Protein AF-0000000084941426 (afdb_homodimer)

Solvent-accessible surface area (backbone atoms only — not comparable to full-atom values): 33172 Å² total; per-residue (Å²): 130,66,46,28,29,29,32,37,22,61,48,71,60,27,42,44,30,47,63,60,33,71,81,36,87,57,41,41,64,52,32,36,28,37,85,69,52,62,66,54,53,44,51,53,57,38,51,35,97,84,78,42,64,80,57,92,41,66,45,76,56,98,56,19,33,31,48,72,82,46,63,28,38,54,40,68,67,93,50,53,60,74,63,42,31,39,86,71,58,23,38,36,31,38,41,38,64,78,76,54,39,36,33,79,57,40,44,34,41,42,74,14,38,20,67,31,36,40,28,69,32,67,56,41,85,41,69,43,55,36,39,78,70,66,34,51,81,72,68,44,67,90,76,50,40,39,32,13,51,33,36,45,63,27,45,26,48,42,56,56,49,47,52,44,37,75,76,48,31,67,60,34,36,42,36,40,28,48,29,34,47,57,88,84,44,22,79,50,71,45,91,50,95,50,64,34,47,12,35,29,35,66,63,24,46,28,62,41,86,46,64,38,45,55,50,37,19,72,53,38,61,90,42,61,87,25,37,38,51,36,27,32,29,30,36,31,85,56,21,28,34,42,40,36,39,36,32,36,69,47,68,40,35,50,66,56,56,45,49,52,48,43,50,35,21,73,47,82,21,49,76,30,33,38,67,37,85,67,74,68,41,30,60,73,32,54,79,35,54,29,27,13,39,33,37,54,81,57,48,42,37,55,86,59,57,27,30,52,34,33,42,37,30,33,23,11,58,50,49,5,37,19,41,50,53,47,58,53,56,64,65,62,106,130,66,45,28,29,29,32,37,22,60,47,70,58,28,43,43,30,46,64,58,33,69,81,35,85,58,39,41,65,51,34,37,27,36,84,69,52,62,64,55,52,42,50,53,55,39,50,35,98,85,79,42,64,81,55,92,41,66,46,76,55,99,55,17,34,32,48,70,82,48,65,29,38,54,41,68,68,91,50,52,61,75,63,41,32,39,85,70,57,23,39,35,31,38,40,38,65,78,74,56,38,34,34,78,57,39,44,35,40,41,74,14,39,20,66,30,35,41,26,69,31,66,53,42,84,40,70,42,55,35,40,78,70,66,36,51,80,72,67,43,67,90,76,50,42,38,35,14,51,33,36,45,63,28,44,25,49,42,56,56,48,48,51,44,36,75,74,48,31,68,61,36,36,42,35,40,28,48,28,33,47,58,88,84,42,23,80,51,71,45,92,50,95,50,66,34,47,12,35,31,36,66,64,23,46,29,62,43,87,44,63,38,45,54,50,36,19,71,53,38,61,89,42,60,86,26,37,37,50,38,28,33,29,31,37,31,84,57,20,27,34,42,40,37,39,36,32,35,68,47,68,40,35,50,66,55,55,45,48,51,48,42,50,36,20,73,47,81,21,50,77,31,33,38,67,36,86,68,72,66,40,30,61,72,33,54,80,34,55,29,27,12,38,33,36,55,81,57,50,41,36,56,85,59,56,27,30,53,36,33,44,36,30,32,22,11,57,49,49,5,38,18,41,49,52,49,56,52,54,64,65,58,106

Secondary structure (DSSP, 8-state):
-PEEEEEE--SHHHHHHHHHHTT-TTEEEEEEE-SS-HHHHHHHHH--TTT----S-EEEETTEEEETTEEEEEE--SSGGGS-TTTTT-SEEEE-SSS--BHHHHHHHHHTT-SEEEESS--BS-SEE--TTTTGGG--TTT--EEE---HHHHHHHHHHHHHHHHH-EEEEEEEEEEE--TTSBSSS---SSTTTTSBTTT--EEEE-SHHHHHHHH-GGGTTTEEEEEEEES-SS-EEEEEEEEEEEEE-HHHHHHHHHHHHHTTTTTTEEEE-S---GGGGTT---SEEEEGGG-EETTSSEEEEEEEEEE-TTHHHHHHHHHHHHHH-/-PEEEEEE--SHHHHHHHHHHTT-TTEEEEEEE-SS-HHHHHHHHH--TTT----S-EEEETTEEEETTEEEEEE--SSGGGS-TTTTT-SEEEE-SSS--BHHHHHHHHHTT-SEEEESS--BS-SEE--TTTTGGG--TTT--EEE---HHHHHHHHHHHHHHHHH-EEEEEEEEEEE--TTSBSSS---SSTTTTSBTTT--EEEE-SHHHHGGGT-GGGTTTEEEEEEEES-SS-EEEEEEEEEEEEEEHHHHHHHHHHHHHTTTTTTEEEE-S---GGGGTT---SEEEEGGG-EETTSEEEEEEEEEEE-TTHHHHHHHHHHHHHH-

pLDDT: mean 97.16, std 2.4, range [75.0, 98.94]

Radius of gyration: 27.88 Å; Cα contacts (8 Å, |Δi|>4): 1665; chains: 2; bounding box: 56×90×52 Å

Sequence (666 aa):
MTTRVGINGFGRIGRLTYRAMANDPDIEVVAVNDTGSIEAAAYLLKYDSVHGQAFETVETYDEGFVADGRKVKVLSDRNPLNLNWGDLGVDVVIESTGAFRKAEDARMHIEAGAKKVLITAPGKNEDATIVMGVNDEVYDKSIHCIVSNASCTTNCLAPMAKVLLDSFGIERGYMNTIHSYTNDQRILDGSHKDLRRARAAALSMIPTTTGAAKAVSLVLPALAGKLDGFATRVPTPDASMVDLTVQLSRPVTKEEVNAAMKAAAAGAMKGYLQYCDEPIVSTDVIGNSSSCVFDSMLTMVLGGTNDLVKVVGWYDNEWGYSNRVKDLTKILMMTTRVGINGFGRIGRLTYRAMANDPDIEVVAVNDTGSIEAAAYLLKYDSVHGQAFETVETYDEGFVADGRKVKVLSDRNPLNLNWGDLGVDVVIESTGAFRKAEDARMHIEAGAKKVLITAPGKNEDATIVMGVNDEVYDKSIHCIVSNASCTTNCLAPMAKVLLDSFGIERGYMNTIHSYTNDQRILDGSHKDLRRARAAALSMIPTTTGAAKAVSLVLPALAGKLDGFATRVPTPDASMVDLTVQLSRPVTKEEVNAAMKAAAAGAMKGYLQYCDEPIVSTDVIGNSSSCVFDSMLTMVLGGTNDLVKVVGWYDNEWGYSNRVKDLTKILM

Organism: Slackia exigua (strain ATCC 700122 / DSM 15923 / CIP 105133 / JCM 11022 / KCTC 5966 / S-7) (NCBI:txid649764)

Nearest PDB structures (foldseek):
  3dbv-assembly1_O  TM=9.916E-01  e=7.142E-54  Geobacillus stearothermophilus
  2dbv-assembly1_R  TM=9.923E-01  e=5.911E-53  Geobacillus stearothermophilus
  1nq5-assembly2_C  TM=9.888E-01  e=1.512E-52  Geobacillus stearothermophilus
  1npt-assembly1_Q  TM=9.906E-01  e=4.350E-52  Geobacillus stearothermophilus
  3cmc-assembly1_O  TM=9.881E-01  e=2.150E-52  unclassified

InterPro domains:
  IPR006424 Glyceraldehyde-3-phosphate dehydrogenase, type I [TIGR01534] (4-325)
  IPR020828 Glyceraldehyde 3-phosphate dehydrogenase, NAD(P) binding domain [PF00044] (4-102)
  IPR020828 Glyceraldehyde 3-phosphate dehydrogenase, NAD(P) binding domain [SM00846] (3-152)
  IPR020829 Glyceraldehyde 3-phosphate dehydrogenase, catalytic domain [PF02800] (157-315)
  IPR020830 Glyceraldehyde 3-phosphate dehydrogenase, active site [PS00071] (150-157)
  IPR020831 Glyceraldehyde/Erythrose phosphate dehydrogenase family [PIRSF000149] (1-330)
  IPR020831 Glyceraldehyde/Erythrose phosphate dehydrogenase family [PR00078] (109-122)
  IPR020831 Glyceraldehyde/Erythrose phosphate dehydrogenase family [PR00078] (146-164)
  IPR020831 Glyceraldehyde/Erythrose phosphate dehydrogenase family [PR00078] (173-189)
  IPR020831 Glyceraldehyde/Erythrose phosphate dehydrogenase family [PR00078] (229-246)
  IPR020831 Glyceraldehyde/Erythrose phosphate dehydrogenase family [PR00078] (269-284)
  IPR020831 Glyceraldehyde/Erythrose phosphate dehydrogenase family [PTHR43148] (3-332)
  IPR036291 NAD(P)-binding domain superfamily [SSF51735] (1-176)

Foldseek 3Di:
DAAEEEEEDLPQLNLLLCLLCVPPPNYADAEYEDQDDLVVSQVCSQQDPQQGGRAPDWAADDQHIAGNRRDYGYHYDPQLLPPLCQVRVHAEYEYENVPQQEPVRQCSNVNSHYQAYEYLEHHHPAPAADAPLQALVVDDLVPHGYYYPYALVLNAVLLLVRLLCVQFRFAAKEKEKAFEDDPQADCDQADDPDNQSSHRLQVDWGKDADCNQQCNCRRVVSCHPGYGYTYIYHNDHWKMKMKMKTFTPFKDFLVSSLVSLCVSCVPSCPPAEAEDADPDDRSVQRLPQHSWHWHSVPWDDPPRIHRIIITMTMHGSRNNSSNSVVVSSSVND/DAAEEEEEDLPQLNLLLCLLCVPPPNYADAEYEDQDDLVVSQVCSQQDPQQGGRAPDWAADDAHIATNRRDYGYHYDPQLLPPLCQVRVHAEYEYENVPQQEPVRQCSNVNSPYQAYEYLEHHHPAPAADAPLQALVVDDLVPHGYYYPYALVLNAVLLLVRLLCVQFRFQAKEKEKAFEDDPQADCDQADDPDNQSSHRLQVDWGKDADCNQQCSCRRVVSCHPRYYYTYIYHNDHWKMKMKMKTFTPFKDFLVSSLVSLCVSCVPSCPPAEAEDADPDDRSVQRLPQHSWHWHSVPWDDPPRIHRIIITMTMHGSRNNSSNSVVVSSSVND

Structure (mmCIF, N/CA/C/O backbone):
data_AF-0000000084941426-model_v1
#
loop_
_entity.id
_entity.type
_entity.pdbx_description
1 polymer 'Glyceraldehyde-3-phosphate dehydrogenase'
#
loop_
_atom_site.group_PDB
_atom_site.id
_atom_site.type_symbol
_atom_site.label_atom_id
_atom_site.label_alt_id
_atom_site.label_comp_id
_atom_site.label_asym_id
_atom_site.label_entity_id
_atom_site.label_seq_id
_atom_site.pdbx_PDB_ins_code
_atom_site.Cartn_x
_atom_site.Cartn_y
_atom_site.Cartn_z
_atom_site.occupancy
_atom_site.B_iso_or_equiv
_atom_site.auth_seq_id
_atom_site.auth_comp_id
_atom_site.auth_asym_id
_atom_site.auth_atom_id
_atom_site.pdbx_PDB_model_num
ATOM 1 N N . MET A 1 1 ? -4.801 37.656 23.078 1 75.31 1 MET A N 1
ATOM 2 C CA . MET A 1 1 ? -5.703 38.156 22.047 1 75.31 1 MET A CA 1
ATOM 3 C C . MET A 1 1 ? -6.109 37.062 21.078 1 75.31 1 MET A C 1
ATOM 5 O O . MET A 1 1 ? -5.34 36.156 20.812 1 75.31 1 MET A O 1
ATOM 9 N N . THR A 1 2 ? -7.41 37 20.672 1 93.5 2 THR A N 1
ATOM 10 C CA . THR A 1 2 ? -7.969 36 19.766 1 93.5 2 THR A CA 1
ATOM 11 C C . THR A 1 2 ? -7.441 36.219 18.344 1 93.5 2 THR A C 1
ATOM 13 O O . THR A 1 2 ? -7.402 37.344 17.844 1 93.5 2 THR A O 1
ATOM 16 N N . THR A 1 3 ? -6.777 35.219 17.75 1 97.94 3 THR A N 1
ATOM 17 C CA . THR A 1 3 ? -6.293 35.312 16.375 1 97.94 3 THR A CA 1
ATOM 18 C C . THR A 1 3 ? -7.453 35.219 15.391 1 97.94 3 THR A C 1
ATOM 20 O O . THR A 1 3 ? -8.234 34.281 15.414 1 97.94 3 THR A O 1
ATOM 23 N N . ARG A 1 4 ? -7.602 36.219 14.562 1 98.69 4 ARG A N 1
ATOM 24 C CA . ARG A 1 4 ? -8.648 36.281 13.547 1 98.69 4 ARG A CA 1
ATOM 25 C C . ARG A 1 4 ? -8.156 35.656 12.242 1 98.69 4 ARG A C 1
ATOM 27 O O . ARG A 1 4 ? -7.152 36.094 11.68 1 98.69 4 ARG A O 1
ATOM 34 N N . VAL A 1 5 ? -8.914 34.688 11.734 1 98.88 5 VAL A N 1
ATOM 35 C CA . VAL A 1 5 ? -8.422 33.844 10.656 1 98.88 5 VAL A CA 1
ATOM 36 C C . VAL A 1 5 ? -9.336 33.938 9.438 1 98.88 5 VAL A C 1
ATOM 38 O O . VAL A 1 5 ? -10.562 34 9.586 1 98.88 5 VAL A O 1
ATOM 41 N N . GLY A 1 6 ? -8.75 34.094 8.258 1 98.88 6 GLY A N 1
ATOM 42 C CA . GLY A 1 6 ? -9.406 33.875 6.984 1 98.88 6 GLY A CA 1
ATOM 43 C C . GLY A 1 6 ? -8.93 32.594 6.305 1 98.88 6 GLY A C 1
ATOM 44 O O . GLY A 1 6 ? -7.742 32.281 6.332 1 98.88 6 GLY A O 1
ATOM 45 N N . ILE A 1 7 ? -9.867 31.859 5.695 1 98.88 7 ILE A N 1
ATOM 46 C CA . ILE A 1 7 ? -9.492 30.641 4.984 1 98.88 7 ILE A CA 1
ATOM 47 C C . ILE A 1 7 ? -9.719 30.828 3.486 1 98.88 7 ILE A C 1
ATOM 49 O O . ILE A 1 7 ? -10.852 31.047 3.043 1 98.88 7 ILE A O 1
ATOM 53 N N . ASN A 1 8 ? -8.641 30.781 2.717 1 98.81 8 ASN A N 1
ATOM 54 C CA . ASN A 1 8 ? -8.734 30.797 1.262 1 98.81 8 ASN A CA 1
ATOM 55 C C . ASN A 1 8 ? -8.727 29.375 0.695 1 98.81 8 ASN A C 1
ATOM 57 O O . ASN A 1 8 ? -7.711 28.688 0.75 1 98.81 8 ASN A O 1
ATOM 61 N N . GLY A 1 9 ? -9.812 29 0.078 1 98.19 9 GLY A N 1
ATOM 62 C CA . GLY A 1 9 ? -10.047 27.625 -0.315 1 98.19 9 GLY A CA 1
ATOM 63 C C . GLY A 1 9 ? -10.836 26.828 0.712 1 98.19 9 GLY A C 1
ATOM 64 O O . GLY A 1 9 ? -10.289 26.438 1.746 1 98.19 9 GLY A O 1
ATOM 65 N N . PHE A 1 10 ? -12.055 26.547 0.382 1 98.06 10 PHE A N 1
ATOM 66 C CA . PHE A 1 10 ? -12.93 25.859 1.319 1 98.06 10 PHE A CA 1
ATOM 67 C C . PHE A 1 10 ? -13.281 24.469 0.807 1 98.06 10 PHE A C 1
ATOM 69 O O . PHE A 1 10 ? -14.445 24.062 0.845 1 98.06 10 PHE A O 1
ATOM 76 N N . GLY A 1 11 ? -12.18 23.891 0.227 1 95.44 11 GLY A N 1
ATOM 77 C CA . GLY A 1 11 ? -12.234 22.469 -0.066 1 95.44 11 GLY A CA 1
ATOM 78 C C . GLY A 1 11 ? -12.133 21.609 1.172 1 95.44 11 GLY A C 1
ATOM 79 O O . GLY A 1 11 ? -12.531 22.016 2.262 1 95.44 11 GLY A O 1
ATOM 80 N N . ARG A 1 12 ? -11.625 20.438 1.026 1 94.94 12 ARG A N 1
ATOM 81 C CA . ARG A 1 12 ? -11.625 19.453 2.111 1 94.94 12 ARG A CA 1
ATOM 82 C C . ARG A 1 12 ? -10.75 19.922 3.268 1 94.94 12 ARG A C 1
ATOM 84 O O . ARG A 1 12 ? -11.188 19.938 4.418 1 94.94 12 ARG A O 1
ATOM 91 N N . ILE A 1 13 ? -9.523 20.328 2.973 1 97.56 13 ILE A N 1
ATOM 92 C CA . ILE A 1 13 ? -8.617 20.781 4.027 1 97.56 13 ILE A CA 1
ATOM 93 C C . ILE A 1 13 ? -9.148 22.062 4.664 1 97.56 13 ILE A C 1
ATOM 95 O O . ILE A 1 13 ? -9.102 22.219 5.887 1 97.56 13 ILE A O 1
ATOM 99 N N . GLY A 1 14 ? -9.656 23 3.832 1 98.44 14 GLY A N 1
ATOM 100 C CA . GLY A 1 14 ? -10.242 24.219 4.371 1 98.44 14 GLY A CA 1
ATOM 101 C C . GLY A 1 14 ? -11.383 23.953 5.34 1 98.44 14 GLY A C 1
ATOM 102 O O . GLY A 1 14 ? -11.422 24.531 6.43 1 98.44 14 GLY A O 1
ATOM 103 N N . ARG A 1 15 ? -12.289 23.078 4.98 1 98.31 15 ARG A N 1
ATOM 104 C CA . ARG A 1 15 ? -13.445 22.781 5.812 1 98.31 15 ARG A CA 1
ATOM 105 C C . ARG A 1 15 ? -13.031 22.047 7.086 1 98.31 15 ARG A C 1
ATOM 107 O O . ARG A 1 15 ? -13.555 22.328 8.164 1 98.31 15 ARG A O 1
ATOM 114 N N . LEU A 1 16 ? -12.062 21.172 6.977 1 98.5 16 LEU A N 1
ATOM 115 C CA . LEU A 1 16 ? -11.609 20.453 8.156 1 98.5 16 LEU A CA 1
ATOM 116 C C . LEU A 1 16 ? -10.812 21.359 9.086 1 98.5 16 LEU A C 1
ATOM 118 O O . LEU A 1 16 ? -10.867 21.203 10.312 1 98.5 16 LEU A O 1
ATOM 122 N N . THR A 1 17 ? -10.055 22.266 8.492 1 98.75 17 THR A N 1
ATOM 123 C CA . THR A 1 17 ? -9.367 23.25 9.305 1 98.75 17 THR A CA 1
ATOM 124 C C . THR A 1 17 ? -10.367 24.125 10.062 1 98.75 17 THR A C 1
ATOM 126 O O . THR A 1 17 ? -10.188 24.406 11.242 1 98.75 17 THR A O 1
ATOM 129 N N . TYR A 1 18 ? -11.461 24.547 9.367 1 98.75 18 TYR A N 1
ATOM 130 C CA . TYR A 1 18 ? -12.523 25.266 10.055 1 98.75 18 TYR A CA 1
ATOM 131 C C . TYR A 1 18 ? -13.094 24.453 11.211 1 98.75 18 TYR A C 1
ATOM 133 O O . TYR A 1 18 ? -13.258 24.969 12.32 1 98.75 18 TYR A O 1
ATOM 141 N N . ARG A 1 19 ? -13.352 23.188 10.938 1 98.44 19 ARG A N 1
ATOM 142 C CA . ARG A 1 19 ? -13.875 22.297 11.969 1 98.44 19 ARG A CA 1
ATOM 143 C C . ARG A 1 19 ? -12.945 22.25 13.18 1 98.44 19 ARG A C 1
ATOM 145 O O . ARG A 1 19 ? -13.398 22.266 14.32 1 98.44 19 ARG A O 1
ATOM 152 N N . ALA A 1 20 ? -11.648 22.172 12.945 1 98.19 20 ALA A N 1
ATOM 153 C CA . ALA A 1 20 ? -10.648 22.062 14 1 98.19 20 ALA A CA 1
ATOM 154 C C . ALA A 1 20 ? -10.57 23.344 14.82 1 98.19 20 ALA A C 1
ATOM 156 O O . ALA A 1 20 ? -10.289 23.312 16.016 1 98.19 20 ALA A O 1
ATOM 157 N N . MET A 1 21 ? -10.898 24.484 14.188 1 98.38 21 MET A N 1
ATOM 158 C CA . MET A 1 21 ? -10.68 25.781 14.797 1 98.38 21 MET A CA 1
ATOM 159 C C . MET A 1 21 ? -11.953 26.297 15.469 1 98.38 21 MET A C 1
ATOM 161 O O . MET A 1 21 ? -11.891 27.141 16.359 1 98.38 21 MET A O 1
ATOM 165 N N . ALA A 1 22 ? -13.086 25.844 15.047 1 97.12 22 ALA A N 1
ATOM 166 C CA . ALA A 1 22 ? -14.383 26.469 15.328 1 97.12 22 ALA A CA 1
ATOM 167 C C . ALA A 1 22 ? -14.594 26.625 16.828 1 97.12 22 ALA A C 1
ATOM 169 O O . ALA A 1 22 ? -15.141 27.641 17.281 1 97.12 22 ALA A O 1
ATOM 170 N N . ASN A 1 23 ? -14.086 25.656 17.594 1 94.56 23 ASN A N 1
ATOM 171 C CA . ASN A 1 23 ? -14.367 25.688 19.031 1 94.56 23 ASN A CA 1
ATOM 172 C C . ASN A 1 23 ? -13.141 26.109 19.828 1 94.56 23 ASN A C 1
ATOM 174 O O . ASN A 1 23 ? -13.133 26.016 21.062 1 94.56 23 ASN A O 1
ATOM 178 N N . ASP A 1 24 ? -12.109 26.516 19.203 1 96.38 24 ASP A N 1
ATOM 179 C CA . ASP A 1 24 ? -10.914 26.969 19.891 1 96.38 24 ASP A CA 1
ATOM 180 C C . ASP A 1 24 ? -11.07 28.422 20.359 1 96.38 24 ASP A C 1
ATOM 182 O O . ASP A 1 24 ? -11.258 29.312 19.531 1 96.38 24 ASP A O 1
ATOM 186 N N . PRO A 1 25 ? -10.992 28.688 21.609 1 96 25 PRO A N 1
ATOM 187 C CA . PRO A 1 25 ? -11.234 30.047 22.109 1 96 25 PRO A CA 1
ATOM 188 C C . PRO A 1 25 ? -10.156 31.031 21.672 1 96 25 PRO A C 1
ATOM 190 O O . PRO A 1 25 ? -10.367 32.25 21.734 1 96 25 PRO A O 1
ATOM 193 N N . ASP A 1 26 ? -9.078 30.547 21.172 1 97.38 26 ASP A N 1
ATOM 194 C CA . ASP A 1 26 ? -7.969 31.406 20.812 1 97.38 26 ASP A CA 1
ATOM 195 C C . ASP A 1 26 ? -8.031 31.797 19.328 1 97.38 26 ASP A C 1
ATOM 197 O O . ASP A 1 26 ? -7.219 32.594 18.844 1 97.38 26 ASP A O 1
ATOM 201 N N . ILE A 1 27 ? -9.016 31.234 18.594 1 98.38 27 ILE A N 1
ATOM 202 C CA . ILE A 1 27 ? -9.102 31.453 17.156 1 98.38 27 ILE A CA 1
ATOM 203 C C . ILE A 1 27 ? -10.523 31.844 16.781 1 98.38 27 ILE A C 1
ATOM 205 O O . ILE A 1 27 ? -11.492 31.266 17.297 1 98.38 27 ILE A O 1
ATOM 209 N N . GLU A 1 28 ? -10.656 32.781 15.977 1 98.38 28 GLU A N 1
ATOM 210 C CA . GLU A 1 28 ? -11.93 33.156 15.367 1 98.38 28 GLU A CA 1
ATOM 211 C C . GLU A 1 28 ? -11.828 33.156 13.844 1 98.38 28 GLU A C 1
ATOM 213 O O . GLU A 1 28 ? -11.133 34 13.273 1 98.38 28 GLU A O 1
ATOM 218 N N . VAL A 1 29 ? -12.516 32.25 13.195 1 98.69 29 VAL A N 1
ATOM 219 C CA . VAL A 1 29 ? -12.586 32.281 11.734 1 98.69 29 VAL A CA 1
ATOM 220 C C . VAL A 1 29 ? -13.641 33.312 11.297 1 98.69 29 VAL A C 1
ATOM 222 O O . VAL A 1 29 ? -14.836 33.094 11.539 1 98.69 29 VAL A O 1
ATOM 225 N N . VAL A 1 30 ? -13.242 34.281 10.586 1 98.06 30 VAL A N 1
ATOM 226 C CA . VAL A 1 30 ? -14.156 35.406 10.328 1 98.06 30 VAL A CA 1
ATOM 227 C C . VAL A 1 30 ? -14.672 35.344 8.898 1 98.06 30 VAL A C 1
ATOM 229 O O . VAL A 1 30 ? -15.75 35.844 8.594 1 98.06 30 VAL A O 1
ATOM 232 N N . ALA A 1 31 ? -13.875 34.688 8.016 1 98.69 31 ALA A N 1
ATOM 233 C CA . ALA A 1 31 ? -14.281 34.594 6.613 1 98.69 31 ALA A CA 1
ATOM 234 C C . ALA A 1 31 ? -13.625 33.406 5.93 1 98.69 31 ALA A C 1
ATOM 236 O O . ALA A 1 31 ? -12.539 32.969 6.316 1 98.69 31 ALA A O 1
ATOM 237 N N . VAL A 1 32 ? -14.312 32.875 4.934 1 98.75 32 VAL A N 1
ATOM 238 C CA . VAL A 1 32 ? -13.766 31.859 4.031 1 98.75 32 VAL A CA 1
ATOM 239 C C . VAL A 1 32 ? -13.992 32.281 2.582 1 98.75 32 VAL A C 1
ATOM 241 O O . VAL A 1 32 ? -14.938 33.031 2.289 1 98.75 32 VAL A O 1
ATOM 244 N N . ASN A 1 33 ? -13.078 31.922 1.715 1 98.62 33 ASN A N 1
ATOM 245 C CA . ASN A 1 33 ? -13.227 32.188 0.287 1 98.62 33 ASN A CA 1
ATOM 246 C C . ASN A 1 33 ? -13.422 30.891 -0.5 1 98.62 33 ASN A C 1
ATOM 248 O O . ASN A 1 33 ? -12.625 29.953 -0.381 1 98.62 33 ASN A O 1
ATOM 252 N N . ASP A 1 34 ? -14.445 30.828 -1.222 1 94.81 34 ASP A N 1
ATOM 253 C CA . ASP A 1 34 ? -14.789 29.672 -2.061 1 94.81 34 ASP A CA 1
ATOM 254 C C . ASP A 1 34 ? -15.5 30.125 -3.332 1 94.81 34 ASP A C 1
ATOM 256 O O . ASP A 1 34 ? -16.375 31 -3.287 1 94.81 34 ASP A O 1
ATOM 260 N N . THR A 1 35 ? -15.148 29.547 -4.418 1 91.06 35 THR A N 1
ATOM 261 C CA . THR A 1 35 ? -15.727 29.984 -5.68 1 91.06 35 THR A CA 1
ATOM 262 C C . THR A 1 35 ? -17.078 29.328 -5.926 1 91.06 35 THR A C 1
ATOM 264 O O . THR A 1 35 ? -17.75 29.609 -6.922 1 91.06 35 THR A O 1
ATOM 267 N N . GLY A 1 36 ? -17.469 28.422 -5.141 1 90.81 36 GLY A N 1
ATOM 268 C CA . GLY A 1 36 ? -18.812 27.859 -5.207 1 90.81 36 GLY A CA 1
ATOM 269 C C . GLY A 1 36 ? -19.859 28.719 -4.516 1 90.81 36 GLY A C 1
ATOM 270 O O . GLY A 1 36 ? -19.625 29.906 -4.281 1 90.81 36 GLY A O 1
ATOM 271 N N . SER A 1 37 ? -21.062 28.188 -4.215 1 94.81 37 SER A N 1
ATOM 272 C CA . SER A 1 37 ? -22.156 28.922 -3.568 1 94.81 37 SER A CA 1
ATOM 273 C C . SER A 1 37 ? -22.062 28.812 -2.051 1 94.81 37 SER A C 1
ATOM 275 O O . SER A 1 37 ? -21.453 27.891 -1.522 1 94.81 37 SER A O 1
ATOM 277 N N . ILE A 1 38 ? -22.625 29.812 -1.383 1 97.12 38 ILE A N 1
ATOM 278 C CA . ILE A 1 38 ? -22.719 29.797 0.073 1 97.12 38 ILE A CA 1
ATOM 279 C C . ILE A 1 38 ? -23.453 28.531 0.523 1 97.12 38 ILE A C 1
ATOM 281 O O . ILE A 1 38 ? -23.047 27.891 1.499 1 97.12 38 ILE A O 1
ATOM 285 N N . GLU A 1 39 ? -24.469 28.141 -0.261 1 95.44 39 GLU A N 1
ATOM 286 C CA . GLU A 1 39 ? -25.25 26.953 0.05 1 95.44 39 GLU A CA 1
ATOM 287 C C . GLU A 1 39 ? -24.406 25.688 0.005 1 95.44 39 GLU A C 1
ATOM 289 O O . GLU A 1 39 ? -24.484 24.844 0.897 1 95.44 39 GLU A O 1
ATOM 294 N N . ALA A 1 40 ? -23.625 25.562 -1.004 1 95.75 40 ALA A N 1
ATOM 295 C CA . ALA A 1 40 ? -22.766 24.391 -1.15 1 95.75 40 ALA A CA 1
ATOM 296 C C . ALA A 1 40 ? -21.719 24.344 -0.039 1 95.75 40 ALA A C 1
ATOM 298 O O . ALA A 1 40 ? -21.453 23.266 0.509 1 95.75 40 ALA A O 1
ATOM 299 N N . ALA A 1 41 ? -21.141 25.5 0.249 1 96.69 41 ALA A N 1
ATOM 300 C CA . ALA A 1 41 ? -20.141 25.578 1.312 1 96.69 41 ALA A CA 1
ATOM 301 C C . ALA A 1 41 ? -20.734 25.125 2.646 1 96.69 41 ALA A C 1
ATOM 303 O O . ALA A 1 41 ? -20.125 24.328 3.363 1 96.69 41 ALA A O 1
ATOM 304 N N . ALA A 1 42 ? -21.891 25.594 2.926 1 96.56 42 ALA A N 1
ATOM 305 C CA . ALA A 1 42 ? -22.562 25.266 4.176 1 96.56 42 ALA A CA 1
ATOM 306 C C . ALA A 1 42 ? -22.953 23.781 4.207 1 96.56 42 ALA A C 1
ATOM 308 O O . ALA A 1 42 ? -22.797 23.109 5.23 1 96.56 42 ALA A O 1
ATOM 309 N N . TYR A 1 43 ? -23.5 23.281 3.129 1 95.62 43 TYR A N 1
ATOM 310 C CA . TYR A 1 43 ? -23.922 21.891 3.023 1 95.62 43 TYR A CA 1
ATOM 311 C C . TYR A 1 43 ? -22.75 20.953 3.246 1 95.62 43 TYR A C 1
ATOM 313 O O . TYR A 1 43 ? -22.859 19.984 4.012 1 95.62 43 TYR A O 1
ATOM 321 N N . LEU A 1 44 ? -21.641 21.234 2.646 1 96.81 44 LEU A N 1
ATOM 322 C CA . LEU A 1 44 ? -20.469 20.359 2.713 1 96.81 44 LEU A CA 1
ATOM 323 C C . LEU A 1 44 ? -19.75 20.516 4.047 1 96.81 44 LEU A C 1
ATOM 325 O O . LEU A 1 44 ? -18.969 19.641 4.445 1 96.81 44 LEU A O 1
ATOM 329 N N . LEU A 1 45 ? -19.938 21.656 4.66 1 97.06 45 LEU A N 1
ATOM 330 C CA . LEU A 1 45 ? -19.469 21.797 6.031 1 97.06 45 LEU A CA 1
ATOM 331 C C . LEU A 1 45 ? -20.266 20.906 6.977 1 97.06 45 LEU A C 1
ATOM 333 O O . LEU A 1 45 ? -19.703 20.312 7.898 1 97.06 45 LEU A O 1
ATOM 337 N N . LYS A 1 46 ? -21.531 20.828 6.758 1 94.19 46 LYS A N 1
ATOM 338 C CA . LYS A 1 46 ? -22.453 20.062 7.605 1 94.19 46 LYS A CA 1
ATOM 339 C C . LYS A 1 46 ? -22.266 18.562 7.414 1 94.19 46 LYS A C 1
ATOM 341 O O . LYS A 1 46 ? -22.188 17.812 8.391 1 94.19 46 LYS A O 1
ATOM 346 N N . TYR A 1 47 ? -22.234 18.172 6.141 1 93.94 47 TYR A N 1
ATOM 347 C CA . TYR A 1 47 ? -22.156 16.75 5.812 1 93.94 47 TYR A CA 1
ATOM 348 C C . TYR A 1 47 ? -20.781 16.406 5.223 1 93.94 47 TYR A C 1
ATOM 350 O O . TYR A 1 47 ? -20.359 17.016 4.234 1 93.94 47 TYR A O 1
ATOM 358 N N . ASP A 1 48 ? -20.141 15.5 5.75 1 95.44 48 ASP A N 1
ATOM 359 C CA . ASP A 1 48 ? -18.875 14.969 5.254 1 95.44 48 ASP A CA 1
ATOM 360 C C . ASP A 1 48 ? -18.891 13.438 5.223 1 95.44 48 ASP A C 1
ATOM 362 O O . ASP A 1 48 ? -19.125 12.797 6.25 1 95.44 48 ASP A O 1
ATOM 366 N N . SER A 1 49 ? -18.625 12.82 4.109 1 93.94 49 SER A N 1
ATOM 367 C CA . SER A 1 49 ? -18.734 11.375 3.947 1 93.94 49 SER A CA 1
ATOM 368 C C . SER A 1 49 ? -17.703 10.641 4.809 1 93.94 49 SER A C 1
ATOM 370 O O . SER A 1 49 ? -17.922 9.5 5.207 1 93.94 49 SER A O 1
ATOM 372 N N . VAL A 1 50 ? -16.609 11.242 5.172 1 95.81 50 VAL A N 1
ATOM 373 C CA . VAL A 1 50 ? -15.508 10.578 5.875 1 95.81 50 VAL A CA 1
ATOM 374 C C . VAL A 1 50 ? -15.57 10.922 7.363 1 95.81 50 VAL A C 1
ATOM 376 O O . VAL A 1 50 ? -15.594 10.031 8.211 1 95.81 50 VAL A O 1
ATOM 379 N N . HIS A 1 51 ? -15.758 12.227 7.695 1 96.75 51 HIS A N 1
ATOM 380 C CA . HIS A 1 51 ? -15.617 12.68 9.078 1 96.75 51 HIS A CA 1
ATOM 381 C C . HIS A 1 51 ? -16.969 12.977 9.703 1 96.75 51 HIS A C 1
ATOM 383 O O . HIS A 1 51 ? -17.047 13.461 10.836 1 96.75 51 HIS A O 1
ATOM 389 N N . GLY A 1 52 ? -18.094 12.758 8.984 1 94.62 52 GLY A N 1
ATOM 390 C CA . GLY A 1 52 ? -19.422 12.883 9.547 1 94.62 52 GLY A CA 1
ATOM 391 C C . GLY A 1 52 ? -19.844 14.32 9.773 1 94.62 52 GLY A C 1
ATOM 392 O O . GLY A 1 52 ? -19.328 15.234 9.133 1 94.62 52 GLY A O 1
ATOM 393 N N . GLN A 1 53 ? -20.844 14.5 10.578 1 94.19 53 GLN A N 1
ATOM 394 C CA . GLN A 1 53 ? -21.359 15.82 10.922 1 94.19 53 GLN A CA 1
ATOM 395 C C . GLN A 1 53 ? -20.641 16.406 12.133 1 94.19 53 GLN A C 1
ATOM 397 O O . GLN A 1 53 ? -20.344 15.688 13.094 1 94.19 53 GLN A O 1
ATOM 402 N N . ALA A 1 54 ? -20.234 17.641 12.055 1 92.88 54 ALA A N 1
ATOM 403 C CA . ALA A 1 54 ? -19.422 18.203 13.125 1 92.88 54 ALA A CA 1
ATOM 404 C C . ALA A 1 54 ? -20.203 19.266 13.906 1 92.88 54 ALA A C 1
ATOM 406 O O . ALA A 1 54 ? -19.812 19.625 15.016 1 92.88 54 ALA A O 1
ATOM 407 N N . PHE A 1 55 ? -21.328 19.75 13.328 1 96.5 55 PHE A N 1
ATOM 408 C CA . PHE A 1 55 ? -22.062 20.844 13.945 1 96.5 55 PHE A CA 1
ATOM 409 C C . PHE A 1 55 ? -23.531 20.484 14.133 1 96.5 55 PHE A C 1
ATOM 411 O O . PHE A 1 55 ? -24.109 19.734 13.328 1 96.5 55 PHE A O 1
ATOM 418 N N . GLU A 1 56 ? -24.109 20.969 15.18 1 94.75 56 GLU A N 1
ATOM 419 C CA . GLU A 1 56 ? -25.531 20.766 15.422 1 94.75 56 GLU A CA 1
ATOM 420 C C . GLU A 1 56 ? -26.391 21.516 14.398 1 94.75 56 GLU A C 1
ATOM 422 O O . GLU A 1 56 ? -27.375 20.984 13.891 1 94.75 56 GLU A O 1
ATOM 427 N N . THR A 1 57 ? -25.984 22.766 14.164 1 96.5 57 THR A N 1
ATOM 428 C CA . THR A 1 57 ? -26.703 23.578 13.188 1 96.5 57 THR A CA 1
ATOM 429 C C . THR A 1 57 ? -25.719 24.281 12.242 1 96.5 57 THR A C 1
ATOM 431 O O . THR A 1 57 ? -24.672 24.75 12.68 1 96.5 57 THR A O 1
ATOM 434 N N . VAL A 1 58 ? -26 24.203 11.031 1 97.75 58 VAL A N 1
ATOM 435 C CA . VAL A 1 58 ? -25.328 24.984 9.992 1 97.75 58 VAL A CA 1
ATOM 436 C C . VAL A 1 58 ? -26.375 25.641 9.102 1 97.75 58 VAL A C 1
ATOM 438 O O . VAL A 1 58 ? -27.125 24.969 8.398 1 97.75 58 VAL A O 1
ATOM 441 N N . GLU A 1 59 ? -26.438 26.938 9.141 1 97.38 59 GLU A N 1
ATOM 442 C CA . GLU A 1 59 ? -27.422 27.703 8.398 1 97.38 59 GLU A CA 1
ATOM 443 C C . GLU A 1 59 ? -26.766 28.766 7.523 1 97.38 59 GLU A C 1
ATOM 445 O O . GLU A 1 59 ? -25.641 29.188 7.805 1 97.38 59 GLU A O 1
ATOM 450 N N . THR A 1 60 ? -27.453 29.125 6.465 1 97.81 60 THR A N 1
ATOM 451 C CA . THR A 1 60 ? -26.922 30.188 5.602 1 97.81 60 THR A CA 1
ATOM 452 C C . THR A 1 60 ? -27.594 31.516 5.902 1 97.81 60 THR A C 1
ATOM 454 O O . THR A 1 60 ? -28.688 31.562 6.453 1 97.81 60 THR A O 1
ATOM 457 N N . TYR A 1 61 ? -26.922 32.531 5.652 1 97.19 61 TYR A N 1
ATOM 458 C CA . TYR A 1 61 ? -27.453 33.906 5.566 1 97.19 61 TYR A CA 1
ATOM 459 C C . TYR A 1 61 ? -26.906 34.625 4.336 1 97.19 61 TYR A C 1
ATOM 461 O O . TYR A 1 61 ? -26.219 34.031 3.512 1 97.19 61 TYR A O 1
ATOM 469 N N . ASP A 1 62 ? -27.219 35.844 4.105 1 96.56 62 ASP A N 1
ATOM 470 C CA . ASP A 1 62 ? -27 36.562 2.848 1 96.56 62 ASP A CA 1
ATOM 471 C C . ASP A 1 62 ? -25.516 36.594 2.486 1 96.56 62 ASP A C 1
ATOM 473 O O . ASP A 1 62 ? -25.156 36.531 1.308 1 96.56 62 ASP A O 1
ATOM 477 N N . GLU A 1 63 ? -24.656 36.594 3.473 1 97.75 63 GLU A N 1
ATOM 478 C CA . GLU A 1 63 ? -23.234 36.844 3.178 1 97.75 63 GLU A CA 1
ATOM 479 C C . GLU A 1 63 ? -22.375 35.656 3.605 1 97.75 63 GLU A C 1
ATOM 481 O O . GLU A 1 63 ? -21.141 35.75 3.553 1 97.75 63 GLU A O 1
ATOM 486 N N . GLY A 1 64 ? -23.031 34.625 4.129 1 98.38 64 GLY A N 1
ATOM 487 C CA . GLY A 1 64 ? -22.219 33.5 4.598 1 98.38 64 GLY A CA 1
ATOM 488 C C . GLY A 1 64 ? -23.016 32.438 5.332 1 98.38 64 GLY A C 1
ATOM 489 O O . GLY A 1 64 ? -24.141 32.125 4.934 1 98.38 64 GLY A O 1
ATOM 490 N N . PHE A 1 65 ? -22.391 31.781 6.246 1 98.44 65 PHE A N 1
ATOM 491 C CA . PHE A 1 65 ? -23.078 30.75 7 1 98.44 65 PHE A CA 1
ATOM 492 C C . PHE A 1 65 ? -22.859 30.922 8.5 1 98.44 65 PHE A C 1
ATOM 494 O O . PHE A 1 65 ? -22 31.719 8.914 1 98.44 65 PHE A O 1
ATOM 501 N N . VAL A 1 66 ? -23.703 30.375 9.32 1 98.25 66 VAL A N 1
ATOM 502 C CA . VAL A 1 66 ? -23.594 30.312 10.773 1 98.25 66 VAL A CA 1
ATOM 503 C C . VAL A 1 66 ? -23.547 28.844 11.219 1 98.25 66 VAL A C 1
ATOM 505 O O . VAL A 1 66 ? -24.438 28.062 10.891 1 98.25 66 VAL A O 1
ATOM 508 N N . ALA A 1 67 ? -22.469 28.438 11.836 1 98 67 ALA A N 1
ATOM 509 C CA . ALA A 1 67 ? -22.312 27.094 12.383 1 98 67 ALA A CA 1
ATOM 510 C C . ALA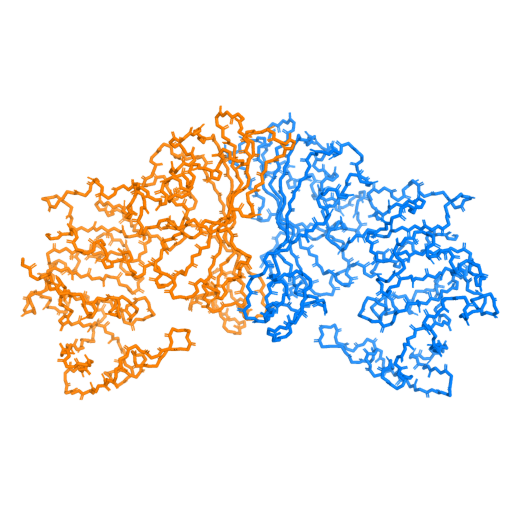 A 1 67 ? -22.297 27.125 13.914 1 98 67 ALA A C 1
ATOM 512 O O . ALA A 1 67 ? -21.359 27.656 14.516 1 98 67 ALA A O 1
ATOM 513 N N . ASP A 1 68 ? -23.297 26.547 14.547 1 97.31 68 ASP A N 1
ATOM 514 C CA . ASP A 1 68 ? -23.438 26.531 16 1 97.31 68 ASP A CA 1
ATOM 515 C C . ASP A 1 68 ? -23.266 27.938 16.578 1 97.31 68 ASP A C 1
ATOM 517 O O . ASP A 1 68 ? -22.516 28.125 17.531 1 97.31 68 ASP A O 1
ATOM 521 N N . GLY A 1 69 ? -23.781 28.922 15.906 1 96.69 69 GLY A N 1
ATOM 522 C CA . GLY A 1 69 ? -23.828 30.281 16.375 1 96.69 69 GLY A CA 1
ATOM 523 C C . GLY A 1 69 ? -22.641 31.109 15.93 1 96.69 69 GLY A C 1
ATOM 524 O O . GLY A 1 69 ? -22.609 32.344 16.141 1 96.69 69 GLY A O 1
ATOM 525 N N . ARG A 1 70 ? -21.688 30.5 15.258 1 96.75 70 ARG A N 1
ATOM 526 C CA . ARG A 1 70 ? -20.516 31.219 14.766 1 96.75 70 ARG A CA 1
ATOM 527 C C . ARG A 1 70 ? -20.719 31.703 13.336 1 96.75 70 ARG A C 1
ATOM 529 O O . ARG A 1 70 ? -20.812 30.875 12.414 1 96.75 70 ARG A O 1
ATOM 536 N N . LYS A 1 71 ? -20.766 33 13.227 1 97.25 71 LYS A N 1
ATOM 537 C CA . LYS A 1 71 ? -21.047 33.625 11.938 1 97.25 71 LYS A CA 1
ATOM 538 C C . LYS A 1 71 ? -19.766 33.781 11.125 1 97.25 71 LYS A C 1
ATOM 540 O O . LYS A 1 71 ? -18.766 34.312 11.617 1 97.25 71 LYS A O 1
ATOM 545 N N . VAL A 1 72 ? -19.75 33.281 9.883 1 98.31 72 VAL A N 1
ATOM 546 C CA . VAL A 1 72 ? -18.594 33.344 8.992 1 98.31 72 VAL A CA 1
ATOM 547 C C . VAL A 1 72 ? -19.016 33.938 7.641 1 98.31 72 VAL A C 1
ATOM 549 O O . VAL A 1 72 ? -20 33.469 7.043 1 98.31 72 VAL A O 1
ATOM 552 N N . LYS A 1 73 ? -18.312 34.938 7.188 1 98.44 73 LYS A N 1
ATOM 553 C CA . LYS A 1 73 ? -18.547 35.531 5.867 1 98.44 73 LYS A CA 1
ATOM 554 C C . LYS A 1 73 ? -17.938 34.656 4.77 1 98.44 73 LYS A C 1
ATOM 556 O O . LYS A 1 73 ? -16.844 34.125 4.938 1 98.44 73 LYS A O 1
ATOM 561 N N . VAL A 1 74 ? -18.672 34.469 3.633 1 98.44 74 VAL A N 1
ATOM 562 C CA . VAL A 1 74 ? -18.156 33.75 2.488 1 98.44 74 VAL A CA 1
ATOM 563 C C . VAL A 1 74 ? -17.844 34.688 1.349 1 98.44 74 VAL A C 1
ATOM 565 O O . VAL A 1 74 ? -18.703 35.438 0.9 1 98.44 74 VAL A O 1
ATOM 568 N N . LEU A 1 75 ? -16.625 34.688 1.009 1 98 75 LEU A N 1
ATOM 569 C CA . LEU A 1 75 ? -16.141 35.438 -0.144 1 98 75 LEU A CA 1
ATOM 570 C C . LEU A 1 75 ? -16.016 34.562 -1.37 1 98 75 LEU A C 1
ATOM 572 O O . LEU A 1 75 ? -15.992 33.312 -1.248 1 98 75 LEU A O 1
ATOM 576 N N . SER A 1 76 ? -16.047 35.188 -2.578 1 97.12 76 SER A N 1
ATOM 577 C CA . SER A 1 76 ? -15.898 34.406 -3.812 1 97.12 76 SER A CA 1
ATOM 578 C C . SER A 1 76 ? -15.125 35.219 -4.859 1 97.12 76 SER A C 1
ATOM 580 O O . SER A 1 76 ? -15.711 35.969 -5.645 1 97.12 76 SER A O 1
ATOM 582 N N . ASP A 1 77 ? -13.898 35.094 -4.812 1 97.19 77 ASP A N 1
ATOM 583 C CA . ASP A 1 77 ? -13.016 35.719 -5.789 1 97.19 77 ASP A CA 1
ATOM 584 C C . ASP A 1 77 ? -11.742 34.906 -5.992 1 97.19 77 ASP A C 1
ATOM 586 O O . ASP A 1 77 ? -11.18 34.375 -5.031 1 97.19 77 ASP A O 1
ATOM 590 N N . ARG A 1 78 ? -11.273 34.781 -7.215 1 94.75 78 ARG A N 1
ATOM 591 C CA . ARG A 1 78 ? -10.109 33.938 -7.52 1 94.75 78 ARG A CA 1
ATOM 592 C C . ARG A 1 78 ? -8.812 34.719 -7.293 1 94.75 78 ARG A C 1
ATOM 594 O O . ARG A 1 78 ? -7.738 34.125 -7.203 1 94.75 78 ARG A O 1
ATOM 601 N N . ASN A 1 79 ? -8.984 36.031 -7.254 1 97.12 79 ASN A N 1
ATOM 602 C CA . ASN A 1 79 ? -7.824 36.875 -7.023 1 97.12 79 ASN A CA 1
ATOM 603 C C . ASN A 1 79 ? -7.691 37.281 -5.555 1 97.12 79 ASN A C 1
ATOM 605 O O . ASN A 1 79 ? -8.5 38.031 -5.031 1 97.12 79 ASN A O 1
ATOM 609 N N . PRO A 1 80 ? -6.625 36.844 -4.879 1 97.88 80 PRO A N 1
ATOM 610 C CA . PRO A 1 80 ? -6.469 37.125 -3.453 1 97.88 80 PRO A CA 1
ATOM 611 C C . PRO A 1 80 ? -6.477 38.625 -3.152 1 97.88 80 PRO A C 1
ATOM 613 O O . PRO A 1 80 ? -6.914 39.031 -2.076 1 97.88 80 PRO A O 1
ATOM 616 N N . LEU A 1 81 ? -6.105 39.438 -4.062 1 97.81 81 LEU A N 1
ATOM 617 C CA . LEU A 1 81 ? -6.023 40.875 -3.855 1 97.81 81 LEU A CA 1
ATOM 618 C C . LEU A 1 81 ? -7.406 41.469 -3.635 1 97.81 81 LEU A C 1
ATOM 620 O O . LEU A 1 81 ? -7.539 42.562 -3.043 1 97.81 81 LEU A O 1
ATOM 624 N N . ASN A 1 82 ? -8.352 40.781 -4.098 1 98 82 ASN A N 1
ATOM 625 C CA . ASN A 1 82 ? -9.719 41.281 -4.035 1 98 82 ASN A CA 1
ATOM 626 C C . ASN A 1 82 ? -10.43 40.812 -2.76 1 98 82 ASN A C 1
ATOM 628 O O . ASN A 1 82 ? -11.57 41.219 -2.506 1 98 82 ASN A O 1
ATOM 632 N N . LEU A 1 83 ? -9.773 40.094 -1.916 1 98 83 LEU A N 1
ATOM 633 C CA . LEU A 1 83 ? -10.453 39.469 -0.789 1 98 83 LEU A CA 1
ATOM 634 C C . LEU A 1 83 ? -10.523 40.438 0.4 1 98 83 LEU A C 1
ATOM 636 O O . LEU A 1 83 ? -11.312 40.219 1.324 1 98 83 LEU A O 1
ATOM 640 N N . ASN A 1 84 ? -9.758 41.531 0.383 1 97.12 84 ASN A N 1
ATOM 641 C CA . ASN A 1 84 ? -9.789 42.625 1.348 1 97.12 84 ASN A CA 1
ATOM 642 C C . ASN A 1 84 ? -9.727 42.094 2.783 1 97.12 84 ASN A C 1
ATOM 644 O O . ASN A 1 84 ? -10.578 42.438 3.605 1 97.12 84 ASN A O 1
ATOM 648 N N . TRP A 1 85 ? -8.773 41.281 3.092 1 98.69 85 TRP A N 1
ATOM 649 C CA . TRP A 1 85 ? -8.578 40.688 4.41 1 98.69 85 TRP A CA 1
ATOM 650 C C . TRP A 1 85 ? -8.453 41.75 5.48 1 98.69 85 TRP A C 1
ATOM 652 O O . TRP A 1 85 ? -8.906 41.594 6.613 1 98.69 85 TRP A O 1
ATOM 662 N N . GLY A 1 86 ? -7.848 42.906 5.129 1 98.19 86 GLY A N 1
ATOM 663 C CA . GLY A 1 86 ? -7.668 44 6.066 1 98.19 86 GLY A CA 1
ATOM 664 C C . GLY A 1 86 ? -8.977 44.531 6.605 1 98.19 86 GLY A C 1
ATOM 665 O O . GLY A 1 86 ? -9.109 44.781 7.805 1 98.19 86 GLY A O 1
ATOM 666 N N . ASP A 1 87 ? -9.898 44.75 5.738 1 98.06 87 ASP A N 1
ATOM 667 C CA . ASP A 1 87 ? -11.211 45.281 6.125 1 98.06 87 ASP A CA 1
ATOM 668 C C . ASP A 1 87 ? -11.914 44.312 7.09 1 98.06 87 ASP A C 1
ATOM 670 O O . ASP A 1 87 ? -12.719 44.75 7.918 1 98.06 87 ASP A O 1
ATOM 674 N N . LEU A 1 88 ? -11.523 43.062 6.984 1 97.88 88 LEU A N 1
ATOM 675 C CA . LEU A 1 88 ? -12.172 42.062 7.801 1 97.88 88 LEU A CA 1
ATOM 676 C C . LEU A 1 88 ? -11.391 41.812 9.086 1 97.88 88 LEU A C 1
ATOM 678 O O . LEU A 1 88 ? -11.82 41.031 9.938 1 97.88 88 LEU A O 1
ATOM 682 N N . GLY A 1 89 ? -10.203 42.438 9.227 1 98.06 89 GLY A N 1
ATOM 683 C CA . GLY A 1 89 ? -9.383 42.312 10.414 1 98.06 89 GLY A CA 1
ATOM 684 C C . GLY A 1 89 ? -8.688 40.969 10.5 1 98.06 89 GLY A C 1
ATOM 685 O O . GLY A 1 89 ? -8.414 40.469 11.594 1 98.06 89 GLY A O 1
ATOM 686 N N . VAL A 1 90 ? -8.438 40.344 9.391 1 98.5 90 VAL A N 1
ATOM 687 C CA . VAL A 1 90 ? -7.812 39.031 9.359 1 98.5 90 VAL A CA 1
ATOM 688 C C . VAL A 1 90 ? -6.332 39.156 9.727 1 98.5 90 VAL A C 1
ATOM 690 O O . VAL A 1 90 ? -5.598 39.938 9.117 1 98.5 90 VAL A O 1
ATOM 693 N N . ASP A 1 91 ? -5.934 38.375 10.734 1 98.5 91 ASP A N 1
ATOM 694 C CA . ASP A 1 91 ? -4.531 38.281 11.125 1 98.5 91 ASP A CA 1
ATOM 695 C C . ASP A 1 91 ? -3.789 37.25 10.281 1 98.5 91 ASP A C 1
ATOM 697 O O . ASP A 1 91 ? -2.711 37.531 9.758 1 98.5 91 ASP A O 1
ATOM 701 N N . VAL A 1 92 ? -4.336 36.062 10.141 1 98.81 92 VAL A N 1
ATOM 702 C CA . VAL A 1 92 ? -3.693 34.938 9.461 1 98.81 92 VAL A CA 1
ATOM 703 C C . VAL A 1 92 ? -4.609 34.406 8.367 1 98.81 92 VAL A C 1
ATOM 705 O O . VAL A 1 92 ? -5.801 34.188 8.594 1 98.81 92 VAL A O 1
ATOM 708 N N . VAL A 1 93 ? -4.09 34.25 7.195 1 98.88 93 VAL A N 1
ATOM 709 C CA . VAL A 1 93 ? -4.809 33.562 6.129 1 98.88 93 VAL A CA 1
ATOM 710 C C . VAL A 1 93 ? -4.305 32.125 6.008 1 98.88 93 VAL A C 1
ATOM 712 O O . VAL A 1 93 ? -3.098 31.891 5.918 1 98.88 93 VAL A O 1
ATOM 715 N N . ILE A 1 94 ? -5.234 31.188 6.09 1 98.88 94 ILE A N 1
ATOM 716 C CA . ILE A 1 94 ? -4.941 29.812 5.723 1 98.88 94 ILE A CA 1
ATOM 717 C C . ILE A 1 94 ? -5.094 29.641 4.215 1 98.88 94 ILE A C 1
ATOM 719 O O . ILE A 1 94 ? -6.203 29.703 3.682 1 98.88 94 ILE A O 1
ATOM 723 N N . GLU A 1 95 ? -4.02 29.469 3.561 1 98.81 95 GLU A N 1
ATOM 724 C CA . GLU A 1 95 ? -4.043 29.219 2.121 1 98.81 95 GLU A CA 1
ATOM 725 C C . GLU A 1 95 ? -4.203 27.734 1.817 1 98.81 95 GLU A C 1
ATOM 727 O O . GLU A 1 95 ? -3.23 26.969 1.854 1 98.81 95 GLU A O 1
ATOM 732 N N . SER A 1 96 ? -5.469 27.328 1.484 1 98.12 96 SER A N 1
ATOM 733 C CA . SER A 1 96 ? -5.766 25.906 1.342 1 98.12 96 SER A CA 1
ATOM 734 C C . SER A 1 96 ? -6.324 25.594 -0.041 1 98.12 96 SER A C 1
ATOM 736 O O . SER A 1 96 ? -7.066 24.625 -0.213 1 98.12 96 SER A O 1
ATOM 738 N N . THR A 1 97 ? -6.027 26.406 -1.026 1 95.94 97 THR A N 1
ATOM 739 C CA . THR A 1 97 ? -6.488 26.141 -2.387 1 95.94 97 THR A CA 1
ATOM 740 C C . THR A 1 97 ? -5.539 25.188 -3.104 1 95.94 97 THR A C 1
ATOM 742 O O . THR A 1 97 ? -5.934 24.516 -4.062 1 95.94 97 THR A O 1
ATOM 745 N N . GLY A 1 98 ? -4.312 25.25 -2.691 1 92.88 98 GLY A N 1
ATOM 746 C CA . GLY A 1 98 ? -3.273 24.547 -3.43 1 92.88 98 GLY A CA 1
ATOM 747 C C . GLY A 1 98 ? -2.734 25.344 -4.602 1 92.88 98 GLY A C 1
ATOM 748 O O . GLY A 1 98 ? -1.75 24.938 -5.23 1 92.88 98 GLY A O 1
ATOM 749 N N . ALA A 1 99 ? -3.186 26.484 -4.82 1 94.38 99 ALA A N 1
ATOM 750 C CA . ALA A 1 99 ? -2.822 27.266 -6 1 94.38 99 ALA A CA 1
ATOM 751 C C . ALA A 1 99 ? -1.677 28.219 -5.688 1 94.38 99 ALA A C 1
ATOM 753 O O . ALA A 1 99 ? -0.8 28.438 -6.527 1 94.38 99 ALA A O 1
ATOM 754 N N . PHE A 1 100 ? -1.71 28.828 -4.512 1 96.44 100 PHE A N 1
ATOM 755 C CA . PHE A 1 100 ? -0.752 29.875 -4.16 1 96.44 100 PHE A CA 1
ATOM 756 C C . PHE A 1 100 ? 0.302 29.344 -3.197 1 96.44 100 PHE A C 1
ATOM 758 O O . PHE A 1 100 ? 0.467 29.859 -2.094 1 96.44 100 PHE A O 1
ATOM 765 N N . ARG A 1 101 ? 1.095 28.453 -3.672 1 94.5 101 ARG A N 1
ATOM 766 C CA . ARG A 1 101 ? 2.061 27.75 -2.832 1 94.5 101 ARG A CA 1
ATOM 767 C C . ARG A 1 101 ? 3.42 28.438 -2.869 1 94.5 101 ARG A C 1
ATOM 769 O O . ARG A 1 101 ? 4.305 28.125 -2.07 1 94.5 101 ARG A O 1
ATOM 776 N N . LYS A 1 102 ? 3.576 29.344 -3.754 1 96.88 102 LYS A N 1
ATOM 777 C CA . LYS A 1 102 ? 4.777 30.172 -3.797 1 96.88 102 LYS A CA 1
ATOM 778 C C . LYS A 1 102 ? 4.613 31.406 -2.922 1 96.88 102 LYS A C 1
ATOM 780 O O . LYS A 1 102 ? 3.57 32.062 -2.951 1 96.88 102 LYS A O 1
ATOM 785 N N . ALA A 1 103 ? 5.609 31.594 -2.25 1 97.62 103 ALA A N 1
ATOM 786 C CA . ALA A 1 103 ? 5.551 32.75 -1.349 1 97.62 103 ALA A CA 1
ATOM 787 C C . ALA A 1 103 ? 5.141 34 -2.098 1 97.62 103 ALA A C 1
ATOM 789 O O . ALA A 1 103 ? 4.391 34.844 -1.572 1 97.62 103 ALA A O 1
ATOM 790 N N . GLU A 1 104 ? 5.715 34.156 -3.291 1 97.44 104 GLU A N 1
ATOM 791 C CA . GLU A 1 104 ? 5.41 35.344 -4.086 1 97.44 104 GLU A CA 1
ATOM 792 C C . GLU A 1 104 ? 3.91 35.438 -4.359 1 97.44 104 GLU A C 1
ATOM 794 O O . GLU A 1 104 ? 3.348 36.531 -4.324 1 97.44 104 GLU A O 1
ATOM 799 N N . ASP A 1 105 ? 3.277 34.344 -4.66 1 97.94 105 ASP A N 1
ATOM 800 C CA . ASP A 1 105 ? 1.839 34.344 -4.906 1 97.94 105 ASP A CA 1
ATOM 801 C C . ASP A 1 105 ? 1.058 34.5 -3.602 1 97.94 105 ASP A C 1
ATOM 803 O O . ASP A 1 105 ? 0.07 35.219 -3.547 1 97.94 105 ASP A O 1
ATOM 807 N N . ALA A 1 106 ? 1.521 33.875 -2.572 1 98.38 106 ALA A N 1
ATOM 808 C CA . ALA A 1 106 ? 0.841 33.906 -1.281 1 98.38 106 ALA A CA 1
ATOM 809 C C . ALA A 1 106 ? 0.899 35.312 -0.673 1 98.38 106 ALA A C 1
ATOM 811 O O . ALA A 1 106 ? 0.042 35.688 0.134 1 98.38 106 ALA A O 1
ATOM 812 N N . ARG A 1 107 ? 1.877 36.094 -1.059 1 98.31 107 ARG A N 1
ATOM 813 C CA . ARG A 1 107 ? 2.064 37.438 -0.535 1 98.31 107 ARG A CA 1
ATOM 814 C C . ARG A 1 107 ? 0.882 38.312 -0.892 1 98.31 107 ARG A C 1
ATOM 816 O O . ARG A 1 107 ? 0.635 39.344 -0.224 1 98.31 107 ARG A O 1
ATOM 823 N N . MET A 1 108 ? 0.165 37.969 -1.961 1 98.62 108 MET A N 1
ATOM 824 C CA . MET A 1 108 ? -1.022 38.719 -2.352 1 98.62 108 MET A CA 1
ATOM 825 C C . MET A 1 108 ? -2.016 38.812 -1.196 1 98.62 108 MET A C 1
ATOM 827 O O . MET A 1 108 ? -2.748 39.781 -1.073 1 98.62 108 MET A O 1
ATOM 831 N N . HIS A 1 109 ? -2.035 37.812 -0.318 1 98.75 109 HIS A N 1
ATOM 832 C CA . HIS A 1 109 ? -2.908 37.844 0.85 1 98.75 109 HIS A CA 1
ATOM 833 C C . HIS A 1 109 ? -2.469 38.938 1.829 1 98.75 109 HIS A C 1
ATOM 835 O O . HIS A 1 109 ? -3.307 39.562 2.469 1 98.75 109 HIS A O 1
ATOM 841 N N . ILE A 1 110 ? -1.198 39.125 1.983 1 98.38 110 ILE A N 1
ATOM 842 C CA . ILE A 1 110 ? -0.651 40.188 2.838 1 98.38 110 ILE A CA 1
ATOM 843 C C . ILE A 1 110 ? -0.984 41.531 2.25 1 98.38 110 ILE A C 1
ATOM 845 O O . ILE A 1 110 ? -1.38 42.469 2.979 1 98.38 110 ILE A O 1
ATOM 849 N N . GLU A 1 111 ? -0.797 41.594 0.971 1 98.25 111 GLU A N 1
ATOM 850 C CA . GLU A 1 111 ? -1.144 42.844 0.289 1 98.25 111 GLU A CA 1
ATOM 851 C C . GLU A 1 111 ? -2.625 43.156 0.453 1 98.25 111 GLU A C 1
ATOM 853 O O . GLU A 1 111 ? -3.006 44.344 0.514 1 98.25 111 GLU A O 1
ATOM 858 N N . ALA A 1 112 ? -3.387 42.125 0.533 1 98.44 112 ALA A N 1
ATOM 859 C CA . ALA A 1 112 ? -4.824 42.312 0.713 1 98.44 112 ALA A CA 1
ATOM 860 C C . ALA A 1 112 ? -5.156 42.656 2.162 1 98.44 112 ALA A C 1
ATOM 862 O O . ALA A 1 112 ? -6.32 42.875 2.5 1 98.44 112 ALA A O 1
ATOM 863 N N . GLY A 1 113 ? -4.109 42.656 3.045 1 98.56 113 GLY A N 1
ATOM 864 C CA . GLY A 1 113 ? -4.32 43.219 4.367 1 98.56 113 GLY A CA 1
ATOM 865 C C . GLY A 1 113 ? -4.051 42.219 5.488 1 98.56 113 GLY A C 1
ATOM 866 O O . GLY A 1 113 ? -4.047 42.594 6.664 1 98.56 113 GLY A O 1
ATOM 867 N N . ALA A 1 114 ? -3.836 40.969 5.25 1 98.44 114 ALA A N 1
ATOM 868 C CA . ALA A 1 114 ? -3.529 40 6.297 1 98.44 114 ALA A CA 1
ATOM 869 C C . ALA A 1 114 ? -2.117 40.188 6.84 1 98.44 114 ALA A C 1
ATOM 871 O O . ALA A 1 114 ? -1.259 40.781 6.156 1 98.44 114 ALA A O 1
ATOM 872 N N . LYS A 1 115 ? -1.869 39.75 8.047 1 97.94 115 LYS A N 1
ATOM 873 C CA . LYS A 1 115 ? -0.548 39.906 8.648 1 97.94 115 LYS A CA 1
ATOM 874 C C . LYS A 1 115 ? 0.342 38.719 8.312 1 97.94 115 LYS A C 1
ATOM 876 O O . LYS A 1 115 ? 1.545 38.875 8.094 1 97.94 115 LYS A O 1
ATOM 881 N N . LYS A 1 116 ? -0.187 37.5 8.359 1 98.62 116 LYS A N 1
ATOM 882 C CA . LYS A 1 116 ? 0.536 36.25 8.125 1 98.62 116 LYS A CA 1
ATOM 883 C C . LYS A 1 116 ? -0.217 35.344 7.148 1 98.62 116 LYS A C 1
ATOM 885 O O . LYS A 1 116 ? -1.432 35.5 6.984 1 98.62 116 LYS A O 1
ATOM 890 N N . VAL A 1 117 ? 0.5 34.469 6.449 1 98.81 117 VAL A N 1
ATOM 891 C CA . VAL A 1 117 ? -0.08 33.438 5.586 1 98.81 117 VAL A CA 1
ATOM 892 C C . VAL A 1 117 ? 0.476 32.062 5.957 1 98.81 117 VAL A C 1
ATOM 894 O O . VAL A 1 117 ? 1.688 31.906 6.129 1 98.81 117 VAL A O 1
ATOM 897 N N . LEU A 1 118 ? -0.398 31.141 6.145 1 98.88 118 LEU A N 1
ATOM 898 C CA . LEU A 1 118 ? -0.039 29.734 6.348 1 98.88 118 LEU A CA 1
ATOM 899 C C . LEU A 1 118 ? -0.447 28.891 5.145 1 98.88 118 LEU A C 1
ATOM 901 O O . LEU A 1 118 ? -1.638 28.688 4.895 1 98.88 118 LEU A O 1
ATOM 905 N N . ILE A 1 119 ? 0.521 28.375 4.441 1 98.75 119 ILE A N 1
ATOM 906 C CA . ILE A 1 119 ? 0.291 27.547 3.27 1 98.75 119 ILE A CA 1
ATOM 907 C C . ILE A 1 119 ? 0.07 26.094 3.703 1 98.75 119 ILE A C 1
ATOM 909 O O . ILE A 1 119 ? 0.893 25.516 4.422 1 98.75 119 ILE A O 1
ATOM 913 N N . THR A 1 120 ? -1.038 25.469 3.268 1 98.31 120 THR A N 1
ATOM 914 C CA . THR A 1 120 ? -1.372 24.109 3.684 1 98.31 120 THR A CA 1
ATOM 915 C C . THR A 1 120 ? -0.862 23.094 2.668 1 98.31 120 THR A C 1
ATOM 917 O O . THR A 1 120 ? -1.601 22.203 2.256 1 98.31 120 THR A O 1
ATOM 920 N N . ALA A 1 121 ? 0.338 23.156 2.211 1 96.31 121 ALA A N 1
ATOM 921 C CA . ALA A 1 121 ? 1.091 22.312 1.294 1 96.31 121 ALA A CA 1
ATOM 922 C C . ALA A 1 121 ? 2.58 22.641 1.337 1 96.31 121 ALA A C 1
ATOM 924 O O . ALA A 1 121 ? 2.986 23.625 1.963 1 96.31 121 ALA A O 1
ATOM 925 N N . PRO A 1 122 ? 3.375 21.781 0.755 1 95 122 PRO A N 1
ATOM 926 C CA . PRO A 1 122 ? 4.758 22.234 0.577 1 95 122 PRO A CA 1
ATOM 927 C C . PRO A 1 122 ? 4.859 23.547 -0.188 1 95 122 PRO A C 1
ATOM 929 O O . PRO A 1 122 ? 4.25 23.688 -1.25 1 95 122 PRO A O 1
ATOM 932 N N . GLY A 1 123 ? 5.566 24.5 0.421 1 95.81 123 GLY A N 1
ATOM 933 C CA . GLY A 1 123 ? 5.723 25.812 -0.192 1 95.81 123 GLY A CA 1
ATOM 934 C C . GLY A 1 123 ? 6.996 25.938 -1.008 1 95.81 123 GLY A C 1
ATOM 935 O O . GLY A 1 123 ? 7.805 25.016 -1.059 1 95.81 123 GLY A O 1
ATOM 936 N N . LYS A 1 124 ? 7.066 27.031 -1.782 1 95.38 124 LYS A N 1
ATOM 937 C CA . LYS A 1 124 ? 8.281 27.438 -2.484 1 95.38 124 LYS A CA 1
ATOM 938 C C . LYS A 1 124 ? 8.719 28.844 -2.062 1 95.38 124 LYS A C 1
ATOM 940 O O . LYS A 1 124 ? 7.926 29.781 -2.096 1 95.38 124 LYS A O 1
ATOM 945 N N . ASN A 1 125 ? 9.883 28.922 -1.597 1 96.56 125 ASN A N 1
ATOM 946 C CA . ASN A 1 125 ? 10.492 30.188 -1.189 1 96.56 125 ASN A CA 1
ATOM 947 C C . ASN A 1 125 ? 9.758 30.812 -0.013 1 96.56 125 ASN A C 1
ATOM 949 O O . ASN A 1 125 ? 9.672 32.031 0.088 1 96.56 125 ASN A O 1
ATOM 953 N N . GLU A 1 126 ? 9.078 30.047 0.755 1 97.19 126 GLU A N 1
ATOM 954 C CA . GLU A 1 126 ? 8.438 30.547 1.969 1 97.19 126 GLU A CA 1
ATOM 955 C C . GLU A 1 126 ? 9.461 30.844 3.055 1 97.19 126 GLU A C 1
ATOM 957 O O . GLU A 1 126 ? 10.641 30.484 2.918 1 97.19 126 GLU A O 1
ATOM 962 N N . ASP A 1 127 ? 9.078 31.562 4.055 1 98.06 127 ASP A N 1
ATOM 963 C CA . ASP A 1 127 ? 9.992 31.969 5.117 1 98.06 127 ASP A CA 1
ATOM 964 C C . ASP A 1 127 ? 10.469 30.75 5.918 1 98.06 127 ASP A C 1
ATOM 966 O O . ASP A 1 127 ? 11.617 30.719 6.367 1 98.06 127 ASP A O 1
ATOM 970 N N . ALA A 1 128 ? 9.516 29.812 6.145 1 97.75 128 ALA A N 1
ATOM 971 C CA . ALA A 1 128 ? 9.844 28.609 6.895 1 97.75 128 ALA A CA 1
ATOM 972 C C . ALA A 1 128 ? 8.82 27.5 6.641 1 97.75 128 ALA A C 1
ATOM 974 O O . ALA A 1 128 ? 7.641 27.781 6.418 1 97.75 128 ALA A O 1
ATOM 975 N N . THR A 1 129 ? 9.258 26.328 6.574 1 98.38 129 THR A N 1
ATOM 976 C CA . THR A 1 129 ? 8.422 25.141 6.684 1 98.38 129 THR A CA 1
ATOM 977 C C . THR A 1 129 ? 8.477 24.562 8.102 1 98.38 129 THR A C 1
ATOM 979 O O . THR A 1 129 ? 9.555 24.344 8.648 1 98.38 129 THR A O 1
ATOM 982 N N . ILE A 1 130 ? 7.27 24.375 8.625 1 98.5 130 ILE A N 1
ATOM 983 C CA . ILE A 1 130 ? 7.23 24.031 10.047 1 98.5 130 ILE A CA 1
ATOM 984 C C . ILE A 1 130 ? 6.371 22.781 10.25 1 98.5 130 ILE A C 1
ATOM 986 O O . ILE A 1 130 ? 5.266 22.688 9.703 1 98.5 130 ILE A O 1
ATOM 990 N N . VAL A 1 131 ? 6.875 21.812 10.914 1 98.69 131 VAL A N 1
ATOM 991 C CA . VAL A 1 131 ? 6.129 20.688 11.461 1 98.69 131 VAL A CA 1
ATOM 992 C C . VAL A 1 131 ? 6.098 20.766 12.984 1 98.69 131 VAL A C 1
ATOM 994 O O . VAL A 1 131 ? 7.141 20.734 13.641 1 98.69 131 VAL A O 1
ATOM 997 N N . MET A 1 132 ? 4.891 20.891 13.531 1 98.44 132 MET A N 1
ATOM 998 C CA . MET A 1 132 ? 4.715 21.047 14.977 1 98.44 132 MET A CA 1
ATOM 999 C C . MET A 1 132 ? 5.297 19.844 15.719 1 98.44 132 MET A C 1
ATOM 1001 O O . MET A 1 132 ? 5.055 18.703 15.344 1 98.44 132 MET A O 1
ATOM 1005 N N . GLY A 1 133 ? 6.047 20.078 16.766 1 97.62 133 GLY A N 1
ATOM 1006 C CA . GLY A 1 133 ? 6.672 19.016 17.531 1 97.62 133 GLY A CA 1
ATOM 1007 C C . GLY A 1 133 ? 8.039 18.625 17 1 97.62 133 GLY A C 1
ATOM 1008 O O . GLY A 1 133 ? 8.789 17.906 17.688 1 97.62 133 GLY A O 1
ATOM 1009 N N . VAL A 1 134 ? 8.406 19.172 15.867 1 98.44 134 VAL A N 1
ATOM 1010 C CA . VAL A 1 134 ? 9.656 18.766 15.227 1 98.44 134 VAL A CA 1
ATOM 1011 C C . VAL A 1 134 ? 10.609 19.953 15.156 1 98.44 134 VAL A C 1
ATOM 1013 O O . VAL A 1 134 ? 11.734 19.891 15.664 1 98.44 134 VAL A O 1
ATOM 1016 N N . ASN A 1 135 ? 10.086 21.062 14.586 1 98.19 135 ASN A N 1
ATOM 1017 C CA . ASN A 1 135 ? 10.969 22.219 14.43 1 98.19 135 ASN A CA 1
ATOM 1018 C C . ASN A 1 135 ? 10.219 23.531 14.672 1 98.19 135 ASN A C 1
ATOM 1020 O O . ASN A 1 135 ? 10.602 24.578 14.141 1 98.19 135 ASN A O 1
ATOM 1024 N N . ASP A 1 136 ? 9.148 23.484 15.367 1 97 136 ASP A N 1
ATOM 1025 C CA . ASP A 1 136 ? 8.312 24.672 15.531 1 97 136 ASP A CA 1
ATOM 1026 C C . ASP A 1 136 ? 9.055 25.75 16.297 1 97 136 ASP A C 1
ATOM 1028 O O . ASP A 1 136 ? 8.672 26.922 16.25 1 97 136 ASP A O 1
ATOM 1032 N N . GLU A 1 137 ? 10.164 25.422 16.922 1 96 137 GLU A N 1
ATOM 1033 C CA . GLU A 1 137 ? 10.961 26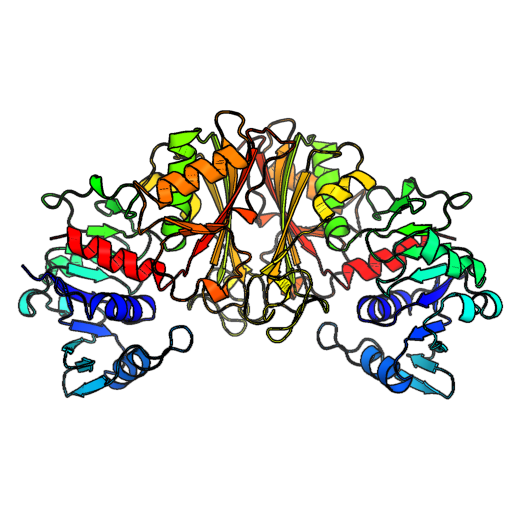.406 17.641 1 96 137 GLU A CA 1
ATOM 1034 C C . GLU A 1 137 ? 11.664 27.359 16.688 1 96 137 GLU A C 1
ATOM 1036 O O . GLU A 1 137 ? 12.125 28.438 17.094 1 96 137 GLU A O 1
ATOM 1041 N N . VAL A 1 138 ? 11.711 27.047 15.445 1 97 138 VAL A N 1
ATOM 1042 C CA . VAL A 1 138 ? 12.422 27.875 14.484 1 97 138 VAL A CA 1
ATOM 1043 C C . VAL A 1 138 ? 11.578 29.094 14.133 1 97 138 VAL A C 1
ATOM 1045 O O . VAL A 1 138 ? 12.094 30.078 13.578 1 97 138 VAL A O 1
ATOM 1048 N N . TYR A 1 139 ? 10.289 29.062 14.414 1 97.94 139 TYR A N 1
ATOM 1049 C CA . TYR A 1 139 ? 9.414 30.172 14.047 1 97.94 139 TYR A CA 1
ATOM 1050 C C . TYR A 1 139 ? 9.781 31.438 14.805 1 97.94 139 TYR A C 1
ATOM 1052 O O . TYR A 1 139 ? 9.969 31.406 16.031 1 97.94 139 TYR A O 1
ATOM 1060 N N . ASP A 1 140 ? 9.922 32.438 14.055 1 97.62 140 ASP A N 1
ATOM 1061 C CA . ASP A 1 140 ? 10.172 33.781 14.594 1 97.62 140 ASP A CA 1
ATOM 1062 C C . ASP A 1 140 ? 9.102 34.75 14.117 1 97.62 140 ASP A C 1
ATOM 1064 O O . ASP A 1 140 ? 9.133 35.219 12.969 1 97.62 140 ASP A O 1
ATOM 1068 N N . LYS A 1 141 ? 8.273 35.188 14.984 1 95.38 141 LYS A N 1
ATOM 1069 C CA . LYS A 1 141 ? 7.117 36.031 14.703 1 95.38 141 LYS A CA 1
ATOM 1070 C C . LYS A 1 141 ? 7.543 37.375 14.086 1 95.38 141 LYS A C 1
ATOM 1072 O O . LYS A 1 141 ? 6.797 37.969 13.312 1 95.38 141 LYS A O 1
ATOM 1077 N N . SER A 1 142 ? 8.648 37.844 14.398 1 96.25 142 SER A N 1
ATOM 1078 C CA . SER A 1 142 ? 9.102 39.156 13.984 1 96.25 142 SER A CA 1
ATOM 1079 C C . SER A 1 142 ? 9.594 39.156 12.539 1 96.25 142 SER A C 1
ATOM 1081 O O . SER A 1 142 ? 9.617 40.188 11.883 1 96.25 142 SER A O 1
ATOM 1083 N N . ILE A 1 143 ? 9.906 37.906 11.977 1 96.38 143 ILE A N 1
ATOM 1084 C CA . ILE A 1 143 ? 10.516 37.938 10.656 1 96.38 143 ILE A CA 1
ATOM 1085 C C . ILE A 1 143 ? 9.734 37.031 9.711 1 96.38 143 ILE A C 1
ATOM 1087 O O . ILE A 1 143 ? 9.789 37.219 8.484 1 96.38 143 ILE A O 1
ATOM 1091 N N . HIS A 1 144 ? 9.102 36 10.266 1 97.75 144 HIS A N 1
ATOM 1092 C CA . HIS A 1 144 ? 8.391 35.094 9.398 1 97.75 144 HIS A CA 1
ATOM 1093 C C . HIS A 1 144 ? 6.961 35.531 9.141 1 97.75 144 HIS A C 1
ATOM 1095 O O . HIS A 1 144 ? 6.199 35.781 10.078 1 97.75 144 HIS A O 1
ATOM 1101 N N . CYS A 1 145 ? 6.59 35.625 7.863 1 97.94 145 CYS A N 1
ATOM 1102 C CA . CYS A 1 145 ? 5.262 36.094 7.488 1 97.94 145 CYS A CA 1
ATOM 1103 C C . CYS A 1 145 ? 4.512 35.031 6.695 1 97.94 145 CYS A C 1
ATOM 1105 O O . CYS A 1 145 ? 3.287 34.906 6.793 1 97.94 145 CYS A O 1
ATOM 1107 N N . ILE A 1 146 ? 5.199 34.375 5.848 1 98.62 146 ILE A N 1
ATOM 1108 C CA . ILE A 1 146 ? 4.633 33.312 5.012 1 98.62 146 ILE A CA 1
ATOM 1109 C C . ILE A 1 146 ? 5.297 31.969 5.348 1 98.62 146 ILE A C 1
ATOM 1111 O O . ILE A 1 146 ? 6.48 31.766 5.059 1 98.62 146 ILE A O 1
ATOM 1115 N N . VAL A 1 147 ? 4.512 31.078 5.965 1 98.56 147 VAL A N 1
ATOM 1116 C CA . VAL A 1 147 ? 5.074 29.812 6.402 1 98.56 147 VAL A CA 1
ATOM 1117 C C . VAL A 1 147 ? 4.277 28.656 5.797 1 98.56 147 VAL A C 1
ATOM 1119 O O . VAL A 1 147 ? 3.139 28.844 5.359 1 98.56 147 VAL A O 1
ATOM 1122 N N . SER A 1 148 ? 4.91 27.5 5.676 1 98.56 148 SER A N 1
ATOM 1123 C CA . SER A 1 148 ? 4.285 26.281 5.172 1 98.56 148 SER A CA 1
ATOM 1124 C C . SER A 1 148 ? 4.125 25.234 6.273 1 98.56 148 SER A C 1
ATOM 1126 O O . SER A 1 148 ? 5.012 25.078 7.117 1 98.56 148 SER A O 1
ATOM 1128 N N . ASN A 1 149 ? 2.996 24.641 6.27 1 98.38 149 ASN A N 1
ATOM 1129 C CA . ASN A 1 149 ? 2.729 23.531 7.172 1 98.38 149 ASN A CA 1
ATOM 1130 C C . ASN A 1 149 ? 3.164 22.188 6.562 1 98.38 149 ASN A C 1
ATOM 1132 O O . ASN A 1 149 ? 2.646 21.141 6.934 1 98.38 149 ASN A O 1
ATOM 1136 N N . ALA A 1 150 ? 4.043 22.219 5.625 1 97.75 150 ALA A N 1
ATOM 1137 C CA . ALA A 1 150 ? 4.5 21.016 4.945 1 97.75 150 ALA A CA 1
ATOM 1138 C C . ALA A 1 150 ? 3.324 20.172 4.449 1 97.75 150 ALA A C 1
ATOM 1140 O O . ALA A 1 150 ? 2.215 20.688 4.285 1 97.75 150 ALA A O 1
ATOM 1141 N N . SER A 1 151 ? 3.541 18.922 4.051 1 97.31 151 SER A N 1
ATOM 1142 C CA . SER A 1 151 ? 2.494 18.016 3.596 1 97.31 151 SER A CA 1
ATOM 1143 C C . SER A 1 151 ? 1.998 17.125 4.734 1 97.31 151 SER A C 1
ATOM 1145 O O . SER A 1 151 ? 2.646 17.031 5.777 1 97.31 151 SER A O 1
ATOM 1147 N N . CYS A 1 152 ? 0.855 16.547 4.492 1 97.5 152 CYS A N 1
ATOM 1148 C CA . CYS A 1 152 ? 0.324 15.602 5.465 1 97.5 152 CYS A CA 1
ATOM 1149 C C . CYS A 1 152 ? 1.297 14.453 5.691 1 97.5 152 CYS A C 1
ATOM 1151 O O . CYS A 1 152 ? 1.47 13.992 6.82 1 97.5 152 CYS A O 1
ATOM 1153 N N . THR A 1 153 ? 1.945 13.945 4.645 1 98.5 153 THR A N 1
ATOM 1154 C CA . THR A 1 153 ? 2.914 12.859 4.746 1 98.5 153 THR A CA 1
ATOM 1155 C C . THR A 1 153 ? 4.145 13.305 5.535 1 98.5 153 THR A C 1
ATOM 1157 O O . THR A 1 153 ? 4.656 12.547 6.367 1 98.5 153 THR A O 1
ATOM 1160 N N . THR A 1 154 ? 4.605 14.523 5.266 1 98.44 154 THR A N 1
ATOM 1161 C CA . THR A 1 154 ? 5.754 15.039 6.008 1 98.44 154 THR A CA 1
ATOM 1162 C C . THR A 1 154 ? 5.426 15.164 7.492 1 98.44 154 THR A C 1
ATOM 1164 O O . THR A 1 154 ? 6.273 14.898 8.344 1 98.44 154 THR A O 1
ATOM 1167 N N . ASN A 1 155 ? 4.211 15.547 7.781 1 98.56 155 ASN A N 1
ATOM 1168 C CA . ASN A 1 155 ? 3.797 15.688 9.172 1 98.56 155 ASN A CA 1
ATOM 1169 C C . ASN A 1 155 ? 3.781 14.344 9.898 1 98.56 155 ASN A C 1
ATOM 1171 O O . ASN A 1 155 ? 3.904 14.297 11.125 1 98.56 155 ASN A O 1
ATOM 1175 N N . CYS A 1 156 ? 3.611 13.289 9.172 1 98.75 156 CYS A N 1
ATOM 1176 C CA . CYS A 1 156 ? 3.688 11.961 9.773 1 98.75 156 CYS A CA 1
ATOM 1177 C C . CYS A 1 156 ? 5.129 11.469 9.828 1 98.75 156 CYS A C 1
ATOM 1179 O O . CYS A 1 156 ? 5.574 10.953 10.859 1 98.75 156 CYS A O 1
ATOM 1181 N N . LEU A 1 157 ? 5.879 11.609 8.773 1 98.75 157 LEU A N 1
ATOM 1182 C CA . LEU A 1 157 ? 7.238 11.094 8.625 1 98.75 157 LEU A CA 1
ATOM 1183 C C . LEU A 1 157 ? 8.188 11.789 9.594 1 98.75 157 LEU A C 1
ATOM 1185 O O . LEU A 1 157 ? 9.016 11.133 10.227 1 98.75 157 LEU A O 1
ATOM 1189 N N . ALA A 1 158 ? 8.109 13.109 9.734 1 98.69 158 ALA A N 1
ATOM 1190 C CA . ALA A 1 158 ? 9.102 13.922 10.414 1 98.69 158 ALA A CA 1
ATOM 1191 C C . ALA A 1 158 ? 9.195 13.555 11.891 1 98.69 158 ALA A C 1
ATOM 1193 O O . ALA A 1 158 ? 10.289 13.383 12.43 1 98.69 158 ALA A O 1
ATOM 1194 N N . PRO A 1 159 ? 8.055 13.414 12.594 1 98.62 159 PRO A N 1
ATOM 1195 C CA . PRO A 1 159 ? 8.172 13.008 13.992 1 98.62 159 PRO A CA 1
ATOM 1196 C C . PRO A 1 159 ? 8.891 11.672 14.164 1 98.62 159 PRO A C 1
ATOM 1198 O O . PRO A 1 159 ? 9.773 11.555 15.023 1 98.62 159 PRO A O 1
ATOM 1201 N N . MET A 1 160 ? 8.586 10.664 13.352 1 98 160 MET A N 1
ATOM 1202 C CA . MET A 1 160 ? 9.242 9.367 13.422 1 98 160 MET A CA 1
ATOM 1203 C C . MET A 1 160 ? 10.727 9.484 13.125 1 98 160 MET A C 1
ATOM 1205 O O . MET A 1 160 ? 11.562 8.938 13.852 1 98 160 MET A O 1
ATOM 1209 N N . ALA A 1 161 ? 11 10.188 12.086 1 98.69 161 ALA A N 1
ATOM 1210 C CA . ALA A 1 161 ? 12.391 10.367 11.656 1 98.69 161 ALA A CA 1
ATOM 1211 C C . ALA A 1 161 ? 13.203 11.109 12.719 1 98.69 161 ALA A C 1
ATOM 1213 O O . ALA A 1 161 ? 14.359 10.781 12.961 1 98.69 161 ALA A O 1
ATOM 1214 N N . LYS A 1 162 ? 12.617 12.125 13.297 1 98.75 162 LYS A N 1
ATOM 1215 C CA . LYS A 1 162 ? 13.32 12.898 14.32 1 98.75 162 LYS A CA 1
ATOM 1216 C C . LYS A 1 162 ? 13.695 12.016 15.508 1 98.75 162 LYS A C 1
ATOM 1218 O O . LYS A 1 162 ? 14.82 12.086 16 1 98.75 162 LYS A O 1
ATOM 1223 N N . VAL A 1 163 ? 12.75 11.219 15.984 1 98.81 163 VAL A N 1
ATOM 1224 C CA . VAL A 1 163 ? 13.016 10.336 17.109 1 98.81 163 VAL A CA 1
ATOM 1225 C C . VAL A 1 163 ? 14.164 9.391 16.766 1 98.81 163 VAL A C 1
ATOM 1227 O O . VAL A 1 163 ? 15.086 9.211 17.562 1 98.81 163 VAL A O 1
ATOM 1230 N N . LEU A 1 164 ? 14.133 8.758 15.594 1 98.88 164 LEU A N 1
ATOM 1231 C CA . LEU A 1 164 ? 15.188 7.852 15.156 1 98.88 164 LEU A CA 1
ATOM 1232 C C . LEU A 1 164 ? 16.516 8.578 15.039 1 98.88 164 LEU A C 1
ATOM 1234 O O . LEU A 1 164 ? 17.547 8.062 15.484 1 98.88 164 LEU A O 1
ATOM 1238 N N . LEU A 1 165 ? 16.484 9.758 14.438 1 98.75 165 LEU A N 1
ATOM 1239 C CA . LEU A 1 165 ? 17.688 10.562 14.227 1 98.75 165 LEU A CA 1
ATOM 1240 C C . LEU A 1 165 ? 18.328 10.93 15.562 1 98.75 165 LEU A C 1
ATOM 1242 O O . LEU A 1 165 ? 19.531 10.734 15.758 1 98.75 165 LEU A O 1
ATOM 1246 N N . ASP A 1 166 ? 17.531 11.461 16.484 1 98.62 166 ASP A N 1
ATOM 1247 C CA . ASP A 1 166 ? 18.031 11.938 17.766 1 98.62 166 ASP A CA 1
ATOM 1248 C C . ASP A 1 166 ? 18.547 10.781 18.625 1 98.62 166 ASP A C 1
ATOM 1250 O O . ASP A 1 166 ? 19.516 10.938 19.359 1 98.62 166 ASP A O 1
ATOM 1254 N N . SER A 1 167 ? 17.875 9.672 18.531 1 98.69 167 SER A N 1
ATOM 1255 C CA . SER A 1 167 ? 18.188 8.555 19.422 1 98.69 167 SER A CA 1
ATOM 1256 C C . SER A 1 167 ? 19.312 7.695 18.859 1 98.69 167 SER A C 1
ATOM 1258 O O . SER A 1 167 ? 20.109 7.125 19.609 1 98.69 167 SER A O 1
ATOM 1260 N N . PHE A 1 168 ? 19.359 7.539 17.516 1 98.69 168 PHE A N 1
ATOM 1261 C CA . PHE A 1 168 ? 20.234 6.5 16.969 1 98.69 168 PHE A CA 1
ATOM 1262 C C . PHE A 1 168 ? 21.031 7.027 15.781 1 98.69 168 PHE A C 1
ATOM 1264 O O . PHE A 1 168 ? 22 6.402 15.352 1 98.69 168 PHE A O 1
ATOM 1271 N N . GLY A 1 169 ? 20.656 8.156 15.242 1 98.69 169 GLY A N 1
ATOM 1272 C CA . GLY A 1 169 ? 21.203 8.609 13.977 1 98.69 169 GLY A CA 1
ATOM 1273 C C . GLY A 1 169 ? 20.578 7.938 12.773 1 98.69 169 GLY A C 1
ATOM 1274 O O . GLY A 1 169 ? 20.125 6.793 12.867 1 98.69 169 GLY A O 1
ATOM 1275 N N . ILE A 1 170 ? 20.531 8.648 11.641 1 98.69 170 ILE A N 1
ATOM 1276 C CA . ILE A 1 170 ? 20.031 8.094 10.383 1 98.69 170 ILE A CA 1
ATOM 1277 C C . ILE A 1 170 ? 21.078 8.273 9.289 1 98.69 170 ILE A C 1
ATOM 1279 O O . ILE A 1 170 ? 21.594 9.375 9.094 1 98.69 170 ILE A O 1
ATOM 1283 N N . GLU A 1 171 ? 21.359 7.203 8.586 1 98.5 171 GLU A N 1
ATOM 1284 C CA . GLU A 1 171 ? 22.312 7.262 7.48 1 98.5 171 GLU A CA 1
ATOM 1285 C C . GLU A 1 171 ? 21.594 7.441 6.145 1 98.5 171 GLU A C 1
ATOM 1287 O O . GLU A 1 171 ? 22.016 8.25 5.316 1 98.5 171 GLU A O 1
ATOM 1292 N N . ARG A 1 172 ? 20.672 6.738 5.906 1 98.12 172 ARG A N 1
ATOM 1293 C CA . ARG A 1 172 ? 19.938 6.738 4.648 1 98.12 172 ARG A CA 1
ATOM 1294 C C . ARG A 1 172 ? 18.688 5.859 4.738 1 98.12 172 ARG A C 1
ATOM 1296 O O . ARG A 1 172 ? 18.578 5.023 5.637 1 98.12 172 ARG A O 1
ATOM 1303 N N . GLY A 1 173 ? 17.734 6.07 3.865 1 97.94 173 GLY A N 1
ATOM 1304 C CA . GLY A 1 173 ? 16.547 5.23 3.875 1 97.94 173 GLY A CA 1
ATOM 1305 C C . GLY A 1 173 ? 15.562 5.586 2.783 1 97.94 173 GLY A C 1
ATOM 1306 O O . GLY A 1 173 ? 15.773 6.535 2.029 1 97.94 173 GLY A O 1
ATOM 1307 N N . TYR A 1 174 ? 14.531 4.742 2.633 1 98.31 174 TYR A N 1
ATOM 1308 C CA . TYR A 1 174 ? 13.43 4.945 1.699 1 98.31 174 TYR A CA 1
ATOM 1309 C C . TYR A 1 174 ? 12.086 4.832 2.41 1 98.31 174 TYR A C 1
ATOM 1311 O O . TYR A 1 174 ? 11.945 4.062 3.361 1 98.31 174 TYR A O 1
ATOM 1319 N N . MET A 1 175 ? 11.188 5.621 1.899 1 96.88 175 MET A N 1
ATOM 1320 C CA . MET A 1 175 ? 9.828 5.418 2.387 1 96.88 175 MET A CA 1
ATOM 1321 C C . MET A 1 175 ? 8.859 5.188 1.229 1 96.88 175 MET A C 1
ATOM 1323 O O . MET A 1 175 ? 9.172 5.52 0.083 1 96.88 175 MET A O 1
ATOM 1327 N N . ASN A 1 176 ? 7.797 4.457 1.465 1 98.06 176 ASN A N 1
ATOM 1328 C CA . ASN A 1 176 ? 6.566 4.391 0.684 1 98.06 176 ASN A CA 1
ATOM 1329 C C . ASN A 1 176 ? 5.348 4.742 1.529 1 98.06 176 ASN A C 1
ATOM 1331 O O . ASN A 1 176 ? 5.062 4.074 2.525 1 98.06 176 ASN A O 1
ATOM 1335 N N . THR A 1 177 ? 4.738 5.828 1.19 1 98.31 177 THR A N 1
ATOM 1336 C CA . THR A 1 177 ? 3.467 6.062 1.865 1 98.31 177 THR A CA 1
ATOM 1337 C C . THR A 1 177 ? 2.32 5.414 1.096 1 98.31 177 THR A C 1
ATOM 1339 O O . THR A 1 177 ? 2.096 5.727 -0.076 1 98.31 177 THR A O 1
ATOM 1342 N N . ILE A 1 178 ? 1.746 4.395 1.687 1 98.69 178 ILE A N 1
ATOM 1343 C CA . ILE A 1 178 ? 0.479 3.895 1.167 1 98.69 178 ILE A CA 1
ATOM 1344 C C . ILE A 1 178 ? -0.649 4.852 1.547 1 98.69 178 ILE A C 1
ATOM 1346 O O . ILE A 1 178 ? -1.051 4.914 2.711 1 98.69 178 ILE A O 1
ATOM 1350 N N . HIS A 1 179 ? -1.077 5.555 0.54 1 98.5 179 HIS A N 1
ATOM 1351 C CA . HIS A 1 179 ? -1.83 6.785 0.75 1 98.5 179 HIS A CA 1
ATOM 1352 C C . HIS A 1 179 ? -3.244 6.672 0.19 1 98.5 179 HIS A C 1
ATOM 1354 O O . HIS A 1 179 ? -3.432 6.23 -0.946 1 98.5 179 HIS A O 1
ATOM 1360 N N . SER A 1 180 ? -4.246 7.102 0.956 1 98.06 180 SER A N 1
ATOM 1361 C CA . SER A 1 180 ? -5.602 7.23 0.432 1 98.06 180 SER A CA 1
ATOM 1362 C C . SER A 1 180 ? -5.652 8.211 -0.737 1 98.06 180 SER A C 1
ATOM 1364 O O . SER A 1 180 ? -4.805 9.102 -0.845 1 98.06 180 SER A O 1
ATOM 1366 N N . TYR A 1 181 ? -6.57 7.996 -1.648 1 95.88 181 TYR A N 1
ATOM 1367 C CA . TYR A 1 181 ? -6.66 8.898 -2.793 1 95.88 181 TYR A CA 1
ATOM 1368 C C . TYR A 1 181 ? -7.066 10.297 -2.355 1 95.88 181 TYR A C 1
ATOM 1370 O O . TYR A 1 181 ? -7.562 10.484 -1.242 1 95.88 181 TYR A O 1
ATOM 1378 N N . THR A 1 182 ? -6.789 11.273 -3.172 1 93.5 182 THR A N 1
ATOM 1379 C CA . THR A 1 182 ? -7.168 12.672 -2.975 1 93.5 182 THR A CA 1
ATOM 1380 C C . THR A 1 182 ? -8.031 13.164 -4.133 1 93.5 182 THR A C 1
ATOM 1382 O O . THR A 1 182 ? -8.258 12.438 -5.098 1 93.5 182 THR A O 1
ATOM 1385 N N . ASN A 1 183 ? -8.438 14.352 -4.086 1 92.5 183 ASN A N 1
ATOM 1386 C CA . ASN A 1 183 ? -9.297 14.914 -5.125 1 92.5 183 ASN A CA 1
ATOM 1387 C C . ASN A 1 183 ? -8.539 15.102 -6.438 1 92.5 183 ASN A C 1
ATOM 1389 O O . ASN A 1 183 ? -9.141 15.336 -7.48 1 92.5 183 ASN A O 1
ATOM 1393 N N . ASP A 1 184 ? -7.234 14.977 -6.34 1 92.88 184 ASP A N 1
ATOM 1394 C CA . ASP A 1 184 ? -6.434 15.109 -7.551 1 92.88 184 ASP A CA 1
ATOM 1395 C C . ASP A 1 184 ? -6.523 13.852 -8.414 1 92.88 184 ASP A C 1
ATOM 1397 O O . ASP A 1 184 ? -6.168 13.875 -9.594 1 92.88 184 ASP A O 1
ATOM 1401 N N . GLN A 1 185 ? -6.965 12.742 -7.832 1 95.19 185 GLN A N 1
ATOM 1402 C CA . GLN A 1 185 ? -7.117 11.484 -8.562 1 95.19 185 GLN A CA 1
ATOM 1403 C C . GLN A 1 185 ? -8.43 11.469 -9.352 1 95.19 185 GLN A C 1
ATOM 1405 O O . GLN A 1 185 ? -9.32 12.281 -9.102 1 95.19 185 GLN A O 1
ATOM 1410 N N . ARG A 1 186 ? -8.5 10.555 -10.32 1 93.94 186 ARG A N 1
ATOM 1411 C CA . ARG A 1 186 ? -9.688 10.461 -11.164 1 93.94 186 ARG A CA 1
ATOM 1412 C C . ARG A 1 186 ? -10.602 9.328 -10.711 1 93.94 186 ARG A C 1
ATOM 1414 O O . ARG A 1 186 ? -10.125 8.25 -10.359 1 93.94 186 ARG A O 1
ATOM 1421 N N . ILE A 1 187 ? -11.883 9.586 -10.742 1 90.12 187 ILE A N 1
ATOM 1422 C CA . ILE A 1 187 ? -12.867 8.555 -10.438 1 90.12 187 ILE A CA 1
ATOM 1423 C C . ILE A 1 187 ? -12.906 7.523 -11.562 1 90.12 187 ILE A C 1
ATOM 1425 O O . ILE A 1 187 ? -12.984 6.32 -11.305 1 90.12 187 ILE A O 1
ATOM 1429 N N . LEU A 1 188 ? -12.883 7.965 -12.82 1 92.62 188 LEU A N 1
ATOM 1430 C CA . LEU A 1 188 ? -12.742 7.184 -14.047 1 92.62 188 LEU A CA 1
ATOM 1431 C C . LEU A 1 188 ? -11.531 7.645 -14.852 1 92.62 188 LEU A C 1
ATOM 1433 O O . LEU A 1 188 ? -11.039 8.758 -14.656 1 92.62 188 LEU A O 1
ATOM 1437 N N . ASP A 1 189 ? -10.977 6.781 -15.641 1 94.31 189 ASP A N 1
ATOM 1438 C CA . ASP A 1 189 ? -9.852 7.203 -16.469 1 94.31 189 ASP A CA 1
ATOM 1439 C C . ASP A 1 189 ? -10.125 8.555 -17.125 1 94.31 189 ASP A C 1
ATOM 1441 O O . ASP A 1 189 ? -11.195 8.766 -17.703 1 94.31 189 ASP A O 1
ATOM 1445 N N . GLY A 1 190 ? -9.234 9.484 -16.969 1 94.62 190 GLY A N 1
ATOM 1446 C CA . GLY A 1 190 ? -9.383 10.844 -17.469 1 94.62 190 GLY A CA 1
ATOM 1447 C C . GLY A 1 190 ? -8.07 11.586 -17.562 1 94.62 190 GLY A C 1
ATOM 1448 O O . GLY A 1 190 ? -7.043 11.117 -17.078 1 94.62 190 GLY A O 1
ATOM 1449 N N . SER A 1 191 ? -8.094 12.711 -18.125 1 93.81 191 SER A N 1
ATOM 1450 C CA . SER A 1 191 ? -6.891 13.492 -18.406 1 93.81 191 SER A CA 1
ATOM 1451 C C . SER A 1 191 ? -6.168 13.883 -17.125 1 93.81 191 SER A C 1
ATOM 1453 O O . SER A 1 191 ? -6.805 14.234 -16.125 1 93.81 191 SER A O 1
ATOM 1455 N N . HIS A 1 192 ? -4.871 13.773 -17.141 1 95.12 192 HIS A N 1
ATOM 1456 C CA . HIS A 1 192 ? -3.959 14.195 -16.078 1 95.12 192 HIS A CA 1
ATOM 1457 C C . HIS A 1 192 ? -2.525 14.289 -16.594 1 95.12 192 HIS A C 1
ATOM 1459 O O . HIS A 1 192 ? -2.113 13.5 -17.438 1 95.12 192 HIS A O 1
ATOM 1465 N N . LYS A 1 193 ? -1.826 15.25 -16.094 1 94.31 193 LYS A N 1
ATOM 1466 C CA . LYS A 1 193 ? -0.433 15.383 -16.5 1 94.31 193 LYS A CA 1
ATOM 1467 C C . LYS A 1 193 ? 0.382 14.156 -16.109 1 94.31 193 LYS A C 1
ATOM 1469 O O . LYS A 1 193 ? 1.323 13.773 -16.797 1 94.31 193 LYS A O 1
ATOM 1474 N N . ASP A 1 194 ? 0.112 13.641 -15.016 1 95.38 194 ASP A N 1
ATOM 1475 C CA . ASP A 1 194 ? 0.651 12.352 -14.586 1 95.38 194 ASP A CA 1
ATOM 1476 C C . ASP A 1 194 ? -0.214 11.203 -15.086 1 95.38 194 ASP A C 1
ATOM 1478 O O . ASP A 1 194 ? -1.33 11 -14.609 1 95.38 194 ASP A O 1
ATOM 1482 N N . LEU A 1 195 ? 0.305 10.445 -15.93 1 95.38 195 LEU A N 1
ATOM 1483 C CA . LEU A 1 195 ? -0.494 9.438 -16.625 1 95.38 195 LEU A CA 1
ATOM 1484 C C . LEU A 1 195 ? -0.959 8.359 -15.648 1 95.38 195 LEU A C 1
ATOM 1486 O O . LEU A 1 195 ? -1.998 7.727 -15.859 1 95.38 195 LEU A O 1
ATOM 1490 N N . ARG A 1 196 ? -0.252 8.023 -14.617 1 96.88 196 ARG A N 1
ATOM 1491 C CA . ARG A 1 196 ? -0.73 7.066 -13.625 1 96.88 196 ARG A CA 1
ATOM 1492 C C . ARG A 1 196 ? -1.934 7.621 -12.867 1 96.88 196 ARG A C 1
ATOM 1494 O O . ARG A 1 196 ? -2.885 6.891 -12.586 1 96.88 196 ARG A O 1
ATOM 1501 N N . ARG A 1 197 ? -1.899 8.922 -12.562 1 95.69 197 ARG A N 1
ATOM 1502 C CA . ARG A 1 197 ? -3.002 9.539 -11.836 1 95.69 197 ARG A CA 1
ATOM 1503 C C . ARG A 1 197 ? -4.207 9.75 -12.75 1 95.69 197 ARG A C 1
ATOM 1505 O O . ARG A 1 197 ? -5.285 10.117 -12.281 1 95.69 197 ARG A O 1
ATOM 1512 N N . ALA A 1 198 ? -4.004 9.57 -14.008 1 95.94 198 ALA A N 1
ATOM 1513 C CA . ALA A 1 198 ? -5.098 9.648 -14.977 1 95.94 198 ALA A CA 1
ATOM 1514 C C . ALA A 1 198 ? -6.035 8.453 -14.844 1 95.94 198 ALA A C 1
ATOM 1516 O O . ALA A 1 198 ? -7.133 8.453 -15.406 1 95.94 198 ALA A O 1
ATOM 1517 N N . ARG A 1 199 ? -5.645 7.465 -14.07 1 95.88 199 ARG A N 1
ATOM 1518 C CA . ARG A 1 199 ? -6.371 6.203 -14.016 1 95.88 199 ARG A CA 1
ATOM 1519 C C . ARG A 1 199 ? -7.363 6.191 -12.859 1 95.88 199 ARG A C 1
ATOM 1521 O O . ARG A 1 199 ? -7.188 6.922 -11.875 1 95.88 199 ARG A O 1
ATOM 1528 N N . ALA A 1 200 ? -8.391 5.355 -12.914 1 95.69 200 ALA A N 1
ATOM 1529 C CA . ALA A 1 200 ? -9.477 5.293 -11.938 1 95.69 200 ALA A CA 1
ATOM 1530 C C . ALA A 1 200 ? -8.945 4.926 -10.555 1 95.69 200 ALA A C 1
ATOM 1532 O O . ALA A 1 200 ? -8.516 3.789 -10.328 1 95.69 200 ALA A O 1
ATOM 1533 N N . ALA A 1 201 ? -9.141 5.816 -9.594 1 95.12 201 ALA A N 1
ATOM 1534 C CA . ALA A 1 201 ? -8.5 5.715 -8.281 1 95.12 201 ALA A CA 1
ATOM 1535 C C . ALA A 1 201 ? -9.18 4.648 -7.43 1 95.12 201 ALA A C 1
ATOM 1537 O O . ALA A 1 201 ? -8.531 4.02 -6.582 1 95.12 201 ALA A O 1
ATOM 1538 N N . ALA A 1 202 ? -10.422 4.391 -7.668 1 94.75 202 ALA A N 1
ATOM 1539 C CA . ALA A 1 202 ? -11.156 3.449 -6.828 1 94.75 202 ALA A CA 1
ATOM 1540 C C . ALA A 1 202 ? -10.938 2.012 -7.297 1 94.75 202 ALA A C 1
ATOM 1542 O O . ALA A 1 202 ? -11.398 1.067 -6.648 1 94.75 202 ALA A O 1
ATOM 1543 N N . LEU A 1 203 ? -10.156 1.83 -8.383 1 94.75 203 LEU A N 1
ATOM 1544 C CA . LEU A 1 203 ? -10.008 0.497 -8.953 1 94.75 203 LEU A CA 1
ATOM 1545 C C . LEU A 1 203 ? -8.547 0.053 -8.93 1 94.75 203 LEU A C 1
ATOM 1547 O O . LEU A 1 203 ? -8.242 -1.096 -9.25 1 94.75 203 LEU A O 1
ATOM 1551 N N . SER A 1 204 ? -7.605 1.035 -8.5 1 96.56 204 SER A N 1
ATOM 1552 C CA . SER A 1 204 ? -6.199 0.756 -8.781 1 96.56 204 SER A CA 1
ATOM 1553 C C . SER A 1 204 ? -5.309 1.185 -7.617 1 96.56 204 SER A C 1
ATOM 1555 O O . SER A 1 204 ? -5.648 2.105 -6.875 1 96.56 204 SER A O 1
ATOM 1557 N N . MET A 1 205 ? -4.238 0.458 -7.441 1 98.44 205 MET A N 1
ATOM 1558 C CA . MET A 1 205 ? -3.061 1.016 -6.785 1 98.44 205 MET A CA 1
ATOM 1559 C C . MET A 1 205 ? -2.256 1.881 -7.75 1 98.44 205 MET A C 1
ATOM 1561 O O . MET A 1 205 ? -1.872 1.423 -8.828 1 98.44 205 MET A O 1
ATOM 1565 N N . ILE A 1 206 ? -1.978 3.1 -7.359 1 98.38 206 ILE A N 1
ATOM 1566 C CA . ILE A 1 206 ? -1.405 4.074 -8.281 1 98.38 206 ILE A CA 1
ATOM 1567 C C . ILE A 1 206 ? -0.141 4.676 -7.68 1 98.38 206 ILE A C 1
ATOM 1569 O O . ILE A 1 206 ? -0.215 5.523 -6.789 1 98.38 206 ILE A O 1
ATOM 1573 N N . PRO A 1 207 ? 1.053 4.254 -8.172 1 97.94 207 PRO A N 1
ATOM 1574 C CA . PRO A 1 207 ? 2.273 4.934 -7.727 1 97.94 207 PRO A CA 1
ATOM 1575 C C . PRO A 1 207 ? 2.338 6.391 -8.18 1 97.94 207 PRO A C 1
ATOM 1577 O O . PRO A 1 207 ? 1.94 6.707 -9.305 1 97.94 207 PRO A O 1
ATOM 1580 N N . THR A 1 208 ? 2.762 7.219 -7.328 1 95.62 208 THR A N 1
ATOM 1581 C CA . THR A 1 208 ? 2.949 8.625 -7.676 1 95.62 208 THR A CA 1
ATOM 1582 C C . THR A 1 208 ? 4.109 9.227 -6.883 1 95.62 208 THR A C 1
ATOM 1584 O O . THR A 1 208 ? 4.539 8.656 -5.879 1 95.62 208 THR A O 1
ATOM 1587 N N . THR A 1 209 ? 4.594 10.234 -7.383 1 92 209 THR A N 1
ATOM 1588 C CA . THR A 1 209 ? 5.699 10.922 -6.719 1 92 209 THR A CA 1
ATOM 1589 C C . THR A 1 209 ? 5.203 11.672 -5.488 1 92 209 THR A C 1
ATOM 1591 O O . THR A 1 209 ? 4.078 12.172 -5.469 1 92 209 THR A O 1
ATOM 1594 N N . THR A 1 210 ? 6.031 11.531 -4.535 1 87.62 210 THR A N 1
ATOM 1595 C CA . THR A 1 210 ? 5.844 12.383 -3.365 1 87.62 210 THR A CA 1
ATOM 1596 C C . THR A 1 210 ? 7.121 13.148 -3.039 1 87.62 210 THR A C 1
ATOM 1598 O O . THR A 1 210 ? 8.227 12.625 -3.225 1 87.62 210 THR A O 1
ATOM 1601 N N . GLY A 1 211 ? 6.98 14.453 -2.668 1 86.94 211 GLY A N 1
ATOM 1602 C CA . GLY A 1 211 ? 8.133 15.227 -2.242 1 86.94 211 GLY A CA 1
ATOM 1603 C C . GLY A 1 211 ? 8.414 15.109 -0.757 1 86.94 211 GLY A C 1
ATOM 1604 O O . GLY A 1 211 ? 9.391 15.672 -0.259 1 86.94 211 GLY A O 1
ATOM 1605 N N . ALA A 1 212 ? 7.699 14.281 -0.046 1 87.56 212 ALA A N 1
ATOM 1606 C CA . ALA A 1 212 ? 7.715 14.281 1.415 1 87.56 212 ALA A CA 1
ATOM 1607 C C . ALA A 1 212 ? 9.055 13.789 1.949 1 87.56 212 ALA A C 1
ATOM 1609 O O . ALA A 1 212 ? 9.602 14.359 2.895 1 87.56 212 ALA A O 1
ATOM 1610 N N . ALA A 1 213 ? 9.562 12.742 1.344 1 88.12 213 ALA A N 1
ATOM 1611 C CA . ALA A 1 213 ? 10.805 12.156 1.834 1 88.12 213 ALA A CA 1
ATOM 1612 C C . ALA A 1 213 ? 11.969 13.133 1.693 1 88.12 213 ALA A C 1
ATOM 1614 O O . ALA A 1 213 ? 12.75 13.32 2.629 1 88.12 213 ALA A O 1
ATOM 1615 N N . LYS A 1 214 ? 11.977 13.789 0.606 1 88.06 214 LYS A N 1
ATOM 1616 C CA . LYS A 1 214 ? 13.023 14.781 0.398 1 88.06 214 LYS A CA 1
ATOM 1617 C C . LYS A 1 214 ? 12.75 16.047 1.205 1 88.06 214 LYS A C 1
ATOM 1619 O O . LYS A 1 214 ? 13.672 16.641 1.77 1 88.06 214 LYS A O 1
ATOM 1624 N N . ALA A 1 215 ? 11.539 16.391 1.309 1 90.75 215 ALA A N 1
ATOM 1625 C CA . ALA A 1 215 ? 11.125 17.641 1.946 1 90.75 215 ALA A CA 1
ATOM 1626 C C . ALA A 1 215 ? 11.336 17.578 3.457 1 90.75 215 ALA A C 1
ATOM 1628 O O . ALA A 1 215 ? 11.367 18.609 4.129 1 90.75 215 ALA A O 1
ATOM 1629 N N . VAL A 1 216 ? 11.461 16.344 3.918 1 95.62 216 VAL A N 1
ATOM 1630 C CA . VAL A 1 216 ? 11.641 16.203 5.359 1 95.62 216 VAL A CA 1
ATOM 1631 C C . VAL A 1 216 ? 12.906 16.938 5.801 1 95.62 216 VAL A C 1
ATOM 1633 O O . VAL A 1 216 ? 13.008 17.375 6.949 1 95.62 216 VAL A O 1
ATOM 1636 N N . SER A 1 217 ? 13.844 17.172 4.914 1 95.62 217 SER A N 1
ATOM 1637 C CA . SER A 1 217 ? 15.102 17.844 5.23 1 95.62 217 SER A CA 1
ATOM 1638 C C . SER A 1 217 ? 14.883 19.328 5.527 1 95.62 217 SER A C 1
ATOM 1640 O O . SER A 1 217 ? 15.727 19.969 6.152 1 95.62 217 SER A O 1
ATOM 1642 N N . LEU A 1 218 ? 13.758 19.891 5.066 1 95.19 218 LEU A N 1
ATOM 1643 C CA . LEU A 1 218 ? 13.438 21.281 5.359 1 95.19 218 LEU A CA 1
ATOM 1644 C C . LEU A 1 218 ? 13.18 21.484 6.848 1 95.19 218 LEU A C 1
ATOM 1646 O O . LEU A 1 218 ? 13.414 22.562 7.383 1 95.19 218 LEU A O 1
ATOM 1650 N N . VAL A 1 219 ? 12.734 20.391 7.516 1 97.38 219 VAL A N 1
ATOM 1651 C CA . VAL A 1 219 ? 12.398 20.516 8.93 1 97.38 219 VAL A CA 1
ATOM 1652 C C . VAL A 1 219 ? 13.422 19.766 9.773 1 97.38 219 VAL A C 1
ATOM 1654 O O . VAL A 1 219 ? 13.539 20 10.977 1 97.38 219 VAL A O 1
ATOM 1657 N N . LEU A 1 220 ? 14.094 18.812 9.188 1 98.06 220 LEU A N 1
ATOM 1658 C CA . LEU A 1 220 ? 15.234 18.109 9.766 1 98.06 220 LEU A CA 1
ATOM 1659 C C . LEU A 1 220 ? 16.438 18.188 8.844 1 98.06 220 LEU A C 1
ATOM 1661 O O . LEU A 1 220 ? 16.781 17.219 8.164 1 98.06 220 LEU A O 1
ATOM 1665 N N . PRO A 1 221 ? 17.156 19.25 8.93 1 97.5 221 PRO A N 1
ATOM 1666 C CA . PRO A 1 221 ? 18.219 19.516 7.965 1 97.5 221 PRO A CA 1
ATOM 1667 C C . PRO A 1 221 ? 19.281 18.422 7.941 1 97.5 221 PRO A C 1
ATOM 1669 O O . PRO A 1 221 ? 19.891 18.172 6.902 1 97.5 221 PRO A O 1
ATOM 1672 N N . ALA A 1 222 ? 19.484 17.734 9.008 1 97.38 222 ALA A N 1
ATOM 1673 C CA . ALA A 1 222 ? 20.484 16.672 9.102 1 97.38 222 ALA A CA 1
ATOM 1674 C C . ALA A 1 222 ? 20.141 15.516 8.156 1 97.38 222 ALA A C 1
ATOM 1676 O O . ALA A 1 222 ? 20.984 14.656 7.887 1 97.38 222 ALA A O 1
ATOM 1677 N N . LEU A 1 223 ? 18.969 15.516 7.602 1 97.94 223 LEU A N 1
ATOM 1678 C CA . LEU A 1 223 ? 18.516 14.414 6.758 1 97.94 223 LEU A CA 1
ATOM 1679 C C . LEU A 1 223 ? 18.625 14.789 5.281 1 97.94 223 LEU A C 1
ATOM 1681 O O . LEU A 1 223 ? 18.125 14.062 4.422 1 97.94 223 LEU A O 1
ATOM 1685 N N . ALA A 1 224 ? 19.234 15.938 4.973 1 96.88 224 ALA A N 1
ATOM 1686 C CA . ALA A 1 224 ? 19.391 16.344 3.582 1 96.88 224 ALA A CA 1
ATOM 1687 C C . ALA A 1 224 ? 20.125 15.273 2.773 1 96.88 224 ALA A C 1
ATOM 1689 O O . ALA A 1 224 ? 21.234 14.883 3.117 1 96.88 224 ALA A O 1
ATOM 1690 N N . GLY A 1 225 ? 19.438 14.773 1.751 1 95.69 225 GLY A N 1
ATOM 1691 C CA . GLY A 1 225 ? 20.047 13.812 0.844 1 95.69 225 GLY A CA 1
ATOM 1692 C C . GLY A 1 225 ? 20 12.391 1.371 1 95.69 225 GLY A C 1
ATOM 1693 O O . GLY A 1 225 ? 20.516 11.469 0.73 1 95.69 225 GLY A O 1
ATOM 1694 N N . LYS A 1 226 ? 19.328 12.156 2.492 1 97.25 226 LYS A N 1
ATOM 1695 C CA . LYS A 1 226 ? 19.438 10.859 3.139 1 97.25 226 LYS A CA 1
ATOM 1696 C C . LYS A 1 226 ? 18.172 10.023 2.916 1 97.25 226 LYS A C 1
ATOM 1698 O O . LYS A 1 226 ? 18.203 8.797 3.016 1 97.25 226 LYS A O 1
ATOM 1703 N N . LEU A 1 227 ? 17.094 10.688 2.641 1 97.69 227 LEU A N 1
ATOM 1704 C CA . LEU A 1 227 ? 15.836 9.953 2.486 1 97.69 227 LEU A CA 1
ATOM 1705 C C . LEU A 1 227 ? 15.203 10.234 1.127 1 97.69 227 LEU A C 1
ATOM 1707 O O . LEU A 1 227 ? 15.32 11.344 0.604 1 97.69 227 LEU A O 1
ATOM 1711 N N . ASP A 1 228 ? 14.602 9.273 0.535 1 97 228 ASP A N 1
ATOM 1712 C CA . ASP A 1 228 ? 13.789 9.359 -0.676 1 97 228 ASP A CA 1
ATOM 1713 C C . ASP A 1 228 ? 12.641 8.359 -0.643 1 97 228 ASP A C 1
ATOM 1715 O O . ASP A 1 228 ? 12.523 7.57 0.296 1 97 228 ASP A O 1
ATOM 1719 N N . GLY A 1 229 ? 11.766 8.477 -1.528 1 96.31 229 GLY A N 1
ATOM 1720 C CA . GLY A 1 229 ? 10.625 7.57 -1.567 1 96.31 229 GLY A CA 1
ATOM 1721 C C . GLY A 1 229 ? 9.539 8.016 -2.525 1 96.31 229 GLY A C 1
ATOM 1722 O O . GLY A 1 229 ? 9.719 8.977 -3.277 1 96.31 229 GLY A O 1
ATOM 1723 N N . PHE A 1 230 ? 8.445 7.258 -2.529 1 97.06 230 PHE A N 1
ATOM 1724 C CA . PHE A 1 230 ? 7.277 7.582 -3.34 1 97.06 230 PHE A CA 1
ATOM 1725 C C . PHE A 1 230 ? 5.988 7.246 -2.594 1 97.06 230 PHE A C 1
ATOM 1727 O O . PHE A 1 230 ? 6.02 6.93 -1.403 1 97.06 230 PHE A O 1
ATOM 1734 N N . ALA A 1 231 ? 4.902 7.504 -3.236 1 97.88 231 ALA A N 1
ATOM 1735 C CA . ALA A 1 231 ? 3.59 7.191 -2.68 1 97.88 231 ALA A CA 1
ATOM 1736 C C . ALA A 1 231 ? 2.848 6.184 -3.553 1 97.88 231 ALA A C 1
ATOM 1738 O O . ALA A 1 231 ? 3.045 6.141 -4.77 1 97.88 231 ALA A O 1
ATOM 1739 N N . THR A 1 232 ? 2.076 5.355 -2.939 1 98.5 232 THR A N 1
ATOM 1740 C CA . THR A 1 232 ? 1.119 4.492 -3.621 1 98.5 232 THR A CA 1
ATOM 1741 C C . THR A 1 232 ? -0.307 4.809 -3.18 1 98.5 232 THR A C 1
ATOM 1743 O O . THR A 1 232 ? -0.695 4.504 -2.051 1 98.5 232 THR A O 1
ATOM 1746 N N . ARG A 1 233 ? -1.061 5.41 -4.148 1 98.56 233 ARG A N 1
ATOM 1747 C CA . ARG A 1 233 ? -2.461 5.695 -3.854 1 98.56 233 ARG A CA 1
ATOM 1748 C C . ARG A 1 233 ? -3.299 4.422 -3.9 1 98.56 233 ARG A C 1
ATOM 1750 O O . ARG A 1 233 ? -3.107 3.578 -4.781 1 98.56 233 ARG A O 1
ATOM 1757 N N . VAL A 1 234 ? -4.141 4.27 -2.912 1 98.5 234 VAL A N 1
ATOM 1758 C CA . VAL A 1 234 ? -4.98 3.08 -2.848 1 98.5 234 VAL A CA 1
ATOM 1759 C C . VAL A 1 234 ? -6.441 3.488 -2.65 1 98.5 234 VAL A C 1
ATOM 1761 O O . VAL A 1 234 ? -6.73 4.637 -2.307 1 98.5 234 VAL A O 1
ATOM 1764 N N . PRO A 1 235 ? -7.422 2.504 -2.82 1 97.38 235 PRO A N 1
ATOM 1765 C CA . PRO A 1 235 ? -8.844 2.848 -2.844 1 97.38 235 PRO A CA 1
ATOM 1766 C C . PRO A 1 235 ? -9.445 2.986 -1.444 1 97.38 235 PRO A C 1
ATOM 1768 O O . PRO A 1 235 ? -10.43 2.316 -1.119 1 97.38 235 PRO A O 1
ATOM 1771 N N . THR A 1 236 ? -8.93 3.814 -0.638 1 97.25 236 THR A N 1
ATOM 1772 C CA . THR A 1 236 ? -9.531 4.27 0.61 1 97.25 236 THR A CA 1
ATOM 1773 C C . THR A 1 236 ? -9.727 5.785 0.599 1 97.25 236 THR A C 1
ATOM 1775 O O . THR A 1 236 ? -8.961 6.508 -0.043 1 97.25 236 THR A O 1
ATOM 1778 N N . PRO A 1 237 ? -10.734 6.262 1.323 1 96.06 237 PRO A N 1
ATOM 1779 C CA . PRO A 1 237 ? -11.047 7.691 1.214 1 96.06 237 PRO A CA 1
ATOM 1780 C C . PRO A 1 237 ? -10.203 8.547 2.154 1 96.06 237 PRO A C 1
ATOM 1782 O O . PRO A 1 237 ? -10.141 9.773 1.989 1 96.06 237 PRO A O 1
ATOM 1785 N N . ASP A 1 238 ? -9.672 7.879 3.191 1 97.69 238 ASP A N 1
ATOM 1786 C CA . ASP A 1 238 ? -8.867 8.609 4.164 1 97.69 238 ASP A CA 1
ATOM 1787 C C . ASP A 1 238 ? -8.008 7.66 4.996 1 97.69 238 ASP A C 1
ATOM 1789 O O . ASP A 1 238 ? -8.172 6.441 4.918 1 97.69 238 ASP A O 1
ATOM 1793 N N . ALA A 1 239 ? -7.02 8.273 5.758 1 98.12 239 ALA A N 1
ATOM 1794 C CA . ALA A 1 239 ? -6.051 7.543 6.574 1 98.12 239 ALA A CA 1
ATOM 1795 C C . ALA A 1 239 ? -4.969 6.906 5.699 1 98.12 239 ALA A C 1
ATOM 1797 O O . ALA A 1 239 ? -5.27 6.34 4.648 1 98.12 239 ALA A O 1
ATOM 1798 N N . SER A 1 240 ? -3.777 7.094 6.062 1 98.56 240 SER A N 1
ATOM 1799 C CA . SER A 1 240 ? -2.623 6.633 5.297 1 98.56 240 SER A CA 1
ATOM 1800 C C . SER A 1 240 ? -1.517 6.129 6.215 1 98.56 240 SER A C 1
ATOM 1802 O O . SER A 1 240 ? -1.589 6.301 7.434 1 98.56 240 SER A O 1
ATOM 1804 N N . MET A 1 241 ? -0.542 5.441 5.613 1 98.25 241 MET A N 1
ATOM 1805 C CA . MET A 1 241 ? 0.588 4.953 6.398 1 98.25 241 MET A CA 1
ATOM 1806 C C . MET A 1 241 ? 1.91 5.281 5.711 1 98.25 241 MET A C 1
ATOM 1808 O O . MET A 1 241 ? 2.01 5.223 4.484 1 98.25 241 MET A O 1
ATOM 1812 N N . VAL A 1 242 ? 2.865 5.715 6.488 1 98.69 242 VAL A N 1
ATOM 1813 C CA . VAL A 1 242 ? 4.25 5.836 6.039 1 98.69 242 VAL A CA 1
ATOM 1814 C C . VAL A 1 242 ? 5.027 4.578 6.418 1 98.69 242 VAL A C 1
ATOM 1816 O O . VAL A 1 242 ? 5.113 4.227 7.598 1 98.69 242 VAL A O 1
ATOM 1819 N N . ASP A 1 243 ? 5.453 3.865 5.43 1 98.69 243 ASP A N 1
ATOM 1820 C CA . ASP A 1 243 ? 6.359 2.732 5.57 1 98.69 243 ASP A CA 1
ATOM 1821 C C . ASP A 1 243 ? 7.809 3.154 5.32 1 98.69 243 ASP A C 1
ATOM 1823 O O . ASP A 1 243 ? 8.195 3.406 4.176 1 98.69 243 ASP A O 1
ATOM 1827 N N . LEU A 1 244 ? 8.57 3.221 6.414 1 98.69 244 LEU A N 1
ATOM 1828 C CA . LEU A 1 244 ? 9.93 3.74 6.336 1 98.69 244 LEU A CA 1
ATOM 1829 C C . LEU A 1 244 ? 10.945 2.637 6.605 1 98.69 244 LEU A C 1
ATOM 1831 O O . LEU A 1 244 ? 10.883 1.96 7.633 1 98.69 244 LEU A O 1
ATOM 1835 N N . THR A 1 245 ? 11.797 2.328 5.68 1 98.75 245 THR A N 1
ATOM 1836 C CA . THR A 1 245 ? 12.992 1.517 5.859 1 98.75 245 THR A CA 1
ATOM 1837 C C . THR A 1 245 ? 14.242 2.396 5.926 1 98.75 245 THR A C 1
ATOM 1839 O O . THR A 1 245 ? 14.523 3.148 4.988 1 98.75 245 THR A O 1
ATOM 1842 N N . VAL A 1 246 ? 15 2.303 7.043 1 98.62 246 VAL A N 1
ATOM 1843 C CA . VAL A 1 246 ? 16.078 3.264 7.23 1 98.62 246 VAL A CA 1
ATOM 1844 C C . VAL A 1 246 ? 17.281 2.57 7.863 1 98.62 246 VAL A C 1
ATOM 1846 O O . VAL A 1 246 ? 17.125 1.691 8.719 1 98.62 246 VAL A O 1
ATOM 1849 N N . GLN A 1 247 ? 18.453 2.893 7.383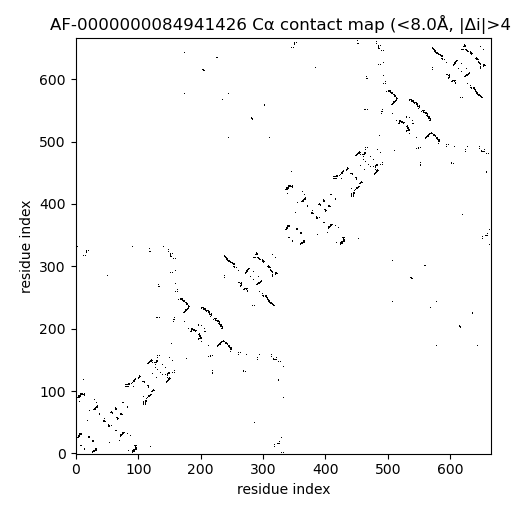 1 98.75 247 GLN A N 1
ATOM 1850 C CA . GLN A 1 247 ? 19.688 2.498 8.039 1 98.75 247 GLN A CA 1
ATOM 1851 C C . GLN A 1 247 ? 20.094 3.508 9.109 1 98.75 247 GLN A C 1
ATOM 1853 O O . GLN A 1 247 ? 20.25 4.695 8.812 1 98.75 247 GLN A O 1
ATOM 1858 N N . LEU A 1 248 ? 20.266 3.047 10.305 1 98.75 248 LEU A N 1
ATOM 1859 C CA . LEU A 1 248 ? 20.656 3.875 11.438 1 98.75 248 LEU A CA 1
ATOM 1860 C C . LEU A 1 248 ? 22.172 3.877 11.594 1 98.75 248 LEU A C 1
ATOM 1862 O O . LEU A 1 248 ? 22.875 3.133 10.906 1 98.75 248 LEU A O 1
ATOM 1866 N N . SER A 1 249 ? 22.672 4.75 12.492 1 98.69 249 SER A N 1
ATOM 1867 C CA . SER A 1 249 ? 24.109 4.93 12.656 1 98.69 249 SER A CA 1
ATOM 1868 C C . SER A 1 249 ? 24.688 3.877 13.594 1 98.69 249 SER A C 1
ATOM 1870 O O . SER A 1 249 ? 25.906 3.803 13.773 1 98.69 249 SER A O 1
ATOM 1872 N N . ARG A 1 250 ? 23.844 3.105 14.211 1 98.44 250 ARG A N 1
ATOM 1873 C CA . ARG A 1 250 ? 24.25 1.992 15.062 1 98.44 250 ARG A CA 1
ATOM 1874 C C . ARG A 1 250 ? 23.188 0.899 15.078 1 98.44 250 ARG A C 1
ATOM 1876 O O . ARG A 1 250 ? 22.016 1.165 14.82 1 98.44 250 ARG A O 1
ATOM 1883 N N . PRO A 1 251 ? 23.625 -0.333 15.422 1 98.56 251 PRO A N 1
ATOM 1884 C CA . PRO A 1 251 ? 22.625 -1.396 15.57 1 98.56 251 PRO A CA 1
ATOM 1885 C C . PRO A 1 251 ? 21.672 -1.149 16.734 1 98.56 251 PRO A C 1
ATOM 1887 O O . PRO A 1 251 ? 22.078 -0.607 17.766 1 98.56 251 PRO A O 1
ATOM 1890 N N . VAL A 1 252 ? 20.5 -1.562 16.516 1 98.81 252 VAL A N 1
ATOM 1891 C CA . VAL A 1 252 ? 19.469 -1.436 17.547 1 98.81 252 VAL A CA 1
ATOM 1892 C C . VAL A 1 252 ? 18.641 -2.711 17.609 1 98.81 252 VAL A C 1
ATOM 1894 O O . VAL A 1 252 ? 18.75 -3.57 16.719 1 98.81 252 VAL A O 1
ATOM 1897 N N . THR A 1 253 ? 17.875 -2.824 18.688 1 98.69 253 THR A N 1
ATOM 1898 C CA . THR A 1 253 ? 16.844 -3.848 18.781 1 98.69 253 THR A CA 1
ATOM 1899 C C . THR A 1 253 ? 15.453 -3.244 18.562 1 98.69 253 THR A C 1
ATOM 1901 O O . THR A 1 253 ? 15.289 -2.023 18.609 1 98.69 253 THR A O 1
ATOM 1904 N N . LYS A 1 254 ? 14.531 -4.125 18.344 1 98.5 254 LYS A N 1
ATOM 1905 C CA . LYS A 1 254 ? 13.141 -3.699 18.219 1 98.5 254 LYS A CA 1
ATOM 1906 C C . LYS A 1 254 ? 12.688 -2.967 19.484 1 98.5 254 LYS A C 1
ATOM 1908 O O . LYS A 1 254 ? 11.992 -1.95 19.406 1 98.5 254 LYS A O 1
ATOM 1913 N N . GLU A 1 255 ? 13.031 -3.5 20.578 1 98.56 255 GLU A N 1
ATOM 1914 C CA . GLU A 1 255 ? 12.641 -2.93 21.859 1 98.56 255 GLU A CA 1
ATOM 1915 C C . GLU A 1 255 ? 13.211 -1.522 22.031 1 98.56 255 GLU A C 1
ATOM 1917 O O . GLU A 1 255 ? 12.531 -0.632 22.547 1 98.56 255 GLU A O 1
ATOM 1922 N N . GLU A 1 256 ? 14.414 -1.323 21.578 1 98.75 256 GLU A N 1
ATOM 1923 C CA . GLU A 1 256 ? 15.039 -0.008 21.688 1 98.75 256 GLU A CA 1
ATOM 1924 C C . GLU A 1 256 ? 14.297 1.025 20.844 1 98.75 256 GLU A C 1
ATOM 1926 O O . GLU A 1 256 ? 14.047 2.143 21.312 1 98.75 256 GLU A O 1
ATOM 1931 N N . VAL A 1 257 ? 13.961 0.647 19.656 1 98.88 257 VAL A N 1
ATOM 1932 C CA . VAL A 1 257 ? 13.258 1.547 18.75 1 98.88 257 VAL A CA 1
ATOM 1933 C C . VAL A 1 257 ? 11.898 1.912 19.328 1 98.88 257 VAL A C 1
ATOM 1935 O O . VAL A 1 257 ? 11.539 3.092 19.406 1 98.88 257 VAL A O 1
ATOM 1938 N N . ASN A 1 258 ? 11.172 0.891 19.797 1 98.88 258 ASN A N 1
ATOM 1939 C CA . ASN A 1 258 ? 9.836 1.103 20.344 1 98.88 258 ASN A CA 1
ATOM 1940 C C . ASN A 1 258 ? 9.891 1.936 21.625 1 98.88 258 ASN A C 1
ATOM 1942 O O . ASN A 1 258 ? 9.023 2.783 21.859 1 98.88 258 ASN A O 1
ATOM 1946 N N . ALA A 1 259 ? 10.867 1.688 22.391 1 98.88 259 ALA A N 1
ATOM 1947 C CA . ALA A 1 259 ? 11.008 2.445 23.625 1 98.88 259 ALA A CA 1
ATOM 1948 C C . ALA A 1 259 ? 11.266 3.922 23.344 1 98.88 259 ALA A C 1
ATOM 1950 O O . ALA A 1 259 ? 10.742 4.797 24.031 1 98.88 259 ALA A O 1
ATOM 1951 N N . ALA A 1 260 ? 12.094 4.203 22.391 1 98.88 260 ALA A N 1
ATOM 1952 C CA . ALA A 1 260 ? 12.383 5.586 22.016 1 98.88 260 ALA A CA 1
ATOM 1953 C C . ALA A 1 260 ? 11.125 6.301 21.531 1 98.88 260 ALA A C 1
ATOM 1955 O O . ALA A 1 260 ? 10.867 7.445 21.906 1 98.88 260 ALA A O 1
ATOM 1956 N N . MET A 1 261 ? 10.359 5.629 20.719 1 98.88 261 MET A N 1
ATOM 1957 C CA . MET A 1 261 ? 9.117 6.199 20.203 1 98.88 261 MET A CA 1
ATOM 1958 C C . MET A 1 261 ? 8.109 6.422 21.328 1 98.88 261 MET A C 1
ATOM 1960 O O . MET A 1 261 ? 7.445 7.461 21.375 1 98.88 261 MET A O 1
ATOM 1964 N N . LYS A 1 262 ? 8.008 5.426 22.188 1 98.81 262 LYS A N 1
ATOM 1965 C CA . LYS A 1 262 ? 7.09 5.523 23.312 1 98.81 262 LYS A CA 1
ATOM 1966 C C . LYS A 1 262 ? 7.445 6.707 24.219 1 98.81 262 LYS A C 1
ATOM 1968 O O . LYS A 1 262 ? 6.566 7.461 24.641 1 98.81 262 LYS A O 1
ATOM 1973 N N . ALA A 1 263 ? 8.688 6.867 24.484 1 98.81 263 ALA A N 1
ATOM 1974 C CA . ALA A 1 263 ? 9.156 7.965 25.328 1 98.81 263 ALA A CA 1
ATOM 1975 C C . ALA A 1 263 ? 8.852 9.312 24.672 1 98.81 263 ALA A C 1
ATOM 1977 O O . ALA A 1 263 ? 8.406 10.242 25.344 1 98.81 263 ALA A O 1
ATOM 1978 N N . ALA A 1 264 ? 9.141 9.453 23.391 1 98.75 264 ALA A N 1
ATOM 1979 C CA . ALA A 1 264 ? 8.883 10.703 22.688 1 98.75 264 ALA A CA 1
ATOM 1980 C C . ALA A 1 264 ? 7.395 11.031 22.672 1 98.75 264 ALA A C 1
ATOM 1982 O O . ALA A 1 264 ? 7.008 12.188 22.859 1 98.75 264 ALA A O 1
ATOM 1983 N N . ALA A 1 265 ? 6.559 10.039 22.484 1 98.75 265 ALA A N 1
ATOM 1984 C CA . ALA A 1 265 ? 5.109 10.211 22.422 1 98.75 265 ALA A CA 1
ATOM 1985 C C . ALA A 1 265 ? 4.555 10.68 23.766 1 98.75 265 ALA A C 1
ATOM 1987 O O . ALA A 1 265 ? 3.562 11.414 23.812 1 98.75 265 ALA A O 1
ATOM 1988 N N . ALA A 1 266 ? 5.215 10.25 24.812 1 98.31 266 ALA A N 1
ATOM 1989 C CA . ALA A 1 266 ? 4.773 10.617 26.156 1 98.31 266 ALA A CA 1
ATOM 1990 C C . ALA A 1 266 ? 5.426 11.914 26.625 1 98.31 266 ALA A C 1
ATOM 1992 O O . ALA A 1 266 ? 5.004 12.516 27.625 1 98.31 266 ALA A O 1
ATOM 1993 N N . GLY A 1 267 ? 6.418 12.367 25.906 1 97.81 267 GLY A N 1
ATOM 1994 C CA . GLY A 1 267 ? 7.203 13.516 26.328 1 97.81 267 GLY A CA 1
ATOM 1995 C C . GLY A 1 267 ? 7.203 14.633 25.312 1 97.81 267 GLY A C 1
ATOM 1996 O O . GLY A 1 267 ? 6.168 15.25 25.047 1 97.81 267 GLY A O 1
ATOM 1997 N N . ALA A 1 268 ? 8.289 14.789 24.594 1 96 268 ALA A N 1
ATOM 1998 C CA . ALA A 1 268 ? 8.586 15.945 23.766 1 96 268 ALA A CA 1
ATOM 1999 C C . ALA A 1 268 ? 7.594 16.062 22.609 1 96 268 ALA A C 1
ATOM 2001 O O . ALA A 1 268 ? 7.344 17.156 22.094 1 96 268 ALA A O 1
ATOM 2002 N N . MET A 1 269 ? 6.984 14.945 22.219 1 97.75 269 MET A N 1
ATOM 2003 C CA . MET A 1 269 ? 6.121 14.977 21.031 1 97.75 269 MET A CA 1
ATOM 2004 C C . MET A 1 269 ? 4.68 14.641 21.406 1 97.75 269 MET A C 1
ATOM 2006 O O . MET A 1 269 ? 3.889 14.242 20.547 1 97.75 269 MET A O 1
ATOM 2010 N N . LYS A 1 270 ? 4.375 14.727 22.719 1 97.88 270 LYS A N 1
ATOM 2011 C CA . LYS A 1 270 ? 3.012 14.492 23.188 1 97.88 270 LYS A CA 1
ATOM 2012 C C . LYS A 1 270 ? 2.012 15.344 22.406 1 97.88 270 LYS A C 1
ATOM 2014 O O . LYS A 1 270 ? 2.213 16.547 22.234 1 97.88 270 LYS A O 1
ATOM 2019 N N . GLY A 1 271 ? 0.984 14.688 21.922 1 97.25 271 GLY A N 1
ATOM 2020 C CA . GLY A 1 271 ? -0.031 15.391 21.141 1 97.25 271 GLY A CA 1
ATOM 2021 C C . GLY A 1 271 ? 0.202 15.328 19.656 1 97.25 271 GLY A C 1
ATOM 2022 O O . GLY A 1 271 ? -0.726 15.523 18.859 1 97.25 271 GLY A O 1
ATOM 2023 N N . TYR A 1 272 ? 1.469 15.055 19.219 1 98.56 272 TYR A N 1
ATOM 2024 C CA . TYR A 1 272 ? 1.816 14.992 17.797 1 98.56 272 TYR A CA 1
ATOM 2025 C C . TYR A 1 272 ? 2.139 13.562 17.375 1 98.56 272 TYR A C 1
ATOM 2027 O O . TYR A 1 272 ? 1.747 13.125 16.297 1 98.56 272 TYR A O 1
ATOM 2035 N N . LEU A 1 273 ? 2.887 12.852 18.219 1 98.81 273 LEU A N 1
ATOM 2036 C CA . LEU A 1 273 ? 3.227 11.445 18.031 1 98.81 273 LEU A CA 1
ATOM 2037 C C . LEU A 1 273 ? 2.48 10.57 19.016 1 98.81 273 LEU A C 1
ATOM 2039 O O . LEU A 1 273 ? 2.508 10.828 20.234 1 98.81 273 LEU A O 1
ATOM 2043 N N . GLN A 1 274 ? 1.761 9.633 18.516 1 98.88 274 GLN A N 1
ATOM 2044 C CA . GLN A 1 274 ? 1.062 8.664 19.359 1 98.88 274 GLN A CA 1
ATOM 2045 C C . GLN A 1 274 ? 1.68 7.27 19.234 1 98.88 274 GLN A C 1
ATOM 2047 O O . GLN A 1 274 ? 2.02 6.84 18.125 1 98.88 274 GLN A O 1
ATOM 2052 N N . TYR A 1 275 ? 1.925 6.641 20.391 1 98.81 275 TYR A N 1
ATOM 2053 C CA . TYR A 1 275 ? 2.424 5.27 20.422 1 98.81 275 TYR A CA 1
ATOM 2054 C C . TYR A 1 275 ? 1.273 4.27 20.422 1 98.81 275 TYR A C 1
ATOM 2056 O O . TYR A 1 275 ? 0.374 4.352 21.266 1 98.81 275 TYR A O 1
ATOM 2064 N N . CYS A 1 276 ? 1.259 3.357 19.453 1 98.75 276 CYS A N 1
ATOM 2065 C CA . CYS A 1 276 ? 0.183 2.377 19.344 1 98.75 276 CYS A CA 1
ATOM 2066 C C . CYS A 1 276 ? 0.724 0.958 19.484 1 98.75 276 CYS A C 1
ATOM 2068 O O . CYS A 1 276 ? 1.663 0.581 18.781 1 98.75 276 CYS A O 1
ATOM 2070 N N . ASP A 1 277 ? 0.153 0.153 20.375 1 98 277 ASP A N 1
ATOM 2071 C CA . ASP A 1 277 ? 0.522 -1.248 20.547 1 98 277 ASP A CA 1
ATOM 2072 C C . ASP A 1 277 ? -0.69 -2.16 20.375 1 98 277 ASP A C 1
ATOM 2074 O O . ASP A 1 277 ? -0.753 -3.234 20.984 1 98 277 ASP A O 1
ATOM 2078 N N . GLU A 1 278 ? -1.689 -1.725 19.641 1 97.44 278 GLU A N 1
ATOM 2079 C CA . GLU A 1 278 ? -2.885 -2.479 19.266 1 97.44 278 GLU A CA 1
ATOM 2080 C C . GLU A 1 278 ? -2.92 -2.76 17.766 1 97.44 278 GLU A C 1
ATOM 2082 O O . GLU A 1 278 ? -2.348 -2.008 16.969 1 97.44 278 GLU A O 1
ATOM 2087 N N . PRO A 1 279 ? -3.596 -3.836 17.359 1 97.44 279 PRO A N 1
ATOM 2088 C CA . PRO A 1 279 ? -3.635 -4.199 15.945 1 97.44 279 PRO A CA 1
ATOM 2089 C C . PRO A 1 279 ? -4.66 -3.391 15.156 1 97.44 279 PRO A C 1
ATOM 2091 O O . PRO A 1 279 ? -5.602 -3.959 14.586 1 97.44 279 PRO A O 1
ATOM 2094 N N . ILE A 1 280 ? -4.391 -2.129 14.992 1 97.69 280 ILE A N 1
ATOM 2095 C CA . ILE A 1 280 ? -5.336 -1.237 14.328 1 97.69 280 ILE A CA 1
ATOM 2096 C C . ILE A 1 280 ? -5.164 -1.341 12.812 1 97.69 280 ILE A C 1
ATOM 2098 O O . ILE A 1 280 ? -4.168 -1.887 12.328 1 97.69 280 ILE A O 1
ATOM 2102 N N . VAL A 1 281 ? -6.168 -0.932 12.109 1 98.31 281 VAL A N 1
ATOM 2103 C CA . VAL A 1 281 ? -6.141 -0.768 10.664 1 98.31 281 VAL A CA 1
ATOM 2104 C C . VAL A 1 281 ? -6.402 0.693 10.305 1 98.31 281 VAL A C 1
ATOM 2106 O O . VAL A 1 281 ? -6.535 1.543 11.188 1 98.31 281 VAL A O 1
ATOM 2109 N N . SER A 1 282 ? -6.41 1.034 9.023 1 98.44 282 SER A N 1
ATOM 2110 C CA . SER A 1 282 ? -6.422 2.428 8.586 1 98.44 282 SER A CA 1
ATOM 2111 C C . SER A 1 282 ? -7.652 3.16 9.102 1 98.44 282 SER A C 1
ATOM 2113 O O . SER A 1 282 ? -7.562 4.312 9.539 1 98.44 282 SER A O 1
ATOM 2115 N N . THR A 1 283 ? -8.828 2.5 9.102 1 97.31 283 THR A N 1
ATOM 2116 C CA . THR A 1 283 ? -10.07 3.174 9.453 1 97.31 283 THR A CA 1
ATOM 2117 C C . THR A 1 283 ? -10.055 3.609 10.914 1 97.31 283 THR A C 1
ATOM 2119 O O . THR A 1 283 ? -10.781 4.527 11.305 1 97.31 283 THR A O 1
ATOM 2122 N N . ASP A 1 284 ? -9.227 2.979 11.727 1 97.88 284 ASP A N 1
ATOM 2123 C CA . ASP A 1 284 ? -9.172 3.305 13.148 1 97.88 284 ASP A CA 1
ATOM 2124 C C . ASP A 1 284 ? -8.477 4.645 13.375 1 97.88 284 ASP A C 1
ATOM 2126 O O . ASP A 1 284 ? -8.555 5.215 14.469 1 97.88 284 ASP A O 1
ATOM 2130 N N . VAL A 1 285 ? -7.801 5.141 12.352 1 98.12 285 VAL A N 1
ATOM 2131 C CA . VAL A 1 285 ? -7.016 6.359 12.508 1 98.12 285 VAL A CA 1
ATOM 2132 C C . VAL A 1 285 ? -7.828 7.559 12.023 1 98.12 285 VAL A C 1
ATOM 2134 O O . VAL A 1 285 ? -7.484 8.711 12.32 1 98.12 285 VAL A O 1
ATOM 2137 N N . ILE A 1 286 ? -8.93 7.285 11.32 1 98.19 286 ILE A N 1
ATOM 2138 C CA . ILE A 1 286 ? -9.773 8.375 10.836 1 98.19 286 ILE A CA 1
ATOM 2139 C C . ILE A 1 286 ? -10.312 9.172 12.016 1 98.19 286 ILE A C 1
ATOM 2141 O O . ILE A 1 286 ? -10.883 8.609 12.953 1 98.19 286 ILE A O 1
ATOM 2145 N N . GLY A 1 287 ? -10.07 10.43 12.023 1 97.69 287 GLY A N 1
ATOM 2146 C CA . GLY A 1 287 ? -10.516 11.305 13.102 1 97.69 287 GLY A CA 1
ATOM 2147 C C . GLY A 1 287 ? -9.461 11.5 14.172 1 97.69 287 GLY A C 1
ATOM 2148 O O . GLY A 1 287 ? -9.641 12.312 15.086 1 97.69 287 GLY A O 1
ATOM 2149 N N . ASN A 1 288 ? -8.328 10.703 14.086 1 98.44 288 ASN A N 1
ATOM 2150 C CA . ASN A 1 288 ? -7.227 10.875 15.023 1 98.44 288 ASN A CA 1
ATOM 2151 C C . ASN A 1 288 ? -6.457 12.164 14.758 1 98.44 288 ASN A C 1
ATOM 2153 O O . ASN A 1 288 ? -6.047 12.43 13.625 1 98.44 288 ASN A O 1
ATOM 2157 N N . SER A 1 289 ? -6.234 12.984 15.742 1 98.44 289 SER A N 1
ATOM 2158 C CA . SER A 1 289 ? -5.664 14.312 15.555 1 98.44 289 SER A CA 1
ATOM 2159 C C . SER A 1 289 ? -4.141 14.258 15.531 1 98.44 289 SER A C 1
ATOM 2161 O O . SER A 1 289 ? -3.482 15.242 15.18 1 98.44 289 SER A O 1
ATOM 2163 N N . SER A 1 290 ? -3.531 13.133 15.898 1 98.62 290 SER A N 1
ATOM 2164 C CA . SER A 1 290 ? -2.074 13.047 15.898 1 98.62 290 SER A CA 1
ATOM 2165 C C . SER A 1 290 ? -1.517 13.125 14.484 1 98.62 290 SER A C 1
ATOM 2167 O O . SER A 1 290 ? -2.168 12.688 13.531 1 98.62 290 SER A O 1
ATOM 2169 N N . SER A 1 291 ? -0.306 13.719 14.398 1 98.75 291 SER A N 1
ATOM 2170 C CA . SER A 1 291 ? 0.379 13.75 13.109 1 98.75 291 SER A CA 1
ATOM 2171 C C . SER A 1 291 ? 0.826 12.359 12.68 1 98.75 291 SER A C 1
ATOM 2173 O O . SER A 1 291 ? 0.897 12.062 11.484 1 98.75 291 SER A O 1
ATOM 2175 N N . CYS A 1 292 ? 1.15 11.578 13.703 1 98.81 292 CYS A N 1
ATOM 2176 C CA . CYS A 1 292 ? 1.685 10.242 13.461 1 98.81 292 CYS A CA 1
ATOM 2177 C C . CYS A 1 292 ? 1.258 9.281 14.562 1 98.81 292 CYS A C 1
ATOM 2179 O O . CYS A 1 292 ? 1.468 9.547 15.75 1 98.81 292 CYS A O 1
ATOM 2181 N N . VAL A 1 293 ? 0.598 8.242 14.234 1 98.88 293 VAL A N 1
ATOM 2182 C CA . VAL A 1 293 ? 0.332 7.109 15.117 1 98.88 293 VAL A CA 1
ATOM 2183 C C . VAL A 1 293 ? 1.325 5.984 14.828 1 98.88 293 VAL A C 1
ATOM 2185 O O . VAL A 1 293 ? 1.129 5.199 13.898 1 98.88 293 VAL A O 1
ATOM 2188 N N . PHE A 1 294 ? 2.363 5.914 15.68 1 98.94 294 PHE A N 1
ATOM 2189 C CA . PHE A 1 294 ? 3.432 4.941 15.484 1 98.94 294 PHE A CA 1
ATOM 2190 C C . PHE A 1 294 ? 2.943 3.531 15.797 1 98.94 294 PHE A C 1
ATOM 2192 O O . PHE A 1 294 ? 2.527 3.246 16.922 1 98.94 294 PHE A O 1
ATOM 2199 N N . ASP A 1 295 ? 3.006 2.645 14.867 1 98.88 295 ASP A N 1
ATOM 2200 C CA . ASP A 1 295 ? 2.564 1.265 15.039 1 98.88 295 ASP A CA 1
ATOM 2201 C C . ASP A 1 295 ? 3.709 0.379 15.531 1 98.88 295 ASP A C 1
ATOM 2203 O O . ASP A 1 295 ? 4.457 -0.177 14.727 1 98.88 295 ASP A O 1
ATOM 2207 N N . SER A 1 296 ? 3.789 0.161 16.781 1 98.75 296 SER A N 1
ATOM 2208 C CA . SER A 1 296 ? 4.914 -0.546 17.391 1 98.75 296 SER A CA 1
ATOM 2209 C C . SER A 1 296 ? 4.922 -2.018 17 1 98.75 296 SER A C 1
ATOM 2211 O O . SER A 1 296 ? 5.957 -2.684 17.078 1 98.75 296 SER A O 1
ATOM 2213 N N . MET A 1 297 ? 3.822 -2.529 16.562 1 98 297 MET A N 1
ATOM 2214 C CA . MET A 1 297 ? 3.711 -3.941 16.219 1 98 297 MET A CA 1
ATOM 2215 C C . MET A 1 297 ? 4.316 -4.215 14.844 1 98 297 MET A C 1
ATOM 2217 O O . MET A 1 297 ? 4.555 -5.367 14.484 1 98 297 MET A O 1
ATOM 2221 N N . LEU A 1 298 ? 4.625 -3.164 14.125 1 98.31 298 LEU A N 1
ATOM 2222 C CA . LEU A 1 298 ? 5.148 -3.334 12.766 1 98.31 298 LEU A CA 1
ATOM 2223 C C . LEU A 1 298 ? 6.621 -2.945 12.703 1 98.31 298 LEU A C 1
ATOM 2225 O O . LEU A 1 298 ? 7.199 -2.875 11.617 1 98.31 298 LEU A O 1
ATOM 2229 N N . THR A 1 299 ? 7.238 -2.625 13.883 1 98.69 299 THR A N 1
ATOM 2230 C CA . THR A 1 299 ? 8.68 -2.395 13.922 1 98.69 299 THR A CA 1
ATOM 2231 C C . THR A 1 299 ? 9.445 -3.67 13.57 1 98.69 299 THR A C 1
ATOM 2233 O O . THR A 1 299 ? 9.148 -4.738 14.117 1 98.69 299 THR A O 1
ATOM 2236 N N . MET A 1 300 ? 10.359 -3.562 12.594 1 98.12 300 MET A N 1
ATOM 2237 C CA . MET A 1 300 ? 11.133 -4.738 12.211 1 98.12 300 MET A CA 1
ATOM 2238 C C . MET A 1 300 ? 12.633 -4.465 12.32 1 98.12 300 MET A C 1
ATOM 2240 O O . MET A 1 300 ? 13.109 -3.412 11.891 1 98.12 300 MET A O 1
ATOM 2244 N N . VAL A 1 301 ? 13.328 -5.391 12.938 1 97.75 301 VAL A N 1
ATOM 2245 C CA . VAL A 1 301 ? 14.781 -5.445 13.031 1 97.75 301 VAL A CA 1
ATOM 2246 C C . VAL A 1 301 ? 15.273 -6.852 12.695 1 97.75 301 VAL A C 1
ATOM 2248 O O . VAL A 1 301 ? 14.953 -7.812 13.391 1 97.75 301 VAL A O 1
ATOM 2251 N N . LEU A 1 302 ? 16.016 -6.93 11.633 1 94.38 302 LEU A N 1
ATOM 2252 C CA . LEU A 1 302 ? 16.516 -8.227 11.188 1 94.38 302 LEU A CA 1
ATOM 2253 C C . LEU A 1 302 ? 17.484 -8.812 12.203 1 94.38 302 LEU A C 1
ATOM 2255 O O . LEU A 1 302 ? 18.359 -8.117 12.711 1 94.38 302 LEU A O 1
ATOM 2259 N N . GLY A 1 303 ? 17.359 -10.117 12.531 1 92.5 303 GLY A N 1
ATOM 2260 C CA . GLY A 1 303 ? 18.328 -10.844 13.336 1 92.5 303 GLY A CA 1
ATOM 2261 C C . GLY A 1 303 ? 18.375 -10.391 14.781 1 92.5 303 GLY A C 1
ATOM 2262 O O . GLY A 1 303 ? 19.391 -10.57 15.461 1 92.5 303 GLY A O 1
ATOM 2263 N N . GLY A 1 304 ? 17.453 -9.742 15.258 1 93.12 304 GLY A N 1
ATOM 2264 C CA . GLY A 1 304 ? 17.406 -9.312 16.656 1 93.12 304 GLY A CA 1
ATOM 2265 C C . GLY A 1 304 ? 18.062 -7.965 16.891 1 93.12 304 GLY A C 1
ATOM 2266 O O . GLY A 1 304 ? 17.531 -7.133 17.625 1 93.12 304 GLY A O 1
ATOM 2267 N N . THR A 1 305 ? 19.281 -7.828 16.344 1 97.5 305 THR A N 1
ATOM 2268 C CA . THR A 1 305 ? 20 -6.559 16.375 1 97.5 305 THR A CA 1
ATOM 2269 C C . THR A 1 305 ? 20.547 -6.211 15 1 97.5 305 THR A C 1
ATOM 2271 O O . THR A 1 305 ? 21.188 -7.043 14.352 1 97.5 305 THR A O 1
ATOM 2274 N N . ASN A 1 306 ? 20.219 -4.98 14.617 1 98.12 306 ASN A N 1
ATOM 2275 C CA . ASN A 1 306 ? 20.609 -4.535 13.281 1 98.12 306 ASN A CA 1
ATOM 2276 C C . ASN A 1 306 ? 20.547 -3.014 13.164 1 98.12 306 ASN A C 1
ATOM 2278 O O . ASN A 1 306 ? 19.953 -2.342 14.008 1 98.12 306 ASN A O 1
ATOM 2282 N N . ASP A 1 307 ? 21.234 -2.486 12.133 1 98.56 307 ASP A N 1
ATOM 2283 C CA . ASP A 1 307 ? 21.141 -1.04 11.953 1 98.56 307 ASP A CA 1
ATOM 2284 C C . ASP A 1 307 ? 20.188 -0.685 10.812 1 98.56 307 ASP A C 1
ATOM 2286 O O . ASP A 1 307 ? 19.922 0.492 10.57 1 98.56 307 ASP A O 1
ATOM 2290 N N . LEU A 1 308 ? 19.719 -1.703 10.094 1 98.56 308 LEU A N 1
ATOM 2291 C CA . LEU A 1 308 ? 18.641 -1.498 9.141 1 98.56 308 LEU A CA 1
ATOM 2292 C C . LEU A 1 308 ? 17.297 -1.856 9.766 1 98.56 308 LEU A C 1
ATOM 2294 O O . LEU A 1 308 ? 17.078 -2.996 10.188 1 98.56 308 LEU A O 1
ATOM 2298 N N . VAL A 1 309 ? 16.406 -0.878 9.852 1 98.56 309 VAL A N 1
ATOM 2299 C CA . VAL A 1 309 ? 15.148 -1.097 10.547 1 98.56 309 VAL A CA 1
ATOM 2300 C C . VAL A 1 309 ? 13.984 -0.648 9.672 1 98.56 309 VAL A C 1
ATOM 2302 O O . VAL A 1 309 ? 14.172 0.128 8.727 1 98.56 309 VAL A O 1
ATOM 2305 N N . LYS A 1 310 ? 12.844 -1.209 9.898 1 98.62 310 LYS A N 1
ATOM 2306 C CA . LYS A 1 310 ? 11.586 -0.811 9.281 1 98.62 310 LYS A CA 1
ATOM 2307 C C . LYS A 1 310 ? 10.578 -0.358 10.328 1 98.62 310 LYS A C 1
ATOM 2309 O O . LYS A 1 310 ? 10.383 -1.034 11.344 1 98.62 310 LYS A O 1
ATOM 2314 N N . VAL A 1 311 ? 10.008 0.852 10.125 1 98.75 311 VAL A N 1
ATOM 2315 C CA . VAL A 1 311 ? 8.992 1.377 11.039 1 98.75 311 VAL A CA 1
ATOM 2316 C C . VAL A 1 311 ? 7.801 1.899 10.242 1 98.75 311 VAL A C 1
ATOM 2318 O O . VAL A 1 311 ? 7.938 2.258 9.07 1 98.75 311 VAL A O 1
ATOM 2321 N N . VAL A 1 312 ? 6.641 1.936 10.945 1 98.81 312 VAL A N 1
ATOM 2322 C CA . VAL A 1 312 ? 5.406 2.344 10.281 1 98.81 312 VAL A CA 1
ATOM 2323 C C . VAL A 1 312 ? 4.672 3.367 11.141 1 98.81 312 VAL A C 1
ATOM 2325 O O . VAL A 1 312 ? 4.578 3.209 12.367 1 98.81 312 VAL A O 1
ATOM 2328 N N . GLY A 1 313 ? 4.207 4.41 10.492 1 98.81 313 GLY A N 1
ATOM 2329 C CA . GLY A 1 313 ? 3.344 5.395 11.125 1 98.81 313 GLY A CA 1
ATOM 2330 C C . GLY A 1 313 ? 2.057 5.637 10.367 1 98.81 313 GLY A C 1
ATOM 2331 O O . GLY A 1 313 ? 2.078 5.855 9.156 1 98.81 313 GLY A O 1
ATOM 2332 N N . TRP A 1 314 ? 0.931 5.605 11.062 1 98.88 314 TRP A N 1
ATOM 2333 C CA . TRP A 1 314 ? -0.379 5.918 10.508 1 98.88 314 TRP A CA 1
ATOM 2334 C C . TRP A 1 314 ? -0.693 7.402 10.648 1 98.88 314 TRP A C 1
ATOM 2336 O O . TRP A 1 314 ? -0.168 8.07 11.547 1 98.88 314 TRP A O 1
ATOM 2346 N N . TYR A 1 315 ? -1.562 7.871 9.781 1 98.75 315 TYR A N 1
ATOM 2347 C CA . TYR A 1 315 ? -2.031 9.242 9.969 1 98.75 315 TYR A CA 1
ATOM 2348 C C . TYR A 1 315 ? -3.33 9.477 9.203 1 98.75 315 TYR A C 1
ATOM 2350 O O . TYR A 1 315 ? -3.533 8.93 8.125 1 98.75 315 TYR A O 1
ATOM 2358 N N . ASP A 1 316 ? -4.254 10.148 9.852 1 98.56 316 ASP A N 1
ATOM 2359 C CA . ASP A 1 316 ? -5.32 10.781 9.086 1 98.56 316 ASP A CA 1
ATOM 2360 C C . ASP A 1 316 ? -4.781 11.945 8.25 1 98.56 316 ASP A C 1
ATOM 2362 O O . ASP A 1 316 ? -4.465 13.008 8.781 1 98.56 316 ASP A O 1
ATOM 2366 N N . ASN A 1 317 ? -4.66 11.703 7.016 1 97.19 317 ASN A N 1
ATOM 2367 C CA . ASN A 1 317 ? -3.961 12.656 6.164 1 97.19 317 ASN A CA 1
ATOM 2368 C C . ASN A 1 317 ? -4.762 13.945 5.996 1 97.19 317 ASN A C 1
ATOM 2370 O O . ASN A 1 317 ? -4.324 14.867 5.309 1 97.19 317 ASN A O 1
ATOM 2374 N N . GLU A 1 318 ? -5.914 14.031 6.605 1 98 318 GLU A N 1
ATOM 2375 C CA . GLU A 1 318 ? -6.73 15.234 6.492 1 98 318 GLU A CA 1
ATOM 2376 C C . GLU A 1 318 ? -7.004 15.844 7.863 1 98 318 GLU A C 1
ATOM 2378 O O . GLU A 1 318 ? -6.676 17.016 8.109 1 98 318 GLU A O 1
ATOM 2383 N N . TRP A 1 319 ? -7.473 15.023 8.781 1 98.5 319 TRP A N 1
ATOM 2384 C CA . TRP A 1 319 ? -7.848 15.562 10.086 1 98.5 319 TRP A CA 1
ATOM 2385 C C . TRP A 1 319 ? -6.609 15.883 10.922 1 98.5 319 TRP A C 1
ATOM 2387 O O . TRP A 1 319 ? -6.5 16.984 11.484 1 98.5 319 TRP A O 1
ATOM 2397 N N . GLY A 1 320 ? -5.711 14.875 11.031 1 98.5 320 GLY A N 1
ATOM 2398 C CA . GLY A 1 320 ? -4.469 15.156 11.734 1 98.5 320 GLY A CA 1
ATOM 2399 C C . GLY A 1 320 ? -3.732 16.359 11.188 1 98.5 320 GLY A C 1
ATOM 2400 O O . GLY A 1 320 ? -3.258 17.203 11.953 1 98.5 320 GLY A O 1
ATOM 2401 N N . TYR A 1 321 ? -3.744 16.484 9.922 1 98.56 321 TYR A N 1
ATOM 2402 C CA . TYR A 1 321 ? -3.098 17.594 9.234 1 98.56 321 TYR A CA 1
ATOM 2403 C C . TYR A 1 321 ? -3.775 18.906 9.578 1 98.56 321 TYR A C 1
ATOM 2405 O O . TYR A 1 321 ? -3.102 19.906 9.891 1 98.56 321 TYR A O 1
ATOM 2413 N N . SER A 1 322 ? -5.066 18.953 9.5 1 98.75 322 SER A N 1
ATOM 2414 C CA . SER A 1 322 ? -5.832 20.156 9.781 1 98.75 322 SER A CA 1
ATOM 2415 C C . SER A 1 322 ? -5.629 20.625 11.219 1 98.75 322 SER A C 1
ATOM 2417 O O . SER A 1 322 ? -5.629 21.828 11.492 1 98.75 322 SER A O 1
ATOM 2419 N N . ASN A 1 323 ? -5.434 19.672 12.094 1 98.69 323 ASN A N 1
ATOM 2420 C CA . ASN A 1 323 ? -5.152 20.047 13.477 1 98.69 323 ASN A CA 1
ATOM 2421 C C . ASN A 1 323 ? -3.771 20.688 13.617 1 98.69 323 ASN A C 1
ATOM 2423 O O . ASN A 1 323 ? -3.572 21.578 14.445 1 98.69 323 ASN A O 1
ATOM 2427 N N . ARG A 1 324 ? -2.838 20.266 12.812 1 98.69 324 ARG A N 1
ATOM 2428 C CA . ARG A 1 324 ? -1.527 20.906 12.797 1 98.69 324 ARG A CA 1
ATOM 2429 C C . ARG A 1 324 ? -1.617 22.312 12.242 1 98.69 324 ARG A C 1
ATOM 2431 O O . ARG A 1 324 ? -0.882 23.203 12.672 1 98.69 324 ARG A O 1
ATOM 2438 N N . VAL A 1 325 ? -2.49 22.484 11.211 1 98.75 325 VAL A N 1
ATOM 2439 C CA . VAL A 1 325 ? -2.721 23.828 10.695 1 98.75 325 VAL A CA 1
ATOM 2440 C C . VAL A 1 325 ? -3.225 24.734 11.82 1 98.75 325 VAL A C 1
ATOM 2442 O O . VAL A 1 325 ? -2.732 25.844 11.992 1 98.75 325 VAL A O 1
ATOM 2445 N N . LYS A 1 326 ? -4.172 24.234 12.617 1 98.56 326 LYS A N 1
ATOM 2446 C CA . LYS A 1 326 ? -4.684 24.984 13.766 1 98.56 326 LYS A CA 1
ATOM 2447 C C . LYS A 1 326 ? -3.572 25.281 14.766 1 98.56 326 LYS A C 1
ATOM 2449 O O . LYS A 1 326 ? -3.426 26.422 15.211 1 98.56 326 LYS A O 1
ATOM 2454 N N . ASP A 1 327 ? -2.791 24.281 15.125 1 98.19 327 ASP A N 1
ATOM 2455 C CA . ASP A 1 327 ? -1.737 24.438 16.125 1 98.19 327 ASP A CA 1
ATOM 2456 C C . ASP A 1 327 ? -0.706 25.469 15.672 1 98.19 327 ASP A C 1
ATOM 2458 O O . ASP A 1 327 ? -0.267 26.297 16.469 1 98.19 327 ASP A O 1
ATOM 2462 N N . LEU A 1 328 ? -0.355 25.359 14.406 1 98.38 328 LEU A N 1
ATOM 2463 C CA . LEU A 1 328 ? 0.621 26.312 13.875 1 98.38 328 LEU A CA 1
ATOM 2464 C C . LEU A 1 328 ? 0.047 27.719 13.844 1 98.38 328 LEU A C 1
ATOM 2466 O O . LEU A 1 328 ? 0.744 28.688 14.164 1 98.38 328 LEU A O 1
ATOM 2470 N N . THR A 1 329 ? -1.172 27.859 13.508 1 98.5 329 THR A N 1
ATOM 2471 C CA . THR A 1 329 ? -1.845 29.141 13.492 1 98.5 329 THR A CA 1
ATOM 2472 C C . THR A 1 329 ? -1.742 29.828 14.852 1 98.5 329 THR A C 1
ATOM 2474 O O . THR A 1 329 ? -1.521 31.047 14.93 1 98.5 329 THR A O 1
ATOM 2477 N N . LYS A 1 330 ? -1.816 29.109 15.891 1 97.12 330 LYS A N 1
ATOM 2478 C CA . LYS A 1 330 ? -1.868 29.641 17.25 1 97.12 330 LYS A CA 1
ATOM 2479 C C . LYS A 1 330 ? -0.534 30.266 17.641 1 97.12 330 LYS A C 1
ATOM 2481 O O . LYS A 1 330 ? -0.487 31.141 18.5 1 97.12 330 LYS A O 1
ATOM 2486 N N . ILE A 1 331 ? 0.523 29.859 17.016 1 96.19 331 ILE A N 1
ATOM 2487 C CA . ILE A 1 331 ? 1.808 30.406 17.438 1 96.19 331 ILE A CA 1
ATOM 2488 C C . ILE A 1 331 ? 2.246 31.516 16.484 1 96.19 331 ILE A C 1
ATOM 2490 O O . ILE A 1 331 ? 3.256 32.188 16.719 1 96.19 331 ILE A O 1
ATOM 2494 N N . LEU A 1 332 ? 1.488 31.703 15.461 1 96.88 332 LEU A N 1
ATOM 2495 C CA . LEU A 1 332 ? 1.887 32.656 14.445 1 96.88 332 LEU A CA 1
ATOM 2496 C C . LEU A 1 332 ? 1.715 34.094 14.969 1 96.88 332 LEU A C 1
ATOM 2498 O O . LEU A 1 332 ? 2.359 35.031 14.477 1 96.88 332 LEU A O 1
ATOM 2502 N N . MET A 1 333 ? 0.815 34.281 15.859 1 91.69 333 MET A N 1
ATOM 2503 C CA . MET A 1 333 ? 0.544 35.625 16.375 1 91.69 333 MET A CA 1
ATOM 2504 C C . MET A 1 333 ? 0.958 35.75 17.828 1 91.69 333 MET A C 1
ATOM 2506 O O . MET A 1 333 ? 0.928 34.781 18.578 1 91.69 333 MET A O 1
ATOM 2510 N N . MET B 1 1 ? 3.695 -37.594 -23.484 1 75 1 MET B N 1
ATOM 2511 C CA . MET B 1 1 ? 2.432 -38.062 -22.938 1 75 1 MET B CA 1
ATOM 2512 C C . MET B 1 1 ? 1.696 -36.969 -22.203 1 75 1 MET B C 1
ATOM 2514 O O . MET B 1 1 ? 2.324 -36.062 -21.641 1 75 1 MET B O 1
ATOM 2518 N N . THR B 1 2 ? 0.34 -36.844 -22.375 1 93.44 2 THR B N 1
ATOM 2519 C CA . THR B 1 2 ? -0.506 -35.812 -21.766 1 93.44 2 THR B CA 1
ATOM 2520 C C . THR B 1 2 ? -0.623 -36.031 -20.266 1 93.44 2 THR B C 1
ATOM 2522 O O . THR B 1 2 ? -0.837 -37.156 -19.797 1 93.44 2 THR B O 1
ATOM 2525 N N . THR B 1 3 ? -0.221 -35.062 -19.438 1 97.94 3 THR B N 1
ATOM 2526 C CA . THR B 1 3 ? -0.348 -35.156 -17.984 1 97.94 3 THR B CA 1
ATOM 2527 C C . THR B 1 3 ? -1.81 -35.031 -17.562 1 97.94 3 THR B C 1
ATOM 2529 O O . THR B 1 3 ? -2.477 -34.062 -17.906 1 97.94 3 THR B O 1
ATOM 2532 N N . ARG B 1 4 ? -2.334 -36.031 -16.891 1 98.69 4 ARG B N 1
ATOM 2533 C CA . ARG B 1 4 ? -3.705 -36 -16.391 1 98.69 4 ARG B CA 1
ATOM 2534 C C . ARG B 1 4 ? -3.771 -35.375 -14.992 1 98.69 4 ARG B C 1
ATOM 2536 O O . ARG B 1 4 ? -3.111 -35.875 -14.07 1 98.69 4 ARG B O 1
ATOM 2543 N N . VAL B 1 5 ? -4.625 -34.406 -14.828 1 98.88 5 VAL B N 1
ATOM 2544 C CA . VAL B 1 5 ? -4.582 -33.562 -13.633 1 98.88 5 VAL B CA 1
ATOM 2545 C C . VAL B 1 5 ? -5.926 -33.625 -12.906 1 98.88 5 VAL B C 1
ATOM 2547 O O . VAL B 1 5 ? -6.98 -33.625 -13.547 1 98.88 5 VAL B O 1
ATOM 2550 N N . GLY B 1 6 ? -5.891 -33.781 -11.594 1 98.88 6 GLY B N 1
ATOM 2551 C CA . GLY B 1 6 ? -7 -33.5 -10.695 1 98.88 6 GLY B CA 1
ATOM 2552 C C . GLY B 1 6 ? -6.797 -32.25 -9.875 1 98.88 6 GLY B C 1
ATOM 2553 O O . GLY B 1 6 ? -5.691 -31.984 -9.406 1 98.88 6 GLY B O 1
ATOM 2554 N N . ILE B 1 7 ? -7.871 -31.469 -9.695 1 98.88 7 ILE B N 1
ATOM 2555 C CA . ILE B 1 7 ? -7.777 -30.266 -8.883 1 98.88 7 ILE B CA 1
ATOM 2556 C C . ILE B 1 7 ? -8.602 -30.422 -7.613 1 98.88 7 ILE B C 1
ATOM 2558 O O . ILE B 1 7 ? -9.82 -30.594 -7.676 1 98.88 7 ILE B O 1
ATOM 2562 N N . ASN B 1 8 ? -7.938 -30.438 -6.473 1 98.81 8 ASN B N 1
ATOM 2563 C CA . ASN B 1 8 ? -8.617 -30.422 -5.184 1 98.81 8 ASN B CA 1
ATOM 2564 C C . ASN B 1 8 ? -8.789 -29 -4.652 1 98.81 8 ASN B C 1
ATOM 2566 O O . ASN B 1 8 ? -7.816 -28.344 -4.277 1 98.81 8 ASN B O 1
ATOM 2570 N N . GLY B 1 9 ? -10.023 -28.578 -4.527 1 98.19 9 GLY B N 1
ATOM 2571 C CA . GLY B 1 9 ? -10.336 -27.188 -4.254 1 98.19 9 GLY B CA 1
ATOM 2572 C C . GLY B 1 9 ? -10.602 -26.375 -5.508 1 98.19 9 GLY B C 1
ATOM 2573 O O . GLY B 1 9 ? -9.672 -26.016 -6.227 1 98.19 9 GLY B O 1
ATOM 2574 N N . PHE B 1 10 ? -11.844 -26.047 -5.711 1 98.06 10 PHE B N 1
ATOM 2575 C CA . PHE B 1 10 ? -12.227 -25.328 -6.922 1 98.06 10 PHE B CA 1
ATOM 2576 C C . PHE B 1 10 ? -12.695 -23.922 -6.586 1 98.06 10 PHE B C 1
ATOM 2578 O O . PHE B 1 10 ? -13.727 -23.469 -7.098 1 98.06 10 PHE B O 1
ATOM 2585 N N . GLY B 1 11 ? -11.906 -23.391 -5.602 1 95.44 11 GLY B N 1
ATOM 2586 C CA . GLY B 1 11 ? -12.023 -21.969 -5.34 1 95.44 11 GLY B CA 1
ATOM 2587 C C . GLY B 1 11 ? -11.383 -21.109 -6.418 1 95.44 11 GLY B C 1
ATOM 2588 O O . GLY B 1 11 ? -11.32 -21.516 -7.582 1 95.44 11 GLY B O 1
ATOM 2589 N N . ARG B 1 12 ? -10.93 -19.953 -6.066 1 94.94 12 ARG B N 1
ATOM 2590 C CA . ARG B 1 12 ? -10.453 -18.984 -7.047 1 94.94 12 ARG B CA 1
ATOM 2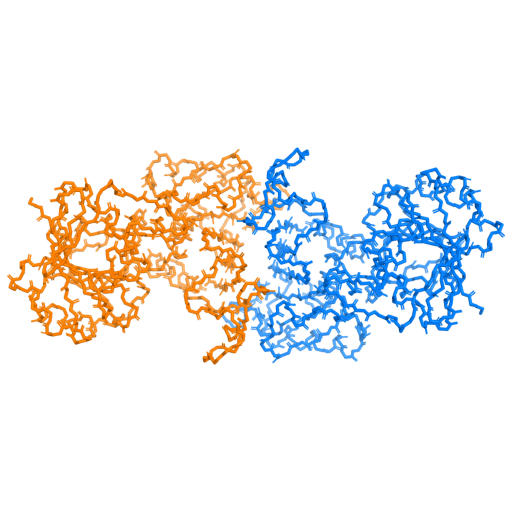591 C C . ARG B 1 12 ? -9.195 -19.5 -7.746 1 94.94 12 ARG B C 1
ATOM 2593 O O . ARG B 1 12 ? -9.125 -19.516 -8.977 1 94.94 12 ARG B O 1
ATOM 2600 N N . ILE B 1 13 ? -8.219 -19.969 -6.98 1 97.56 13 ILE B N 1
ATOM 2601 C CA . ILE B 1 13 ? -6.977 -20.453 -7.574 1 97.56 13 ILE B CA 1
ATOM 2602 C C . ILE B 1 13 ? -7.254 -21.719 -8.383 1 97.56 13 ILE B C 1
ATOM 2604 O O . ILE B 1 13 ? -6.719 -21.875 -9.484 1 97.56 13 ILE B O 1
ATOM 2608 N N . GLY B 1 14 ? -8.102 -22.625 -7.84 1 98.44 14 GLY B N 1
ATOM 2609 C CA . GLY B 1 14 ? -8.461 -23.828 -8.578 1 98.44 14 GLY B CA 1
ATOM 2610 C C . GLY B 1 14 ? -9.094 -23.531 -9.93 1 98.44 14 GLY B C 1
ATOM 2611 O O . GLY B 1 14 ? -8.703 -24.109 -10.945 1 98.44 14 GLY B O 1
ATOM 2612 N N . ARG B 1 15 ? -10.023 -22.625 -9.977 1 98.31 15 ARG B N 1
ATOM 2613 C CA . ARG B 1 15 ? -10.727 -22.266 -11.203 1 98.31 15 ARG B CA 1
ATOM 2614 C C . ARG B 1 15 ? -9.789 -21.578 -12.188 1 98.31 15 ARG B C 1
ATOM 2616 O O . ARG B 1 15 ? -9.836 -21.844 -13.391 1 98.31 15 ARG B O 1
ATOM 2623 N N . LEU B 1 16 ? -8.922 -20.734 -11.68 1 98.5 16 LEU B N 1
ATOM 2624 C CA . LEU B 1 16 ? -8 -20.031 -12.562 1 98.5 16 LEU B CA 1
ATOM 2625 C C . LEU B 1 16 ? -6.922 -20.984 -13.086 1 98.5 16 LEU B C 1
ATOM 2627 O O . LEU B 1 16 ? -6.461 -20.844 -14.227 1 98.5 16 LEU B O 1
ATOM 2631 N N . THR B 1 17 ? -6.516 -21.906 -12.242 1 98.75 17 THR B N 1
ATOM 2632 C CA . THR B 1 17 ? -5.594 -22.938 -12.711 1 98.75 17 THR B CA 1
ATOM 2633 C C . THR B 1 17 ? -6.227 -23.781 -13.812 1 98.75 17 THR B C 1
ATOM 2635 O O . THR B 1 17 ? -5.586 -24.078 -14.82 1 98.75 17 THR B O 1
ATOM 2638 N N . TYR B 1 18 ? -7.52 -24.141 -13.641 1 98.75 18 TYR B N 1
ATOM 2639 C CA . TYR B 1 18 ? -8.234 -24.828 -14.711 1 98.75 18 TYR B CA 1
ATOM 2640 C C . TYR B 1 18 ? -8.242 -24 -15.984 1 98.75 18 TYR B C 1
ATOM 2642 O O . TYR B 1 18 ? -7.949 -24.516 -17.062 1 98.75 18 TYR B O 1
ATOM 2650 N N . ARG B 1 19 ? -8.539 -22.719 -15.836 1 98.44 19 ARG B N 1
ATOM 2651 C CA . ARG B 1 19 ? -8.562 -21.828 -16.984 1 98.44 19 ARG B CA 1
ATOM 2652 C C . ARG B 1 19 ? -7.211 -21.828 -17.703 1 98.44 19 ARG B C 1
ATOM 2654 O O . ARG B 1 19 ? -7.156 -21.828 -18.938 1 98.44 19 ARG B O 1
ATOM 2661 N N . ALA B 1 20 ? -6.125 -21.797 -16.953 1 98.19 20 ALA B N 1
ATOM 2662 C CA . ALA B 1 20 ? -4.777 -21.75 -17.5 1 98.19 20 ALA B CA 1
ATOM 2663 C C . ALA B 1 20 ? -4.422 -23.047 -18.219 1 98.19 20 ALA B C 1
ATOM 2665 O O . ALA B 1 20 ? -3.672 -23.031 -19.203 1 98.19 20 ALA B O 1
ATOM 2666 N N . MET B 1 21 ? -5.023 -24.156 -17.797 1 98.38 21 MET B N 1
ATOM 2667 C CA . MET B 1 21 ? -4.625 -25.469 -18.266 1 98.38 21 MET B CA 1
ATOM 2668 C C . MET B 1 21 ? -5.527 -25.938 -19.406 1 98.38 21 MET B C 1
ATOM 2670 O O . MET B 1 21 ? -5.133 -26.781 -20.219 1 98.38 21 MET B O 1
ATOM 2674 N N . ALA B 1 22 ? -6.711 -25.438 -19.5 1 97.25 22 ALA B N 1
ATOM 2675 C CA . ALA B 1 22 ? -7.793 -26 -20.297 1 97.25 22 ALA B CA 1
ATOM 2676 C C . ALA B 1 22 ? -7.375 -26.172 -21.75 1 97.25 22 ALA B C 1
ATOM 2678 O O . ALA B 1 22 ? -7.723 -27.156 -22.391 1 97.25 22 ALA B O 1
ATOM 2679 N N . ASN B 1 23 ? -6.555 -25.219 -22.219 1 94.69 23 ASN B N 1
ATOM 2680 C CA . ASN B 1 23 ? -6.223 -25.25 -23.641 1 94.69 23 ASN B CA 1
ATOM 2681 C C . ASN B 1 23 ? -4.793 -25.734 -23.875 1 94.69 23 ASN B C 1
ATOM 2683 O O . ASN B 1 23 ? -4.277 -25.656 -25 1 94.69 23 ASN B O 1
ATOM 2687 N N . ASP B 1 24 ? -4.133 -26.156 -22.875 1 96.38 24 ASP B N 1
ATOM 2688 C CA . ASP B 1 24 ? -2.777 -26.672 -23.016 1 96.38 24 ASP B CA 1
ATOM 2689 C C . ASP B 1 24 ? -2.789 -28.125 -23.516 1 96.38 24 ASP B C 1
ATOM 2691 O O . ASP B 1 24 ? -3.332 -29 -22.844 1 96.38 24 ASP B O 1
ATOM 2695 N N . PRO B 1 25 ? -2.217 -28.406 -24.625 1 96.06 25 PRO B N 1
ATOM 2696 C CA . PRO B 1 25 ? -2.293 -29.766 -25.188 1 96.06 25 PRO B CA 1
ATOM 2697 C C . PRO B 1 25 ? -1.53 -30.781 -24.359 1 96.06 25 PRO B C 1
ATOM 2699 O O . PRO B 1 25 ? -1.738 -32 -24.516 1 96.06 25 PRO B O 1
ATOM 2702 N N . ASP B 1 26 ? -0.728 -30.328 -23.469 1 97.38 26 ASP B N 1
ATOM 2703 C CA . ASP B 1 26 ? 0.099 -31.234 -22.688 1 97.38 26 ASP B CA 1
ATOM 2704 C C . ASP B 1 26 ? -0.582 -31.609 -21.359 1 97.38 26 ASP B C 1
ATOM 2706 O O . ASP B 1 26 ? -0.068 -32.438 -20.594 1 97.38 26 ASP B O 1
ATOM 2710 N N . ILE B 1 27 ? -1.763 -31 -21.109 1 98.38 27 ILE B N 1
ATOM 2711 C CA . ILE B 1 27 ? -2.436 -31.219 -19.828 1 98.38 27 ILE B CA 1
ATOM 2712 C C . ILE B 1 27 ? -3.908 -31.531 -20.062 1 98.38 27 ILE B C 1
ATOM 2714 O O . ILE B 1 27 ? -4.551 -30.922 -20.922 1 98.38 27 ILE B O 1
ATOM 2718 N N . GLU B 1 28 ? -4.387 -32.469 -19.391 1 98.38 28 GLU B N 1
ATOM 2719 C CA . GLU B 1 28 ? -5.816 -32.781 -19.375 1 98.38 28 GLU B CA 1
ATOM 2720 C C . GLU B 1 28 ? -6.352 -32.781 -17.938 1 98.38 28 GLU B C 1
ATOM 2722 O O . GLU B 1 28 ? -5.996 -33.656 -17.141 1 98.38 28 GLU B O 1
ATOM 2727 N N . VAL B 1 29 ? -7.203 -31.828 -17.625 1 98.75 29 VAL B N 1
ATOM 2728 C CA . VAL B 1 29 ? -7.867 -31.859 -16.312 1 98.75 29 VAL B CA 1
ATOM 2729 C C . VAL B 1 29 ? -9.047 -32.812 -16.359 1 98.75 29 VAL B C 1
ATOM 2731 O O . VAL B 1 29 ? -10.031 -32.562 -17.062 1 98.75 29 VAL B O 1
ATOM 2734 N N . VAL B 1 30 ? -9.031 -33.812 -15.562 1 98.12 30 VAL B N 1
ATOM 2735 C CA . VAL B 1 30 ? -10.008 -34.906 -15.719 1 98.12 30 VAL B CA 1
ATOM 2736 C C . VAL B 1 30 ? -11.07 -34.781 -14.625 1 98.12 30 VAL B C 1
ATOM 2738 O O . VAL B 1 30 ? -12.195 -35.281 -14.797 1 98.12 30 VAL B O 1
ATOM 2741 N N . ALA B 1 31 ? -10.68 -34.188 -13.484 1 98.69 31 ALA B N 1
ATOM 2742 C CA . ALA B 1 31 ? -11.617 -34.062 -12.375 1 98.69 31 ALA B CA 1
ATOM 2743 C C . ALA B 1 31 ? -11.258 -32.875 -11.469 1 98.69 31 ALA B C 1
ATOM 2745 O O . ALA B 1 31 ? -10.094 -32.5 -11.375 1 98.69 31 ALA B O 1
ATOM 2746 N N . VAL B 1 32 ? -12.266 -32.312 -10.844 1 98.75 32 VAL B N 1
ATOM 2747 C CA . VAL B 1 32 ? -12.102 -31.328 -9.781 1 98.75 32 VAL B CA 1
ATOM 2748 C C . VAL B 1 32 ? -12.93 -31.734 -8.562 1 98.75 32 VAL B C 1
ATOM 2750 O O . VAL B 1 32 ? -13.938 -32.438 -8.688 1 98.75 32 VAL B O 1
ATOM 2753 N N . ASN B 1 33 ? -12.438 -31.375 -7.395 1 98.62 33 ASN B N 1
ATOM 2754 C CA . ASN B 1 33 ? -13.172 -31.625 -6.156 1 98.62 33 ASN B CA 1
ATOM 2755 C C . ASN B 1 33 ? -13.617 -30.312 -5.504 1 98.62 33 ASN B C 1
ATOM 2757 O O . ASN B 1 33 ? -12.805 -29.422 -5.285 1 98.62 33 ASN B O 1
ATOM 2761 N N . ASP B 1 34 ? -14.836 -30.219 -5.262 1 94.94 34 ASP B N 1
ATOM 2762 C CA . ASP B 1 34 ? -15.438 -29.047 -4.617 1 94.94 34 ASP B CA 1
ATOM 2763 C C . ASP B 1 34 ? -16.641 -29.453 -3.762 1 94.94 34 ASP B C 1
ATOM 2765 O O . ASP B 1 34 ? -17.438 -30.297 -4.168 1 94.94 34 ASP B O 1
ATOM 2769 N N . THR B 1 35 ? -16.75 -28.859 -2.623 1 91.25 35 THR B N 1
ATOM 2770 C CA . THR B 1 35 ? -17.828 -29.281 -1.716 1 91.25 35 THR B CA 1
ATOM 2771 C C . THR B 1 35 ? -19.125 -28.562 -2.051 1 91.25 35 THR B C 1
ATOM 2773 O O . THR B 1 35 ? -20.156 -28.812 -1.423 1 91.25 35 THR B O 1
ATOM 2776 N N . GLY B 1 36 ? -19.141 -27.656 -2.932 1 91 36 GLY B N 1
ATOM 2777 C CA . GLY B 1 36 ? -20.359 -27.047 -3.424 1 91 36 GLY B CA 1
ATOM 2778 C C . GLY B 1 36 ? -21.047 -27.859 -4.488 1 91 36 GLY B C 1
ATOM 2779 O O . GLY B 1 36 ? -20.797 -29.062 -4.621 1 91 36 GLY B O 1
ATOM 2780 N N . SER B 1 37 ? -22.016 -27.297 -5.262 1 94.81 37 SER B N 1
ATOM 2781 C CA . SER B 1 37 ? -22.766 -28 -6.301 1 94.81 37 SER B CA 1
ATOM 2782 C C . SER B 1 37 ? -22.062 -27.906 -7.648 1 94.81 37 SER B C 1
ATOM 2784 O O . SER B 1 37 ? -21.25 -27 -7.867 1 94.81 37 SER B O 1
ATOM 2786 N N . ILE B 1 38 ? -22.312 -28.891 -8.492 1 97.12 38 ILE B N 1
ATOM 2787 C CA . ILE B 1 38 ? -21.812 -28.891 -9.859 1 97.12 38 ILE B CA 1
ATOM 2788 C C . ILE B 1 38 ? -22.234 -27.594 -10.555 1 97.12 38 ILE B C 1
ATOM 2790 O O . ILE B 1 38 ? -21.453 -26.984 -11.273 1 97.12 38 ILE B O 1
ATOM 2794 N N . GLU B 1 39 ? -23.469 -27.141 -10.266 1 95.5 39 GLU B N 1
ATOM 2795 C CA . GLU B 1 39 ? -24 -25.938 -10.859 1 95.5 39 GLU B CA 1
ATOM 2796 C C . GLU B 1 39 ? -23.188 -24.703 -10.453 1 95.5 39 GLU B C 1
ATOM 2798 O O . GLU B 1 39 ? -22.875 -23.859 -11.289 1 95.5 39 GLU B O 1
ATOM 2803 N N . ALA B 1 40 ? -22.906 -24.609 -9.211 1 95.81 40 ALA B N 1
ATOM 2804 C CA . ALA B 1 40 ? -22.141 -23.484 -8.711 1 95.81 40 ALA B CA 1
ATOM 2805 C C . ALA B 1 40 ? -20.734 -23.469 -9.297 1 95.81 40 ALA B C 1
ATOM 2807 O O . ALA B 1 40 ? -20.219 -22.422 -9.672 1 95.81 40 ALA B O 1
ATOM 2808 N N . ALA B 1 41 ? -20.125 -24.656 -9.336 1 96.69 41 ALA B N 1
ATOM 2809 C CA . ALA B 1 41 ? -18.781 -24.766 -9.891 1 96.69 41 ALA B CA 1
ATOM 2810 C C . ALA B 1 41 ? -18.75 -24.312 -11.344 1 96.69 41 ALA B C 1
ATOM 2812 O O . ALA B 1 41 ? -17.859 -23.531 -11.734 1 96.69 41 ALA B O 1
ATOM 2813 N N . ALA B 1 42 ? -19.703 -24.75 -12.086 1 96.56 42 ALA B N 1
ATOM 2814 C CA . ALA B 1 42 ? -19.781 -24.391 -13.5 1 96.56 42 ALA B CA 1
ATOM 2815 C C . ALA B 1 42 ? -20.062 -22.906 -13.672 1 96.56 42 ALA B C 1
ATOM 2817 O O . ALA B 1 42 ? -19.484 -22.25 -14.531 1 96.56 42 ALA B O 1
ATOM 2818 N N . TYR B 1 43 ? -20.984 -22.375 -12.898 1 95.69 43 TYR B N 1
ATOM 2819 C CA . TYR B 1 43 ? -21.359 -20.969 -12.969 1 95.69 43 TYR B CA 1
ATOM 2820 C C . TYR B 1 43 ? -20.172 -20.062 -12.68 1 95.69 43 TYR B C 1
ATOM 2822 O O . TYR B 1 43 ? -19.906 -19.109 -13.406 1 95.69 43 TYR B O 1
ATOM 2830 N N . LEU B 1 44 ? -19.406 -20.391 -11.672 1 96.81 44 LEU B N 1
ATOM 2831 C CA . LEU B 1 44 ? -18.281 -19.562 -11.242 1 96.81 44 LEU B CA 1
ATOM 2832 C C . LEU B 1 44 ? -17.078 -19.766 -12.156 1 96.81 44 LEU B C 1
ATOM 2834 O O . LEU B 1 44 ? -16.172 -18.938 -12.18 1 96.81 44 LEU B O 1
ATOM 2838 N N . LEU B 1 45 ? -17.062 -20.906 -12.812 1 97.12 45 LEU B N 1
ATOM 2839 C CA . LEU B 1 45 ? -16.062 -21.062 -13.867 1 97.12 45 LEU B CA 1
ATOM 2840 C C . LEU B 1 45 ? -16.359 -20.141 -15.047 1 97.12 45 LEU B C 1
ATOM 2842 O O . LEU B 1 45 ? -15.453 -19.578 -15.648 1 97.12 45 LEU B O 1
ATOM 2846 N N . LYS B 1 46 ? -17.609 -20.016 -15.383 1 94.19 46 LYS B N 1
ATOM 2847 C CA . LYS B 1 46 ? -18.062 -19.234 -16.531 1 94.19 46 LYS B CA 1
ATOM 2848 C C . LYS B 1 46 ? -17.906 -17.734 -16.266 1 94.19 46 LYS B C 1
ATOM 2850 O O . LYS B 1 46 ? -17.406 -17 -17.109 1 94.19 46 LYS B O 1
ATOM 2855 N N . TYR B 1 47 ? -18.406 -17.328 -15.094 1 94 47 TYR B N 1
ATOM 2856 C CA . TYR B 1 47 ? -18.406 -15.914 -14.75 1 94 47 TYR B CA 1
ATOM 2857 C C . TYR B 1 47 ? -17.391 -15.617 -13.648 1 94 47 TYR B C 1
ATOM 2859 O O . TYR B 1 47 ? -17.422 -16.234 -12.586 1 94 47 TYR B O 1
ATOM 2867 N N . ASP B 1 48 ? -16.547 -14.734 -13.844 1 95.44 48 ASP B N 1
ATOM 2868 C CA . ASP B 1 48 ? -15.578 -14.25 -12.867 1 95.44 48 ASP B CA 1
ATOM 2869 C C . ASP B 1 48 ? -15.555 -12.727 -12.836 1 95.44 48 ASP B C 1
ATOM 2871 O O . ASP B 1 48 ? -15.32 -12.078 -13.859 1 95.44 48 ASP B O 1
ATOM 2875 N N . SER B 1 49 ? -15.742 -12.094 -11.703 1 94 49 SER B N 1
ATOM 2876 C CA . SER B 1 49 ? -15.852 -10.648 -11.586 1 94 49 SER B CA 1
ATOM 2877 C C . SER B 1 49 ? -14.531 -9.961 -11.938 1 94 49 SER B C 1
ATOM 2879 O O . SER B 1 49 ? -14.523 -8.812 -12.383 1 94 49 SER B O 1
ATOM 2881 N N . VAL B 1 50 ? -13.406 -10.617 -11.828 1 95.88 50 VAL B N 1
ATOM 2882 C CA . VAL B 1 50 ? -12.094 -10.008 -12.016 1 95.88 50 VAL B CA 1
ATOM 2883 C C . VAL B 1 50 ? -11.547 -10.359 -13.398 1 95.88 50 VAL B C 1
ATOM 2885 O O . VAL B 1 50 ? -11.188 -9.469 -14.172 1 95.88 50 VAL B O 1
ATOM 2888 N N . HIS B 1 51 ? -11.625 -11.648 -13.781 1 96.81 51 HIS B N 1
ATOM 2889 C CA . HIS B 1 51 ? -10.945 -12.117 -14.984 1 96.81 51 HIS B CA 1
ATOM 2890 C C . HIS B 1 51 ? -11.938 -12.367 -16.109 1 96.81 51 HIS B C 1
ATOM 2892 O O . HIS B 1 51 ? -11.555 -12.844 -17.188 1 96.81 51 HIS B O 1
ATOM 2898 N N . GLY B 1 52 ? -13.242 -12.102 -15.922 1 94.69 52 GLY B N 1
ATOM 2899 C CA . GLY B 1 52 ? -14.234 -12.18 -16.984 1 94.69 52 GLY B CA 1
ATOM 2900 C C . GLY B 1 52 ? -14.57 -13.609 -17.375 1 94.69 52 GLY B C 1
ATOM 2901 O O . GLY B 1 52 ? -14.383 -14.539 -16.594 1 94.69 52 GLY B O 1
ATOM 2902 N N . GLN B 1 53 ? -15.172 -13.758 -18.531 1 94.19 53 GLN B N 1
ATOM 2903 C CA . GLN B 1 53 ? -15.547 -15.062 -19.062 1 94.19 53 GLN B CA 1
ATOM 2904 C C . GLN B 1 53 ? -14.398 -15.68 -19.859 1 94.19 53 GLN B C 1
ATOM 2906 O O . GLN B 1 53 ? -13.719 -14.977 -20.609 1 94.19 53 GLN B O 1
ATOM 2911 N N . ALA B 1 54 ? -14.125 -16.922 -19.656 1 92.94 54 ALA B N 1
ATOM 2912 C CA . ALA B 1 54 ? -12.961 -17.531 -20.297 1 92.94 54 ALA B CA 1
ATOM 2913 C C . ALA B 1 54 ? -13.391 -18.562 -21.328 1 92.94 54 ALA B C 1
ATOM 2915 O O . ALA B 1 54 ? -12.594 -18.953 -22.188 1 92.94 54 ALA B O 1
ATOM 2916 N N . PHE B 1 55 ? -14.688 -19 -21.266 1 96.56 55 PHE B N 1
ATOM 2917 C CA . PHE B 1 55 ? -15.141 -20.078 -22.141 1 96.56 55 PHE B CA 1
ATOM 2918 C C . PHE B 1 55 ? -16.391 -19.656 -22.922 1 96.56 55 PHE B C 1
ATOM 2920 O O . PHE B 1 55 ? -17.203 -18.891 -22.406 1 96.56 55 PHE B O 1
ATOM 2927 N N . GLU B 1 56 ? -16.5 -20.141 -24.109 1 94.88 56 GLU B N 1
ATOM 2928 C CA . GLU B 1 56 ? -17.688 -19.875 -24.906 1 94.88 56 GLU B CA 1
ATOM 2929 C C . GLU B 1 56 ? -18.906 -20.594 -24.328 1 94.88 56 GLU B C 1
ATOM 2931 O O . GLU B 1 56 ? -20 -20.016 -24.281 1 94.88 56 GLU B O 1
ATOM 2936 N N . THR B 1 57 ? -18.703 -21.859 -23.969 1 96.56 57 THR B N 1
ATOM 2937 C CA . THR B 1 57 ? -19.781 -22.641 -23.375 1 96.56 57 THR B CA 1
ATOM 2938 C C . THR B 1 57 ? -19.297 -23.359 -22.125 1 96.56 57 THR B C 1
ATOM 2940 O O . THR B 1 57 ? -18.188 -23.891 -22.094 1 96.56 57 THR B O 1
ATOM 2943 N N . VAL B 1 58 ? -20.047 -23.25 -21.141 1 97.75 58 VAL B N 1
ATOM 2944 C CA . VAL B 1 58 ? -19.906 -24.062 -19.922 1 97.75 58 VAL B CA 1
ATOM 2945 C C . VAL B 1 58 ? -21.25 -24.672 -19.547 1 97.75 58 VAL B C 1
ATOM 2947 O O . VAL B 1 58 ? -22.188 -23.953 -19.203 1 97.75 58 VAL B O 1
ATOM 2950 N N . GLU B 1 59 ? -21.328 -25.953 -19.625 1 97.38 59 GLU B N 1
ATOM 2951 C CA . GLU B 1 59 ? -22.578 -26.672 -19.359 1 97.38 59 GLU B CA 1
ATOM 2952 C C . GLU B 1 59 ? -22.375 -27.75 -18.297 1 97.38 59 GLU B C 1
ATOM 2954 O O . GLU B 1 59 ? -21.25 -28.234 -18.109 1 97.38 59 GLU B O 1
ATOM 2959 N N . THR B 1 60 ? -23.453 -28.078 -17.625 1 97.81 60 THR B N 1
ATOM 2960 C CA . THR B 1 60 ? -23.359 -29.141 -16.625 1 97.81 60 THR B CA 1
ATOM 2961 C C . THR B 1 60 ? -23.906 -30.453 -17.188 1 97.81 60 THR B C 1
ATOM 2963 O O . THR B 1 60 ? -24.688 -30.453 -18.141 1 97.81 60 THR B O 1
ATOM 2966 N N . TYR B 1 61 ? -23.438 -31.5 -16.688 1 97.19 61 TYR B N 1
ATOM 2967 C CA . TYR B 1 61 ? -24.016 -32.844 -16.828 1 97.19 61 TYR B CA 1
ATOM 2968 C C . TYR B 1 61 ? -24.062 -33.562 -15.5 1 97.19 61 TYR B C 1
ATOM 2970 O O . TYR B 1 61 ? -23.75 -32.969 -14.453 1 97.19 61 TYR B O 1
ATOM 2978 N N . ASP B 1 62 ? -24.469 -34.781 -15.43 1 96.56 62 ASP B N 1
ATOM 2979 C CA . ASP B 1 62 ? -24.812 -35.5 -14.195 1 96.56 62 ASP B CA 1
ATOM 2980 C C . ASP B 1 62 ? -23.609 -35.594 -13.258 1 96.56 62 ASP B C 1
ATOM 2982 O O . ASP B 1 62 ? -23.766 -35.531 -12.039 1 96.56 62 ASP B O 1
ATOM 2986 N N . GLU B 1 63 ? -22.422 -35.625 -13.805 1 97.75 63 GLU B N 1
ATOM 2987 C CA . GLU B 1 63 ? -21.281 -35.938 -12.961 1 97.75 63 GLU B CA 1
ATOM 2988 C C . GLU B 1 63 ? -20.266 -34.781 -12.984 1 97.75 63 GLU B C 1
ATOM 2990 O O . GLU B 1 63 ? -19.172 -34.906 -12.43 1 97.75 63 GLU B O 1
ATOM 2995 N N . GLY B 1 64 ? -20.594 -33.719 -13.711 1 98.44 64 GLY B N 1
ATOM 2996 C CA . GLY B 1 64 ? -19.625 -32.625 -13.789 1 98.44 64 GLY B CA 1
ATOM 2997 C C . GLY B 1 64 ? -20.016 -31.562 -14.781 1 98.44 64 GLY B C 1
ATOM 2998 O O . GLY B 1 64 ? -21.172 -31.172 -14.875 1 98.44 64 GLY B O 1
ATOM 2999 N N . PHE B 1 65 ? -19.047 -30.938 -15.367 1 98.5 65 PHE B N 1
ATOM 3000 C CA . PHE B 1 65 ? -19.312 -29.875 -16.328 1 98.5 65 PHE B CA 1
ATOM 3001 C C . PHE B 1 65 ? -18.5 -30.078 -17.594 1 98.5 65 PHE B C 1
ATOM 3003 O O . PHE B 1 65 ? -17.594 -30.891 -17.625 1 98.5 65 PHE B O 1
ATOM 3010 N N . VAL B 1 66 ? -18.906 -29.5 -18.688 1 98.25 66 VAL B N 1
ATOM 3011 C CA . VAL B 1 66 ? -18.203 -29.438 -19.969 1 98.25 66 VAL B CA 1
ATOM 3012 C C . VAL B 1 66 ? -17.922 -27.984 -20.344 1 98.25 66 VAL B C 1
ATOM 3014 O O . VAL B 1 66 ? -18.844 -27.172 -20.406 1 98.25 66 VAL B O 1
ATOM 3017 N N . ALA B 1 67 ? -16.688 -27.641 -20.469 1 98.06 67 ALA B N 1
ATOM 3018 C CA . ALA B 1 67 ? -16.266 -26.312 -20.891 1 98.06 67 ALA B CA 1
ATOM 3019 C C . ALA B 1 67 ? -15.609 -26.344 -22.266 1 98.06 67 ALA B C 1
ATOM 3021 O O . ALA B 1 67 ? -14.531 -26.922 -22.438 1 98.06 67 ALA B O 1
ATOM 3022 N N . ASP B 1 68 ? -16.234 -25.734 -23.25 1 97.44 68 ASP B N 1
ATOM 3023 C CA . ASP B 1 68 ? -15.766 -25.719 -24.641 1 97.44 68 ASP B CA 1
ATOM 3024 C C . ASP B 1 68 ? -15.422 -27.141 -25.109 1 97.44 68 ASP B C 1
ATOM 3026 O O . ASP B 1 68 ? -14.344 -27.375 -25.656 1 97.44 68 ASP B O 1
ATOM 3030 N N . GLY B 1 69 ? -16.203 -28.094 -24.703 1 96.75 69 GLY B N 1
ATOM 3031 C CA . GLY B 1 69 ? -16.094 -29.469 -25.172 1 96.75 69 GLY B CA 1
ATOM 3032 C C . GLY B 1 69 ? -15.234 -30.328 -24.266 1 96.75 69 GLY B C 1
ATOM 3033 O O . GLY B 1 69 ? -15.172 -31.547 -24.453 1 96.75 69 GLY B O 1
ATOM 3034 N N . ARG B 1 70 ? -14.625 -29.766 -23.25 1 96.69 70 ARG B N 1
ATOM 3035 C CA . ARG B 1 70 ? -13.781 -30.516 -22.328 1 96.69 70 ARG B CA 1
ATOM 3036 C C . ARG B 1 70 ? -14.586 -30.969 -21.109 1 96.69 70 ARG B C 1
ATOM 3038 O O . ARG B 1 70 ? -15.016 -30.156 -20.312 1 96.69 70 ARG B O 1
ATOM 3045 N N . LYS B 1 71 ? -14.734 -32.25 -21.047 1 97.31 71 LYS B N 1
ATOM 3046 C CA . LYS B 1 71 ? -15.547 -32.875 -20 1 97.31 71 LYS B CA 1
ATOM 3047 C C . LYS B 1 71 ? -14.727 -33.062 -18.734 1 97.31 71 LYS B C 1
ATOM 3049 O O . LYS B 1 71 ? -13.633 -33.656 -18.781 1 97.31 71 LYS B O 1
ATOM 3054 N N . VAL B 1 72 ? -15.195 -32.562 -17.594 1 98.38 72 VAL B N 1
ATOM 3055 C CA . VAL B 1 72 ? -14.516 -32.656 -16.312 1 98.38 72 VAL B CA 1
ATOM 3056 C C . VAL B 1 72 ? -15.477 -33.219 -15.258 1 98.38 72 VAL B C 1
ATOM 3058 O O . VAL B 1 72 ? -16.594 -32.75 -15.117 1 98.38 72 VAL B O 1
ATOM 3061 N N . LYS B 1 73 ? -15.07 -34.25 -14.562 1 98.44 73 LYS B N 1
ATOM 3062 C CA . LYS B 1 73 ? -15.852 -34.812 -13.461 1 98.44 73 LYS B CA 1
ATOM 3063 C C . LYS B 1 73 ? -15.719 -33.938 -12.203 1 98.44 73 LYS B C 1
ATOM 3065 O O . LYS B 1 73 ? -14.633 -33.438 -11.898 1 98.44 73 LYS B O 1
ATOM 3070 N N . VAL B 1 74 ? -16.844 -33.75 -11.477 1 98.44 74 VAL B N 1
ATOM 3071 C CA . VAL B 1 74 ? -16.812 -33.031 -10.211 1 98.44 74 VAL B CA 1
ATOM 3072 C C . VAL B 1 74 ? -17.031 -33.969 -9.047 1 98.44 74 VAL B C 1
ATOM 3074 O O . VAL B 1 74 ? -18.031 -34.719 -9.008 1 98.44 74 VAL B O 1
ATOM 3077 N N . LEU B 1 75 ? -16.078 -34 -8.234 1 98.06 75 LEU B N 1
ATOM 3078 C CA . LEU B 1 75 ? -16.141 -34.781 -6.992 1 98.06 75 LEU B CA 1
ATOM 3079 C C . LEU B 1 75 ? -16.5 -33.875 -5.812 1 98.06 75 LEU B C 1
ATOM 3081 O O . LEU B 1 75 ? -16.359 -32.656 -5.902 1 98.06 75 LEU B O 1
ATOM 3085 N N . SER B 1 76 ? -17.047 -34.5 -4.738 1 97.19 76 SER B N 1
ATOM 3086 C CA . SER B 1 76 ? -17.391 -33.719 -3.545 1 97.19 76 SER B CA 1
ATOM 3087 C C . SER B 1 76 ? -17.156 -34.531 -2.275 1 97.19 76 SER B C 1
ATOM 3089 O O . SER B 1 76 ? -18.047 -35.25 -1.809 1 97.19 76 SER B O 1
ATOM 3091 N N . ASP B 1 77 ? -16 -34.438 -1.812 1 97.25 77 ASP B N 1
ATOM 3092 C CA . ASP B 1 77 ? -15.633 -35.125 -0.566 1 97.25 77 ASP B CA 1
ATOM 3093 C C . ASP B 1 77 ? -14.523 -34.344 0.153 1 97.25 77 ASP B C 1
ATOM 3095 O O . ASP B 1 77 ? -13.602 -33.844 -0.484 1 97.25 77 ASP B O 1
ATOM 3099 N N . ARG B 1 78 ? -14.594 -34.25 1.47 1 94.88 78 ARG B N 1
ATOM 3100 C CA . ARG B 1 78 ? -13.633 -33.469 2.238 1 94.88 78 ARG B CA 1
ATOM 3101 C C . ARG B 1 78 ? -12.391 -34.281 2.561 1 94.88 78 ARG B C 1
ATOM 3103 O O . ARG B 1 78 ? -11.359 -33.719 2.939 1 94.88 78 ARG B O 1
ATOM 3110 N N . ASN B 1 79 ? -12.57 -35.594 2.441 1 97.19 79 ASN B N 1
ATOM 3111 C CA . ASN B 1 79 ? -11.453 -36.5 2.701 1 97.19 79 ASN B CA 1
ATOM 3112 C C . ASN B 1 79 ? -10.742 -36.875 1.412 1 97.19 79 ASN B C 1
ATOM 3114 O O . ASN B 1 79 ? -11.289 -37.625 0.602 1 97.19 79 ASN B O 1
ATOM 3118 N N . PRO B 1 80 ? -9.477 -36.5 1.231 1 97.88 80 PRO B N 1
ATOM 3119 C CA . PRO B 1 80 ? -8.758 -36.812 -0.008 1 97.88 80 PRO B CA 1
ATOM 3120 C C . PRO B 1 80 ? -8.703 -38.312 -0.3 1 97.88 80 PRO B C 1
ATOM 3122 O O . PRO B 1 80 ? -8.672 -38.719 -1.465 1 97.88 80 PRO B O 1
ATOM 3125 N N . LEU B 1 81 ? -8.773 -39.125 0.68 1 97.88 81 LEU B N 1
ATOM 3126 C CA . LEU B 1 81 ? -8.672 -40.562 0.511 1 97.88 81 LEU B CA 1
ATOM 3127 C C . LEU B 1 81 ? -9.867 -41.125 -0.266 1 97.88 81 LEU B C 1
ATOM 3129 O O . LEU B 1 81 ? -9.781 -42.188 -0.864 1 97.88 81 LEU B O 1
ATOM 3133 N N . ASN B 1 82 ? -10.891 -40.375 -0.228 1 98 82 ASN B N 1
ATOM 3134 C CA . ASN B 1 82 ? -12.125 -40.812 -0.855 1 98 82 ASN B CA 1
ATOM 3135 C C . ASN B 1 82 ? -12.227 -40.344 -2.303 1 98 82 ASN B C 1
ATOM 3137 O O . ASN B 1 82 ? -13.18 -40.688 -3.006 1 98 82 ASN B O 1
ATOM 3141 N N . LEU B 1 83 ? -11.266 -39.656 -2.801 1 98 83 LEU B N 1
ATOM 3142 C CA . LEU B 1 83 ? -11.398 -39.031 -4.102 1 98 83 LEU B CA 1
ATOM 3143 C C . LEU B 1 83 ? -11.008 -39.969 -5.223 1 98 83 LEU B C 1
ATOM 3145 O O . LEU B 1 83 ? -11.336 -39.75 -6.391 1 98 83 LEU B O 1
ATOM 3149 N N . ASN B 1 84 ? -10.352 -41.094 -4.902 1 97.19 84 ASN B N 1
ATOM 3150 C CA . ASN B 1 84 ? -10.023 -42.188 -5.805 1 97.19 84 ASN B CA 1
ATOM 3151 C C . ASN B 1 84 ? -9.359 -41.688 -7.082 1 97.19 84 ASN B C 1
ATOM 3153 O O . ASN B 1 84 ? -9.812 -42 -8.188 1 97.19 84 ASN B O 1
ATOM 3157 N N . TRP B 1 85 ? -8.32 -40.906 -6.961 1 98.69 85 TRP B N 1
ATOM 3158 C CA . TRP B 1 85 ? -7.578 -40.344 -8.078 1 98.69 85 TRP B CA 1
ATOM 3159 C C . TRP B 1 85 ? -7.07 -41.438 -9.016 1 98.69 85 TRP B C 1
ATOM 3161 O O . TRP B 1 85 ? -7.012 -41.25 -10.227 1 98.69 85 TRP B O 1
ATOM 3171 N N . GLY B 1 86 ? -6.711 -42.594 -8.469 1 98.19 86 GLY B N 1
ATOM 3172 C CA . GLY B 1 86 ? -6.207 -43.688 -9.258 1 98.19 86 GLY B CA 1
ATOM 3173 C C . GLY B 1 86 ? -7.199 -44.188 -10.297 1 98.19 86 GLY B C 1
ATOM 3174 O O . GLY B 1 86 ? -6.832 -44.438 -11.445 1 98.19 86 GLY B O 1
ATOM 3175 N N . ASP B 1 87 ? -8.406 -44.344 -9.883 1 98.06 87 ASP B N 1
ATOM 3176 C CA . ASP B 1 87 ? -9.461 -44.812 -10.773 1 98.06 87 ASP B CA 1
ATOM 3177 C C . ASP B 1 87 ? -9.664 -43.844 -11.938 1 98.06 87 ASP B C 1
ATOM 3179 O O . ASP B 1 87 ? -10.078 -44.25 -13.031 1 98.06 87 ASP B O 1
ATOM 3183 N N . LEU B 1 88 ? -9.289 -42.625 -11.672 1 97.88 88 LEU B N 1
ATOM 3184 C CA . LEU B 1 88 ? -9.508 -41.594 -12.672 1 97.88 88 LEU B CA 1
ATOM 3185 C C . LEU B 1 88 ? -8.25 -41.375 -13.508 1 97.88 88 LEU B C 1
ATOM 3187 O O . LEU B 1 88 ? -8.258 -40.594 -14.453 1 97.88 88 LEU B O 1
ATOM 3191 N N . GLY B 1 89 ? -7.145 -42.062 -13.156 1 98.06 89 GLY B N 1
ATOM 3192 C CA . GLY B 1 89 ? -5.898 -41.969 -13.898 1 98.06 89 GLY B CA 1
ATOM 3193 C C . GLY B 1 89 ? -5.176 -40.656 -13.672 1 98.06 89 GLY B C 1
ATOM 3194 O O . GLY B 1 89 ? -4.461 -40.188 -14.555 1 98.06 89 GLY B O 1
ATOM 3195 N N . VAL B 1 90 ? -5.387 -40.062 -12.562 1 98.56 90 VAL B N 1
ATOM 3196 C CA . VAL B 1 90 ? -4.777 -38.75 -12.258 1 98.56 90 VAL B CA 1
ATOM 3197 C C . VAL B 1 90 ? -3.287 -38.938 -11.984 1 98.56 90 VAL B C 1
ATOM 3199 O O . VAL B 1 90 ? -2.898 -39.75 -11.141 1 98.56 90 VAL B O 1
ATOM 3202 N N . ASP B 1 91 ? -2.469 -38.188 -12.742 1 98.5 91 ASP B N 1
ATOM 3203 C CA . ASP B 1 91 ? -1.026 -38.156 -12.523 1 98.5 91 ASP B CA 1
ATOM 3204 C C . ASP B 1 91 ? -0.659 -37.156 -11.438 1 98.5 91 ASP B C 1
ATOM 3206 O O . ASP B 1 91 ? 0.091 -37.469 -10.508 1 98.5 91 ASP B O 1
ATOM 3210 N N . VAL B 1 92 ? -1.173 -35.938 -11.516 1 98.81 92 VAL B N 1
ATOM 3211 C CA . VAL B 1 92 ? -0.823 -34.844 -10.625 1 98.81 92 VAL B CA 1
ATOM 3212 C C . VAL B 1 92 ? -2.088 -34.281 -9.992 1 98.81 92 VAL B C 1
ATOM 3214 O O . VAL B 1 92 ? -3.07 -34 -10.688 1 98.81 92 VAL B O 1
ATOM 3217 N N . VAL B 1 93 ? -2.098 -34.094 -8.711 1 98.88 93 VAL B N 1
ATOM 3218 C CA . VAL B 1 93 ? -3.164 -33.375 -8.031 1 98.88 93 VAL B CA 1
ATOM 3219 C C . VAL B 1 93 ? -2.695 -31.969 -7.695 1 98.88 93 VAL B C 1
ATOM 3221 O O . VAL B 1 93 ? -1.621 -31.781 -7.121 1 98.88 93 VAL B O 1
ATOM 3224 N N . ILE B 1 94 ? -3.463 -31.016 -8.141 1 98.88 94 ILE B N 1
ATOM 3225 C CA . ILE B 1 94 ? -3.291 -29.641 -7.672 1 98.88 94 ILE B CA 1
ATOM 3226 C C . ILE B 1 94 ? -4.043 -29.438 -6.359 1 98.88 94 ILE B C 1
ATOM 3228 O O . ILE B 1 94 ? -5.277 -29.469 -6.332 1 98.88 94 ILE B O 1
ATOM 3232 N N . GLU B 1 95 ? -3.332 -29.297 -5.32 1 98.81 95 GLU B N 1
ATOM 3233 C CA . GLU B 1 95 ? -3.938 -29.047 -4.016 1 98.81 95 GLU B CA 1
ATOM 3234 C C . GLU B 1 95 ? -4.148 -27.547 -3.795 1 98.81 95 GLU B C 1
ATOM 3236 O O . GLU B 1 95 ? -3.219 -26.828 -3.418 1 98.81 95 GLU B O 1
ATOM 3241 N N . SER B 1 96 ? -5.414 -27.109 -4.012 1 98.12 96 SER B N 1
ATOM 3242 C CA . SER B 1 96 ? -5.688 -25.672 -3.992 1 98.12 96 SER B CA 1
ATOM 3243 C C . SER B 1 96 ? -6.754 -25.328 -2.959 1 98.12 96 SER B C 1
ATOM 3245 O O . SER B 1 96 ? -7.461 -24.328 -3.1 1 98.12 96 SER B O 1
ATOM 3247 N N . THR B 1 97 ? -6.926 -26.125 -1.945 1 95.94 97 THR B N 1
ATOM 3248 C CA . THR B 1 97 ? -7.895 -25.844 -0.895 1 95.94 97 THR B CA 1
ATOM 3249 C C . THR B 1 97 ? -7.293 -24.906 0.157 1 95.94 97 THR B C 1
ATOM 3251 O O . THR B 1 97 ? -8.023 -24.219 0.879 1 95.94 97 THR B O 1
ATOM 3254 N N . GLY B 1 98 ? -6.008 -25.016 0.282 1 92.81 98 GLY B N 1
ATOM 3255 C CA . GLY B 1 98 ? -5.34 -24.359 1.389 1 92.81 98 GLY B CA 1
ATOM 3256 C C . GLY B 1 98 ? -5.359 -25.156 2.672 1 92.81 98 GLY B C 1
ATOM 3257 O O . GLY B 1 98 ? -4.703 -24.797 3.65 1 92.81 98 GLY B O 1
ATOM 3258 N N . ALA B 1 99 ? -5.914 -26.281 2.676 1 94.38 99 ALA B N 1
ATOM 3259 C CA . ALA B 1 99 ? -6.094 -27.062 3.893 1 94.38 99 ALA B CA 1
ATOM 3260 C C . ALA B 1 99 ? -4.961 -28.062 4.074 1 94.38 99 ALA B C 1
ATOM 3262 O O . ALA B 1 99 ? -4.512 -28.312 5.195 1 94.38 99 ALA B O 1
ATOM 3263 N N . PHE B 1 100 ? -4.535 -28.688 2.986 1 96.44 100 PHE B N 1
ATOM 3264 C CA . PHE B 1 100 ? -3.561 -29.766 3.053 1 96.44 100 PHE B CA 1
ATOM 3265 C C . PHE B 1 100 ? -2.186 -29.281 2.611 1 96.44 100 PHE B C 1
ATOM 3267 O O . PHE B 1 100 ? -1.606 -29.828 1.663 1 96.44 100 PHE B O 1
ATOM 3274 N N . ARG B 1 101 ? -1.614 -28.438 3.377 1 94.56 101 ARG B N 1
ATOM 3275 C CA . ARG B 1 101 ? -0.361 -27.781 3.01 1 94.56 101 ARG B CA 1
ATOM 3276 C C . ARG B 1 101 ? 0.835 -28.531 3.598 1 94.56 101 ARG B C 1
ATOM 3278 O O . ARG B 1 101 ? 1.98 -28.25 3.23 1 94.56 101 ARG B O 1
ATOM 3285 N N . LYS B 1 102 ? 0.58 -29.422 4.469 1 96.75 102 LYS B N 1
ATOM 3286 C CA . LYS B 1 102 ? 1.621 -30.297 4.992 1 96.75 102 LYS B CA 1
ATOM 3287 C C . LYS B 1 102 ? 1.783 -31.531 4.117 1 96.75 102 LYS B C 1
ATOM 3289 O O . LYS B 1 102 ? 0.794 -32.156 3.709 1 96.75 102 LYS B O 1
ATOM 3294 N N . ALA B 1 103 ? 2.959 -31.781 3.902 1 97.56 103 ALA B N 1
ATOM 3295 C CA . ALA B 1 103 ? 3.229 -32.938 3.045 1 97.56 103 ALA B CA 1
ATOM 3296 C C . ALA B 1 103 ? 2.498 -34.156 3.549 1 97.56 103 ALA B C 1
ATOM 3298 O O . ALA B 1 103 ? 1.997 -34.969 2.754 1 97.56 103 ALA B O 1
ATOM 3299 N N . GLU B 1 104 ? 2.521 -34.312 4.871 1 97.44 104 GLU B N 1
ATOM 3300 C CA . GLU B 1 104 ? 1.868 -35.5 5.461 1 97.44 104 GLU B CA 1
ATOM 3301 C C . GLU B 1 104 ? 0.388 -35.531 5.094 1 97.44 104 GLU B C 1
ATOM 3303 O O . GLU B 1 104 ? -0.155 -36.625 4.82 1 97.44 104 GLU B O 1
ATOM 3308 N N . ASP B 1 105 ? -0.265 -34.406 5.121 1 97.88 105 ASP B N 1
ATOM 3309 C CA . ASP B 1 105 ? -1.676 -34.344 4.754 1 97.88 105 ASP B CA 1
ATOM 3310 C C . ASP B 1 105 ? -1.859 -34.469 3.244 1 97.88 105 ASP B C 1
ATOM 3312 O O . ASP B 1 105 ? -2.764 -35.156 2.783 1 97.88 105 ASP B O 1
ATOM 3316 N N . ALA B 1 106 ? -0.996 -33.875 2.498 1 98.38 106 ALA B N 1
ATOM 3317 C CA . ALA B 1 106 ? -1.088 -33.906 1.041 1 98.38 106 ALA B CA 1
ATOM 3318 C C . ALA B 1 106 ? -0.839 -35.312 0.497 1 98.38 106 ALA B C 1
ATOM 3320 O O . ALA B 1 106 ? -1.302 -35.625 -0.595 1 98.38 106 ALA B O 1
ATOM 3321 N N . ARG B 1 107 ? -0.129 -36.094 1.242 1 98.31 107 ARG B N 1
ATOM 3322 C CA . ARG B 1 107 ? 0.203 -37.469 0.828 1 98.31 107 ARG B CA 1
ATOM 3323 C C . ARG B 1 107 ? -1.056 -38.312 0.659 1 98.31 107 ARG B C 1
ATOM 3325 O O . ARG B 1 107 ? -1.046 -39.312 -0.06 1 98.31 107 ARG B O 1
ATOM 3332 N N . MET B 1 108 ? -2.135 -37.906 1.351 1 98.62 108 MET B N 1
ATOM 3333 C CA . MET B 1 108 ? -3.406 -38.625 1.211 1 98.62 108 MET B CA 1
ATOM 3334 C C . MET B 1 108 ? -3.838 -38.688 -0.25 1 98.62 108 MET B C 1
ATOM 3336 O O . MET B 1 108 ? -4.488 -39.625 -0.672 1 98.62 108 MET B O 1
ATOM 3340 N N . HIS B 1 109 ? -3.459 -37.688 -1.043 1 98.75 109 HIS B N 1
ATOM 3341 C CA . HIS B 1 109 ? -3.775 -37.719 -2.467 1 98.75 109 HIS B CA 1
ATOM 3342 C C . HIS B 1 109 ? -3.016 -38.812 -3.189 1 98.75 109 HIS B C 1
ATOM 3344 O O . HIS B 1 109 ? -3.537 -39.438 -4.125 1 98.75 109 HIS B O 1
ATOM 3350 N N . ILE B 1 110 ? -1.795 -39.062 -2.818 1 98.38 110 ILE B N 1
ATOM 3351 C CA . ILE B 1 110 ? -0.988 -40.156 -3.379 1 98.38 110 ILE B CA 1
ATOM 3352 C C . ILE B 1 110 ? -1.589 -41.5 -2.992 1 98.38 110 ILE B C 1
ATOM 3354 O O . ILE B 1 110 ? -1.688 -42.406 -3.826 1 98.38 110 ILE B O 1
ATOM 3358 N N . GLU B 1 111 ? -1.957 -41.531 -1.748 1 98.25 111 GLU B N 1
ATOM 3359 C CA . GLU B 1 111 ? -2.605 -42.75 -1.28 1 98.25 111 GLU B CA 1
ATOM 3360 C C . GLU B 1 111 ? -3.898 -43.031 -2.045 1 98.25 111 GLU B C 1
ATOM 3362 O O . GLU B 1 111 ? -4.266 -44.188 -2.268 1 98.25 111 GLU B O 1
ATOM 3367 N N . ALA B 1 112 ? -4.516 -41.969 -2.418 1 98.44 112 ALA B N 1
ATOM 3368 C CA . ALA B 1 112 ? -5.758 -42.062 -3.178 1 98.44 112 ALA B CA 1
ATOM 3369 C C . ALA B 1 112 ? -5.477 -42.406 -4.637 1 98.44 112 ALA B C 1
ATOM 3371 O O . ALA B 1 112 ? -6.406 -42.594 -5.43 1 98.44 112 ALA B O 1
ATOM 3372 N N . GLY B 1 113 ? -4.152 -42.469 -5.012 1 98.56 113 GLY B N 1
ATOM 3373 C CA . GLY B 1 113 ? -3.818 -43.031 -6.309 1 98.56 113 GLY B CA 1
ATOM 3374 C C . GLY B 1 113 ? -3.074 -42.062 -7.207 1 98.56 113 GLY B C 1
ATOM 3375 O O . GLY B 1 113 ? -2.607 -42.438 -8.281 1 98.56 113 GLY B O 1
ATOM 3376 N N . ALA B 1 114 ? -2.924 -40.812 -6.891 1 98.44 114 ALA B N 1
ATOM 3377 C CA . ALA B 1 114 ? -2.176 -39.875 -7.707 1 98.44 114 ALA B CA 1
ATOM 3378 C C . ALA B 1 114 ? -0.676 -40.125 -7.625 1 98.44 114 ALA B C 1
ATOM 3380 O O . ALA B 1 114 ? -0.198 -40.75 -6.656 1 98.44 114 ALA B O 1
ATOM 3381 N N . LYS B 1 115 ? 0.058 -39.719 -8.625 1 97.94 115 LYS B N 1
ATOM 3382 C CA . LYS B 1 115 ? 1.505 -39.906 -8.633 1 97.94 115 LYS B CA 1
ATOM 3383 C C . LYS B 1 115 ? 2.225 -38.75 -7.949 1 97.94 115 LYS B C 1
ATOM 3385 O O . LYS B 1 115 ? 3.225 -38.969 -7.258 1 97.94 115 LYS B O 1
ATOM 3390 N N . LYS B 1 116 ? 1.81 -37.531 -8.195 1 98.62 116 LYS B N 1
ATOM 3391 C CA . LYS B 1 116 ? 2.422 -36.312 -7.68 1 98.62 116 LYS B CA 1
ATOM 3392 C C . LYS B 1 116 ? 1.371 -35.375 -7.09 1 98.62 116 LYS B C 1
ATOM 3394 O O . LYS B 1 116 ? 0.192 -35.469 -7.441 1 98.62 116 LYS B O 1
ATOM 3399 N N . VAL B 1 117 ? 1.772 -34.5 -6.148 1 98.81 117 VAL B N 1
ATOM 3400 C CA . VAL B 1 117 ? 0.927 -33.438 -5.586 1 98.81 117 VAL B CA 1
ATOM 3401 C C . VAL B 1 117 ? 1.643 -32.094 -5.68 1 98.81 117 VAL B C 1
ATOM 3403 O O . VAL B 1 117 ? 2.822 -32 -5.336 1 98.81 117 VAL B O 1
ATOM 3406 N N . LEU B 1 118 ? 0.962 -31.141 -6.203 1 98.81 118 LEU B N 1
ATOM 3407 C CA . LEU B 1 118 ? 1.431 -29.766 -6.227 1 98.81 118 LEU B CA 1
ATOM 3408 C C . LEU B 1 118 ? 0.599 -28.891 -5.293 1 98.81 118 LEU B C 1
ATOM 3410 O O . LEU B 1 118 ? -0.582 -28.656 -5.551 1 98.81 118 LEU B O 1
ATOM 3414 N N . ILE B 1 119 ? 1.21 -28.406 -4.254 1 98.69 119 ILE B N 1
ATOM 3415 C CA . ILE B 1 119 ? 0.553 -27.547 -3.271 1 98.69 119 ILE B CA 1
ATOM 3416 C C . ILE B 1 119 ? 0.588 -26.094 -3.746 1 98.69 119 ILE B C 1
ATOM 3418 O O . ILE B 1 119 ? 1.656 -25.562 -4.062 1 98.69 119 ILE B O 1
ATOM 3422 N N . THR B 1 120 ? -0.573 -25.438 -3.799 1 98.31 120 THR B N 1
ATOM 3423 C CA . THR B 1 120 ? -0.653 -24.078 -4.309 1 98.31 120 THR B CA 1
ATOM 3424 C C . THR B 1 120 ? -0.562 -23.062 -3.168 1 98.31 120 THR B C 1
ATOM 3426 O O . THR B 1 120 ? -1.359 -22.125 -3.094 1 98.31 120 THR B O 1
ATOM 3429 N N . ALA B 1 121 ? 0.327 -23.172 -2.25 1 96.25 121 ALA B N 1
ATOM 3430 C CA . ALA B 1 121 ? 0.672 -22.344 -1.098 1 96.25 121 ALA B CA 1
ATOM 3431 C C . ALA B 1 121 ? 2.033 -22.734 -0.529 1 96.25 121 ALA B C 1
ATOM 3433 O O . ALA B 1 121 ? 2.619 -23.734 -0.938 1 96.25 121 ALA B O 1
ATOM 3434 N N . PRO B 1 122 ? 2.564 -21.891 0.327 1 94.88 122 PRO B N 1
ATOM 3435 C CA . PRO B 1 122 ? 3.734 -22.391 1.051 1 94.88 122 PRO B CA 1
ATOM 3436 C C . PRO B 1 122 ? 3.457 -23.703 1.779 1 94.88 122 PRO B C 1
ATOM 3438 O O . PRO B 1 122 ? 2.465 -23.828 2.504 1 94.88 122 PRO B O 1
ATOM 3441 N N . GLY B 1 123 ? 4.305 -24.703 1.512 1 95.69 123 GLY B N 1
ATOM 3442 C CA . GLY B 1 123 ? 4.141 -26 2.121 1 95.69 123 GLY B CA 1
ATOM 3443 C C . GLY B 1 123 ? 4.953 -26.188 3.389 1 95.69 123 GLY B C 1
ATOM 3444 O O . GLY B 1 123 ? 5.707 -25.281 3.777 1 95.69 123 GLY B O 1
ATOM 3445 N N . LYS B 1 124 ? 4.656 -27.281 4.113 1 95.19 124 LYS B N 1
ATOM 3446 C CA . LYS B 1 124 ? 5.453 -27.734 5.25 1 95.19 124 LYS B CA 1
ATOM 3447 C C . LYS B 1 124 ? 5.973 -29.141 5.039 1 95.19 124 LYS B C 1
ATOM 3449 O O . LYS B 1 124 ? 5.195 -30.062 4.734 1 95.19 124 LYS B O 1
ATOM 3454 N N . ASN B 1 125 ? 7.219 -29.281 5.078 1 96.56 125 ASN B N 1
ATOM 3455 C CA . ASN B 1 125 ? 7.895 -30.562 4.949 1 96.56 125 ASN B CA 1
ATOM 3456 C C . ASN B 1 125 ? 7.676 -31.188 3.568 1 96.56 125 ASN B C 1
ATOM 3458 O O . ASN B 1 125 ? 7.59 -32.406 3.434 1 96.56 125 ASN B O 1
ATOM 3462 N N . GLU B 1 126 ? 7.406 -30.406 2.604 1 97.12 126 GLU B N 1
ATOM 3463 C CA . GLU B 1 126 ? 7.301 -30.875 1.229 1 97.12 126 GLU B CA 1
ATOM 3464 C C . GLU B 1 126 ? 8.672 -31.234 0.662 1 97.12 126 GLU B C 1
ATOM 3466 O O . GLU B 1 126 ? 9.703 -30.922 1.276 1 97.12 126 GLU B O 1
ATOM 3471 N N . ASP B 1 127 ? 8.711 -31.938 -0.418 1 98 127 ASP B N 1
ATOM 3472 C CA . ASP B 1 127 ? 9.969 -32.375 -1.012 1 98 127 ASP B CA 1
ATOM 3473 C C . ASP B 1 127 ? 10.781 -31.203 -1.53 1 98 127 ASP B C 1
ATOM 3475 O O . ASP B 1 127 ? 12.016 -31.219 -1.464 1 98 127 ASP B O 1
ATOM 3479 N N . ALA B 1 128 ? 10.039 -30.219 -2.121 1 97.69 128 ALA B N 1
ATOM 3480 C CA . ALA B 1 128 ? 10.703 -29.047 -2.658 1 97.69 128 ALA B CA 1
ATOM 3481 C C . ALA B 1 128 ? 9.711 -27.891 -2.84 1 97.69 128 ALA B C 1
ATOM 3483 O O . ALA B 1 128 ? 8.539 -28.125 -3.135 1 97.69 128 ALA B O 1
ATOM 3484 N N . THR B 1 129 ? 10.133 -26.734 -2.586 1 98.31 129 THR B N 1
ATOM 3485 C CA . THR B 1 129 ? 9.461 -25.516 -3.016 1 98.31 129 THR B CA 1
ATOM 3486 C C . THR B 1 129 ? 10.109 -24.953 -4.281 1 98.31 129 THR B C 1
ATOM 3488 O O . THR B 1 129 ? 11.336 -24.797 -4.336 1 98.31 129 THR B O 1
ATOM 3491 N N . ILE B 1 130 ? 9.242 -24.719 -5.258 1 98.5 130 ILE B N 1
ATOM 3492 C CA . ILE B 1 130 ? 9.805 -24.391 -6.559 1 98.5 130 ILE B CA 1
ATOM 3493 C C . ILE B 1 130 ? 9.148 -23.109 -7.09 1 98.5 130 ILE B C 1
ATOM 3495 O O . ILE B 1 130 ? 7.922 -22.969 -7.047 1 98.5 130 ILE B O 1
ATOM 3499 N N . VAL B 1 131 ? 9.922 -22.172 -7.48 1 98.62 131 VAL B N 1
ATOM 3500 C CA . VAL B 1 131 ? 9.516 -21.016 -8.273 1 98.62 131 VAL B CA 1
ATOM 3501 C C . VAL B 1 131 ? 10.109 -21.109 -9.68 1 98.62 131 VAL B C 1
ATOM 3503 O O . VAL B 1 131 ? 11.328 -21.125 -9.836 1 98.62 131 VAL B O 1
ATOM 3506 N N . MET B 1 132 ? 9.227 -21.188 -10.68 1 98.44 132 MET B N 1
ATOM 3507 C CA . MET B 1 132 ? 9.664 -21.359 -12.07 1 98.44 132 MET B CA 1
ATOM 3508 C C . MET B 1 132 ? 10.547 -20.188 -12.5 1 98.44 132 MET B C 1
ATOM 3510 O O . MET B 1 132 ? 10.219 -19.031 -12.242 1 98.44 132 MET B O 1
ATOM 3514 N N . GLY B 1 133 ? 11.641 -20.453 -13.133 1 97.62 133 GLY B N 1
ATOM 3515 C CA . GLY B 1 133 ? 12.578 -19.438 -13.578 1 97.62 133 GLY B CA 1
ATOM 3516 C C . GLY B 1 133 ? 13.617 -19.078 -12.531 1 97.62 133 GLY B C 1
ATOM 3517 O O . GLY B 1 133 ? 14.602 -18.391 -12.828 1 97.62 133 GLY B O 1
ATOM 3518 N N . VAL B 1 134 ? 13.461 -19.641 -11.344 1 98.44 134 VAL B N 1
ATOM 3519 C CA . VAL B 1 134 ? 14.352 -19.281 -10.25 1 98.44 134 VAL B CA 1
ATOM 3520 C C . VAL B 1 134 ? 15.141 -20.5 -9.797 1 98.44 134 VAL B C 1
ATOM 3522 O O . VAL B 1 134 ? 16.375 -20.5 -9.805 1 98.44 134 VAL B O 1
ATOM 3525 N N . ASN B 1 135 ? 14.391 -21.578 -9.508 1 98.12 135 ASN B N 1
ATOM 3526 C CA . ASN B 1 135 ? 15.078 -22.766 -9.016 1 98.12 135 ASN B CA 1
ATOM 3527 C C . ASN B 1 135 ? 14.445 -24.047 -9.555 1 98.12 135 ASN B C 1
ATOM 3529 O O . ASN B 1 135 ? 14.531 -25.109 -8.922 1 98.12 135 ASN B O 1
ATOM 3533 N N . ASP B 1 136 ? 13.758 -23.969 -10.625 1 96.94 136 ASP B N 1
ATOM 3534 C CA . ASP B 1 136 ? 13.016 -25.125 -11.125 1 96.94 136 ASP B CA 1
ATOM 3535 C C . ASP B 1 136 ? 13.969 -26.25 -11.531 1 96.94 136 ASP B C 1
ATOM 3537 O O . ASP B 1 136 ? 13.547 -27.391 -11.656 1 96.94 136 ASP B O 1
ATOM 3541 N N . GLU B 1 137 ? 15.242 -25.969 -11.648 1 95.88 137 GLU B N 1
ATOM 3542 C CA . GLU B 1 137 ? 16.234 -26.984 -11.984 1 95.88 137 GLU B CA 1
ATOM 3543 C C . GLU B 1 137 ? 16.438 -27.953 -10.836 1 95.88 137 GLU B C 1
ATOM 3545 O O . GLU B 1 137 ? 16.984 -29.047 -11.023 1 95.88 137 GLU B O 1
ATOM 3550 N N . VAL B 1 138 ? 15.984 -27.625 -9.688 1 96.94 138 VAL B N 1
ATOM 3551 C CA . VAL B 1 138 ? 16.219 -28.484 -8.523 1 96.94 138 VAL B CA 1
ATOM 3552 C C . VAL B 1 138 ? 15.242 -29.672 -8.555 1 96.94 138 VAL B C 1
ATOM 3554 O O . VAL B 1 138 ? 15.445 -30.656 -7.844 1 96.94 138 VAL B O 1
ATOM 3557 N N . TYR B 1 139 ? 14.195 -29.578 -9.336 1 97.88 139 TYR B N 1
ATOM 3558 C CA . TYR B 1 139 ? 13.195 -30.641 -9.367 1 97.88 139 TYR B CA 1
ATOM 3559 C C . TYR B 1 139 ? 13.789 -31.938 -9.922 1 97.88 139 TYR B C 1
ATOM 3561 O O . TYR B 1 139 ? 14.461 -31.922 -10.953 1 97.88 139 TYR B O 1
ATOM 3569 N N . ASP B 1 140 ? 13.562 -32.938 -9.188 1 97.56 140 ASP B N 1
ATOM 3570 C CA . ASP B 1 140 ? 13.945 -34.281 -9.586 1 97.56 140 ASP B CA 1
ATOM 3571 C C . ASP B 1 140 ? 12.742 -35.219 -9.602 1 97.56 140 ASP B C 1
ATOM 3573 O O . ASP B 1 140 ? 12.273 -35.656 -8.547 1 97.56 140 ASP B O 1
ATOM 3577 N N . LYS B 1 141 ? 12.336 -35.594 -10.734 1 95.31 141 LYS B N 1
ATOM 3578 C CA . LYS B 1 141 ? 11.133 -36.406 -10.961 1 95.31 141 LYS B CA 1
ATOM 3579 C C . LYS B 1 141 ? 11.211 -37.75 -10.234 1 95.31 141 LYS B C 1
ATOM 3581 O O . LYS B 1 141 ? 10.188 -38.312 -9.836 1 95.31 141 LYS B O 1
ATOM 3586 N N . SER B 1 142 ? 12.32 -38.25 -10.07 1 96.12 142 SER B N 1
ATOM 3587 C CA . SER B 1 142 ? 12.508 -39.594 -9.523 1 96.12 142 SER B CA 1
ATOM 3588 C C . SER B 1 142 ? 12.359 -39.594 -8 1 96.12 142 SER B C 1
ATOM 3590 O O . SER B 1 142 ? 12.062 -40.625 -7.402 1 96.12 142 SER B O 1
ATOM 3592 N N . ILE B 1 143 ? 12.469 -38.375 -7.352 1 96.31 143 ILE B N 1
ATOM 3593 C CA . ILE B 1 143 ? 12.484 -38.406 -5.895 1 96.31 143 ILE B CA 1
ATOM 3594 C C . ILE B 1 143 ? 11.422 -37.469 -5.344 1 96.31 143 ILE B C 1
ATOM 3596 O O . ILE B 1 143 ? 10.953 -37.625 -4.215 1 96.31 143 ILE B O 1
ATOM 3600 N N . HIS B 1 144 ? 11.109 -36.438 -6.098 1 97.69 144 HIS B N 1
ATOM 3601 C CA . HIS B 1 144 ? 10.148 -35.469 -5.598 1 97.69 144 HIS B CA 1
ATOM 3602 C C . HIS B 1 144 ? 8.719 -35.875 -5.953 1 97.69 144 HIS B C 1
ATOM 3604 O O . HIS B 1 144 ? 8.406 -36.062 -7.125 1 97.69 144 HIS B O 1
ATOM 3610 N N . CYS B 1 145 ? 7.859 -35.906 -4.945 1 97.94 145 CYS B N 1
ATOM 3611 C CA . CYS B 1 145 ? 6.477 -36.344 -5.152 1 97.94 145 CYS B CA 1
ATOM 3612 C C . CYS B 1 145 ? 5.508 -35.25 -4.73 1 97.94 145 CYS B C 1
ATOM 3614 O O . CYS B 1 145 ? 4.438 -35.094 -5.324 1 97.94 145 CYS B O 1
ATOM 3616 N N . ILE B 1 146 ? 5.805 -34.594 -3.666 1 98.62 146 ILE B N 1
ATOM 3617 C CA . ILE B 1 146 ? 4.988 -33.5 -3.127 1 98.62 146 ILE B CA 1
ATOM 3618 C C . ILE B 1 146 ? 5.781 -32.219 -3.145 1 98.62 146 ILE B C 1
ATOM 3620 O O . ILE B 1 146 ? 6.75 -32.062 -2.395 1 98.62 146 ILE B O 1
ATOM 3624 N N . VAL B 1 147 ? 5.363 -31.281 -4.023 1 98.56 147 VAL B N 1
ATOM 3625 C CA . VAL B 1 147 ? 6.109 -30.047 -4.176 1 98.56 147 VAL B CA 1
ATOM 3626 C C . VAL B 1 147 ? 5.18 -28.859 -3.939 1 98.56 147 VAL B C 1
ATOM 3628 O O . VAL B 1 147 ? 3.955 -28.984 -4.012 1 98.56 147 VAL B O 1
ATOM 3631 N N . SER B 1 148 ? 5.75 -27.719 -3.562 1 98.56 148 SER B N 1
ATOM 3632 C CA . SER B 1 148 ? 5.02 -26.469 -3.352 1 98.56 148 SER B CA 1
ATOM 3633 C C . SER B 1 148 ? 5.367 -25.438 -4.414 1 98.56 148 SER B C 1
ATOM 3635 O O . SER B 1 148 ? 6.527 -25.312 -4.816 1 98.56 148 SER B O 1
ATOM 3637 N N . ASN B 1 149 ? 4.367 -24.797 -4.875 1 98.31 149 ASN B N 1
ATOM 3638 C CA . ASN B 1 149 ? 4.543 -23.672 -5.797 1 98.31 149 ASN B CA 1
ATOM 3639 C C . ASN B 1 149 ? 4.746 -22.359 -5.055 1 98.31 149 ASN B C 1
ATOM 3641 O O . ASN B 1 149 ? 4.492 -21.281 -5.605 1 98.31 149 ASN B O 1
ATOM 3645 N N . ALA B 1 150 ? 5.145 -22.406 -3.834 1 97.69 150 ALA B N 1
ATOM 3646 C CA . ALA B 1 150 ? 5.336 -21.203 -3.014 1 97.69 150 ALA B CA 1
ATOM 3647 C C . ALA B 1 150 ? 4.094 -20.328 -3.039 1 97.69 150 ALA B C 1
ATOM 3649 O O . ALA B 1 150 ? 2.996 -20.797 -3.35 1 97.69 150 ALA B O 1
ATOM 3650 N N . SER B 1 151 ? 4.176 -19.078 -2.574 1 97.31 151 SER B N 1
ATOM 3651 C CA . SER B 1 151 ? 3.072 -18.125 -2.582 1 97.31 151 SER B CA 1
ATOM 3652 C C . SER B 1 151 ? 3.125 -17.234 -3.818 1 97.31 151 SER B C 1
ATOM 3654 O O . SER B 1 151 ? 4.148 -17.172 -4.5 1 97.31 151 SER B O 1
ATOM 3656 N N . CYS B 1 152 ? 2.01 -16.609 -4.062 1 97.5 152 CYS B N 1
ATOM 3657 C CA . CYS B 1 152 ? 1.962 -15.656 -5.16 1 97.5 152 CYS B CA 1
ATOM 3658 C C . CYS B 1 152 ? 2.988 -14.547 -4.961 1 97.5 152 CYS B C 1
ATOM 3660 O O . CYS B 1 152 ? 3.629 -14.109 -5.918 1 97.5 152 CYS B O 1
ATOM 3662 N N . THR B 1 153 ? 3.164 -14.055 -3.736 1 98.5 153 THR B N 1
ATOM 3663 C CA . THR B 1 153 ? 4.129 -13.008 -3.422 1 98.5 153 THR B CA 1
ATOM 3664 C C . THR B 1 153 ? 5.555 -13.508 -3.641 1 98.5 153 THR B C 1
ATOM 3666 O O . THR B 1 153 ? 6.395 -12.781 -4.18 1 98.5 153 THR B O 1
ATOM 3669 N N . THR B 1 154 ? 5.824 -14.742 -3.209 1 98.44 154 THR B N 1
ATOM 3670 C CA . THR B 1 154 ? 7.152 -15.305 -3.42 1 98.44 154 THR B CA 1
ATOM 3671 C C . THR B 1 154 ? 7.457 -15.43 -4.91 1 98.44 154 THR B C 1
ATOM 3673 O O . THR B 1 154 ? 8.594 -15.211 -5.336 1 98.44 154 THR B O 1
ATOM 3676 N N . ASN B 1 155 ? 6.453 -15.758 -5.676 1 98.56 155 ASN B N 1
ATOM 3677 C CA . ASN B 1 155 ? 6.645 -15.906 -7.113 1 98.56 155 ASN B CA 1
ATOM 3678 C C . ASN B 1 155 ? 6.984 -14.57 -7.77 1 98.56 155 ASN B C 1
ATOM 3680 O O . ASN B 1 155 ? 7.613 -14.531 -8.828 1 98.56 155 ASN B O 1
ATOM 3684 N N . CYS B 1 156 ? 6.566 -13.5 -7.176 1 98.75 156 CYS B N 1
ATOM 3685 C CA . CYS B 1 156 ? 6.934 -12.18 -7.676 1 98.75 156 CYS B CA 1
ATOM 3686 C C . CYS B 1 156 ? 8.289 -11.75 -7.133 1 98.75 156 CYS B C 1
ATOM 3688 O O . CYS B 1 156 ? 9.141 -11.266 -7.883 1 98.75 156 CYS B O 1
ATOM 3690 N N . LEU B 1 157 ? 8.539 -11.914 -5.859 1 98.69 157 LEU B N 1
ATOM 3691 C CA . LEU B 1 157 ? 9.734 -11.453 -5.16 1 98.69 157 LEU B CA 1
ATOM 3692 C C . LEU B 1 157 ? 10.969 -12.195 -5.66 1 98.69 157 LEU B C 1
ATOM 3694 O O . LEU B 1 157 ? 12.016 -11.578 -5.895 1 98.69 157 LEU B O 1
ATOM 3698 N N . ALA B 1 158 ? 10.898 -13.5 -5.836 1 98.69 158 ALA B N 1
ATOM 3699 C CA . ALA B 1 158 ? 12.055 -14.367 -6.051 1 98.69 158 ALA B CA 1
ATOM 3700 C C . ALA B 1 158 ? 12.766 -14.016 -7.355 1 98.69 158 ALA B C 1
ATOM 3702 O O . ALA B 1 158 ? 13.992 -13.891 -7.391 1 98.69 158 ALA B O 1
ATOM 3703 N N . PRO B 1 159 ? 12.023 -13.836 -8.461 1 98.62 159 PRO B N 1
ATOM 3704 C CA . PRO B 1 159 ? 12.727 -13.453 -9.688 1 98.62 159 PRO B CA 1
ATOM 3705 C C . PRO B 1 159 ? 13.508 -12.148 -9.539 1 98.62 159 PRO B C 1
ATOM 3707 O O . PRO B 1 159 ? 14.664 -12.07 -9.953 1 98.62 159 PRO B O 1
ATOM 3710 N N . MET B 1 160 ? 12.93 -11.125 -8.914 1 98 160 MET B N 1
ATOM 3711 C CA . MET B 1 160 ? 13.602 -9.852 -8.695 1 98 160 MET B CA 1
ATOM 3712 C C . MET B 1 160 ? 14.836 -10.031 -7.812 1 98 160 MET B C 1
ATOM 3714 O O . MET B 1 160 ? 15.906 -9.523 -8.125 1 98 160 MET B O 1
ATOM 3718 N N . ALA B 1 161 ? 14.625 -10.727 -6.766 1 98.62 161 ALA B N 1
ATOM 3719 C CA . ALA B 1 161 ? 15.703 -10.953 -5.805 1 98.62 161 ALA B CA 1
ATOM 3720 C C . ALA B 1 161 ? 16.844 -11.742 -6.441 1 98.62 161 ALA B C 1
ATOM 3722 O O . ALA B 1 161 ? 18.016 -11.453 -6.188 1 98.62 161 ALA B O 1
ATOM 3723 N N . LYS B 1 162 ? 16.516 -12.742 -7.219 1 98.69 162 LYS B N 1
ATOM 3724 C CA . LYS B 1 162 ? 17.547 -13.547 -7.867 1 98.69 162 LYS B CA 1
ATOM 3725 C C . LYS B 1 162 ? 18.406 -12.695 -8.789 1 98.69 162 LYS B C 1
ATOM 3727 O O . LYS B 1 162 ? 19.641 -12.812 -8.781 1 98.69 162 LYS B O 1
ATOM 3732 N N . VAL B 1 163 ? 17.766 -11.867 -9.609 1 98.81 163 VAL B N 1
ATOM 3733 C CA . VAL B 1 163 ? 18.516 -11.008 -10.523 1 98.81 163 VAL B CA 1
ATOM 3734 C C . VAL B 1 163 ? 19.453 -10.102 -9.734 1 98.81 163 VAL B C 1
ATOM 3736 O O . VAL B 1 163 ? 20.625 -9.961 -10.078 1 98.81 163 VAL B O 1
ATOM 3739 N N . LEU B 1 164 ? 18.969 -9.453 -8.664 1 98.88 164 LEU B N 1
ATOM 3740 C CA . LEU B 1 164 ? 19.781 -8.578 -7.828 1 98.88 164 LEU B CA 1
ATOM 3741 C C . LEU B 1 164 ? 20.922 -9.359 -7.18 1 98.88 164 LEU B C 1
ATOM 3743 O O . LEU B 1 164 ? 22.062 -8.891 -7.152 1 98.88 164 LEU B O 1
ATOM 3747 N N . LEU B 1 165 ? 20.594 -10.523 -6.656 1 98.75 165 LEU B N 1
ATOM 3748 C CA . LEU B 1 165 ? 21.578 -11.375 -5.98 1 98.75 165 LEU B CA 1
ATOM 3749 C C . LEU B 1 165 ? 22.688 -11.781 -6.93 1 98.75 165 LEU B C 1
ATOM 3751 O O . LEU B 1 165 ? 23.875 -11.625 -6.613 1 98.75 165 LEU B O 1
ATOM 3755 N N . ASP B 1 166 ? 22.312 -12.289 -8.094 1 98.62 166 ASP B N 1
ATOM 3756 C CA . ASP B 1 166 ? 23.281 -12.797 -9.07 1 98.62 166 ASP B CA 1
ATOM 3757 C C . ASP B 1 166 ? 24.141 -11.672 -9.625 1 98.62 166 ASP B C 1
ATOM 3759 O O . ASP B 1 166 ? 25.328 -11.867 -9.906 1 98.62 166 ASP B O 1
ATOM 3763 N N . SER B 1 167 ? 23.547 -10.531 -9.805 1 98.69 167 SER B N 1
ATOM 3764 C CA . SER B 1 167 ? 24.234 -9.438 -10.484 1 98.69 167 SER B CA 1
ATOM 3765 C C . SER B 1 167 ? 25.062 -8.617 -9.5 1 98.69 167 SER B C 1
ATOM 3767 O O . SER B 1 167 ? 26.125 -8.086 -9.867 1 98.69 167 SER B O 1
ATOM 3769 N N . PHE B 1 168 ? 24.578 -8.453 -8.25 1 98.69 168 PHE B N 1
ATOM 3770 C CA . PHE B 1 168 ? 25.188 -7.445 -7.395 1 98.69 168 PHE B CA 1
ATOM 3771 C C . PHE B 1 168 ? 25.406 -7.992 -5.988 1 98.69 168 PHE B C 1
ATOM 3773 O O . PHE B 1 168 ? 26.141 -7.402 -5.195 1 98.69 168 PHE B O 1
ATOM 3780 N N . GLY B 1 169 ? 24.781 -9.102 -5.664 1 98.69 169 GLY B N 1
ATOM 3781 C CA . GLY B 1 169 ? 24.75 -9.562 -4.285 1 98.69 169 GLY B CA 1
ATOM 3782 C C . GLY B 1 169 ? 23.703 -8.852 -3.445 1 98.69 169 GLY B C 1
ATOM 3783 O O . GLY B 1 169 ? 23.375 -7.691 -3.703 1 98.69 169 GLY B O 1
ATOM 3784 N N . ILE B 1 170 ? 23.172 -9.555 -2.432 1 98.62 170 ILE B N 1
ATOM 3785 C CA . ILE B 1 170 ? 22.219 -8.977 -1.487 1 98.62 170 ILE B CA 1
ATOM 3786 C C . ILE B 1 170 ? 22.719 -9.18 -0.059 1 98.62 170 ILE B C 1
ATOM 3788 O O . ILE B 1 170 ? 23.078 -10.305 0.325 1 98.62 170 ILE B O 1
ATOM 3792 N N . GLU B 1 171 ? 22.734 -8.109 0.704 1 98.5 171 GLU B N 1
ATOM 3793 C CA . GLU B 1 171 ? 23.141 -8.203 2.1 1 98.5 171 GLU B CA 1
ATOM 3794 C C . GLU B 1 171 ? 21.938 -8.336 3.029 1 98.5 171 GLU B C 1
ATOM 3796 O O . GLU B 1 171 ? 21.953 -9.156 3.947 1 98.5 171 GLU B O 1
ATOM 3801 N N . ARG B 1 172 ? 21.016 -7.602 2.867 1 98.12 172 ARG B N 1
ATOM 3802 C CA . ARG B 1 172 ? 19.828 -7.559 3.713 1 98.12 172 ARG B CA 1
ATOM 3803 C C . ARG B 1 172 ? 18.781 -6.633 3.125 1 98.12 172 ARG B C 1
ATOM 3805 O O . ARG B 1 172 ? 19.078 -5.801 2.27 1 98.12 172 ARG B O 1
ATOM 3812 N N . GLY B 1 173 ? 17.547 -6.797 3.525 1 97.88 173 GLY B N 1
ATOM 3813 C CA . GLY B 1 173 ? 16.5 -5.91 3.037 1 97.88 173 GLY B CA 1
ATOM 3814 C C . GLY B 1 173 ? 15.133 -6.215 3.621 1 97.88 173 GLY B C 1
ATOM 3815 O O . GLY B 1 173 ? 14.984 -7.172 4.383 1 97.88 173 GLY B O 1
ATOM 3816 N N . TYR B 1 174 ? 14.164 -5.332 3.352 1 98.31 174 TYR B N 1
ATOM 3817 C CA . TYR B 1 174 ? 12.773 -5.48 3.748 1 98.31 174 TYR B CA 1
ATOM 3818 C C . TYR B 1 174 ? 11.844 -5.316 2.549 1 98.31 174 TYR B C 1
ATOM 3820 O O . TYR B 1 174 ? 12.141 -4.551 1.628 1 98.31 174 TYR B O 1
ATOM 3828 N N . MET B 1 175 ? 10.781 -6.066 2.641 1 96.94 175 MET B N 1
ATOM 3829 C CA . MET B 1 175 ? 9.75 -5.812 1.637 1 96.94 175 MET B CA 1
ATOM 3830 C C . MET B 1 175 ? 8.398 -5.535 2.297 1 96.94 175 MET B C 1
ATOM 3832 O O . MET B 1 175 ? 8.195 -5.871 3.465 1 96.94 175 MET B O 1
ATOM 3836 N N . ASN B 1 176 ? 7.555 -4.762 1.647 1 98.06 176 ASN B N 1
ATOM 3837 C CA . ASN B 1 176 ? 6.117 -4.641 1.855 1 98.06 176 ASN B CA 1
ATOM 3838 C C . ASN B 1 176 ? 5.336 -4.953 0.581 1 98.06 176 ASN B C 1
ATOM 3840 O O . ASN B 1 176 ? 5.512 -4.281 -0.438 1 98.06 176 ASN B O 1
ATOM 3844 N N . THR B 1 177 ? 4.602 -6.016 0.635 1 98.31 177 THR B N 1
ATOM 3845 C CA . THR B 1 177 ? 3.713 -6.207 -0.505 1 98.31 177 THR B CA 1
ATOM 3846 C C . THR B 1 177 ? 2.377 -5.508 -0.271 1 98.31 177 THR B C 1
ATOM 3848 O O . THR B 1 177 ? 1.681 -5.797 0.704 1 98.31 177 THR B O 1
ATOM 3851 N N . ILE B 1 178 ? 2.139 -4.477 -1.038 1 98.69 178 ILE B N 1
ATOM 3852 C CA . ILE B 1 178 ? 0.791 -3.922 -1.081 1 98.69 178 ILE B CA 1
ATOM 3853 C C . ILE B 1 178 ? -0.118 -4.836 -1.899 1 98.69 178 ILE B C 1
ATOM 3855 O O . ILE B 1 178 ? -0.004 -4.898 -3.125 1 98.69 178 ILE B O 1
ATOM 3859 N N . HIS B 1 179 ? -0.943 -5.508 -1.165 1 98.5 179 HIS B N 1
ATOM 3860 C CA . HIS B 1 179 ? -1.592 -6.711 -1.673 1 98.5 179 HIS B CA 1
ATOM 3861 C C . HIS B 1 179 ? -3.105 -6.535 -1.742 1 98.5 179 HIS B C 1
ATOM 3863 O O . HIS B 1 179 ? -3.727 -6.078 -0.779 1 98.5 179 HIS B O 1
ATOM 3869 N N . SER B 1 180 ? -3.723 -6.93 -2.863 1 98.06 180 SER B N 1
ATOM 3870 C CA . SER B 1 180 ? -5.18 -7.004 -2.947 1 98.06 180 SER B CA 1
ATOM 3871 C C . SER B 1 180 ? -5.746 -7.965 -1.907 1 98.06 180 SER B C 1
ATOM 3873 O O . SER B 1 180 ? -5.055 -8.883 -1.466 1 98.06 180 SER B O 1
ATOM 3875 N N . TYR B 1 181 ? -6.945 -7.699 -1.45 1 95.94 181 TYR B N 1
ATOM 3876 C CA . TYR B 1 181 ? -7.535 -8.586 -0.451 1 95.94 181 TYR B CA 1
ATOM 3877 C C . TYR B 1 181 ? -7.785 -9.969 -1.03 1 95.94 181 TYR B C 1
ATOM 3879 O O . TYR B 1 181 ? -7.785 -10.148 -2.25 1 95.94 181 TYR B O 1
ATOM 3887 N N . THR B 1 182 ? -7.906 -10.953 -0.18 1 93.5 182 THR B N 1
ATOM 3888 C CA . THR B 1 182 ? -8.219 -12.336 -0.526 1 93.5 182 THR B CA 1
ATOM 3889 C C . THR B 1 182 ? -9.492 -12.789 0.168 1 93.5 182 THR B C 1
ATOM 3891 O O . THR B 1 182 ? -10.078 -12.047 0.958 1 93.5 182 THR B O 1
ATOM 3894 N N . ASN B 1 183 ? -9.891 -13.969 -0.052 1 92.62 183 ASN B N 1
ATOM 3895 C CA . ASN B 1 183 ? -11.117 -14.492 0.54 1 92.62 183 ASN B CA 1
ATOM 3896 C C . ASN B 1 183 ? -10.969 -14.695 2.045 1 92.62 183 ASN B C 1
ATOM 3898 O O . ASN B 1 183 ? -11.961 -14.906 2.746 1 92.62 183 ASN B O 1
ATOM 3902 N N . ASP B 1 184 ? -9.742 -14.609 2.496 1 92.94 184 ASP B N 1
ATOM 3903 C CA . ASP B 1 184 ? -9.516 -14.766 3.93 1 92.94 184 ASP B CA 1
ATOM 3904 C C . ASP B 1 184 ? -9.906 -13.508 4.691 1 92.94 184 ASP B C 1
ATOM 3906 O O . ASP B 1 184 ? -10.062 -13.531 5.914 1 92.94 184 ASP B O 1
ATOM 3910 N N . GLN B 1 185 ? -10.023 -12.383 3.994 1 95.19 185 GLN B N 1
ATOM 3911 C CA . GLN B 1 185 ? -10.422 -11.125 4.613 1 95.19 185 GLN B CA 1
ATOM 3912 C C . GLN B 1 185 ? -11.938 -11.055 4.793 1 95.19 185 GLN B C 1
ATOM 3914 O O . GLN B 1 185 ? -12.672 -11.844 4.203 1 95.19 185 GLN B O 1
ATOM 3919 N N . ARG B 1 186 ? -12.367 -10.109 5.633 1 93.94 186 ARG B N 1
ATOM 3920 C CA . ARG B 1 186 ? -13.789 -9.961 5.922 1 93.94 186 ARG B CA 1
ATOM 3921 C C . ARG B 1 186 ? -14.391 -8.789 5.145 1 93.94 186 ARG B C 1
ATOM 3923 O O . ARG B 1 186 ? -13.773 -7.73 5.031 1 93.94 186 ARG B O 1
ATOM 3930 N N . ILE B 1 187 ? -15.586 -9 4.645 1 90.25 187 ILE B N 1
ATOM 3931 C CA . ILE B 1 187 ? -16.312 -7.926 3.973 1 90.25 187 ILE B CA 1
ATOM 3932 C C . ILE B 1 187 ? -16.766 -6.891 5 1 90.25 187 ILE B C 1
ATOM 3934 O O . ILE B 1 187 ? -16.703 -5.688 4.75 1 90.25 187 ILE B O 1
ATOM 3938 N N . LEU B 1 188 ? -17.281 -7.336 6.152 1 92.62 188 LEU B N 1
ATOM 3939 C CA . LEU B 1 188 ? -17.625 -6.555 7.336 1 92.62 188 LEU B CA 1
ATOM 3940 C C . LEU B 1 188 ? -16.891 -7.066 8.562 1 92.62 188 LEU B C 1
ATOM 3942 O O . LEU B 1 188 ? -16.406 -8.195 8.578 1 92.62 188 LEU B O 1
ATOM 3946 N N . ASP B 1 189 ? -16.672 -6.23 9.523 1 94.12 189 ASP B N 1
ATOM 3947 C CA . ASP B 1 189 ? -16.016 -6.695 10.734 1 94.12 189 ASP B CA 1
ATOM 3948 C C . ASP B 1 189 ? -16.578 -8.031 11.195 1 94.12 189 ASP B C 1
ATOM 3950 O O . ASP B 1 189 ? -17.797 -8.203 11.273 1 94.12 189 ASP B O 1
ATOM 3954 N N . GLY B 1 190 ? -15.734 -8.984 11.438 1 94.62 190 GLY B N 1
ATOM 3955 C CA . GLY B 1 190 ? -16.125 -10.336 11.805 1 94.62 190 GLY B CA 1
ATOM 3956 C C . GLY B 1 190 ? -15 -11.133 12.438 1 94.62 190 GLY B C 1
ATOM 3957 O O . GLY B 1 190 ? -13.844 -10.703 12.414 1 94.62 190 GLY B O 1
ATOM 3958 N N . SER B 1 191 ? -15.281 -12.258 12.922 1 93.69 191 SER B N 1
ATOM 3959 C CA . SER B 1 191 ? -14.336 -13.078 13.664 1 93.69 191 SER B CA 1
ATOM 3960 C C . SER B 1 191 ? -13.164 -13.508 12.789 1 93.69 191 SER B C 1
ATOM 3962 O O . SER B 1 191 ? -13.352 -13.836 11.609 1 93.69 191 SER B O 1
ATOM 3964 N N . HIS B 1 192 ? -11.984 -13.453 13.328 1 95.06 192 HIS B N 1
ATOM 3965 C CA . HIS B 1 192 ? -10.734 -13.914 12.727 1 95.06 192 HIS B CA 1
ATOM 3966 C C . HIS B 1 192 ? -9.641 -14.055 13.781 1 95.06 192 HIS B C 1
ATOM 3968 O O . HIS B 1 192 ? -9.586 -13.281 14.734 1 95.06 192 HIS B O 1
ATOM 3974 N N . LYS B 1 193 ? -8.828 -15.047 13.602 1 94.19 193 LYS B N 1
ATOM 3975 C CA . LYS B 1 193 ? -7.734 -15.234 14.547 1 94.19 193 LYS B CA 1
ATOM 3976 C C . LYS B 1 193 ? -6.781 -14.039 14.523 1 94.19 193 LYS B C 1
ATOM 3978 O O . LYS B 1 193 ? -6.191 -13.688 15.547 1 94.19 193 LYS B O 1
ATOM 3983 N N . ASP B 1 194 ? -6.551 -13.523 13.422 1 95.31 194 ASP B N 1
ATOM 3984 C CA . ASP B 1 194 ? -5.84 -12.258 13.258 1 95.31 194 ASP B CA 1
ATOM 3985 C C . ASP B 1 194 ? -6.789 -11.07 13.375 1 95.31 194 ASP B C 1
ATOM 3987 O O . ASP B 1 194 ? -7.605 -10.828 12.484 1 95.31 194 ASP B O 1
ATOM 3991 N N . LEU B 1 195 ? -6.645 -10.312 14.367 1 95.25 195 LEU B N 1
ATOM 3992 C CA . LEU B 1 195 ? -7.613 -9.273 14.68 1 95.25 195 LEU B CA 1
ATOM 3993 C C . LEU B 1 195 ? -7.602 -8.18 13.609 1 95.25 195 LEU B C 1
ATOM 3995 O O . LEU B 1 195 ? -8.609 -7.504 13.391 1 95.25 195 LEU B O 1
ATOM 3999 N N . ARG B 1 196 ? -6.52 -7.887 12.961 1 96.81 196 ARG B N 1
ATOM 4000 C CA . ARG B 1 196 ? -6.512 -6.918 11.875 1 96.81 196 ARG B CA 1
ATOM 4001 C C . ARG B 1 196 ? -7.324 -7.426 10.688 1 96.81 196 ARG B C 1
ATOM 4003 O O . ARG B 1 196 ? -8.047 -6.66 10.047 1 96.81 196 ARG B O 1
ATOM 4010 N N . ARG B 1 197 ? -7.223 -8.727 10.414 1 95.5 197 ARG B N 1
ATOM 4011 C CA . ARG B 1 197 ? -7.953 -9.312 9.289 1 95.5 197 ARG B CA 1
ATOM 4012 C C . ARG B 1 197 ? -9.43 -9.469 9.625 1 95.5 197 ARG B C 1
ATOM 4014 O O . ARG B 1 197 ? -10.242 -9.812 8.758 1 95.5 197 ARG B O 1
ATOM 4021 N N . ALA B 1 198 ? -9.75 -9.289 10.867 1 95.75 198 ALA B N 1
ATOM 4022 C CA . ALA B 1 198 ? -11.148 -9.32 11.305 1 95.75 198 ALA B CA 1
ATOM 4023 C C . ALA B 1 198 ? -11.906 -8.086 10.812 1 95.75 198 ALA B C 1
ATOM 4025 O O . ALA B 1 198 ? -13.133 -8.039 10.883 1 95.75 198 ALA B O 1
ATOM 4026 N N . ARG B 1 199 ? -11.203 -7.113 10.273 1 95.69 199 ARG B N 1
ATOM 4027 C CA . ARG B 1 199 ? -11.797 -5.824 9.938 1 95.69 199 ARG B CA 1
ATOM 4028 C C . ARG B 1 199 ? -12.219 -5.781 8.469 1 95.69 199 ARG B C 1
ATOM 4030 O O . ARG B 1 199 ? -11.703 -6.535 7.645 1 95.69 199 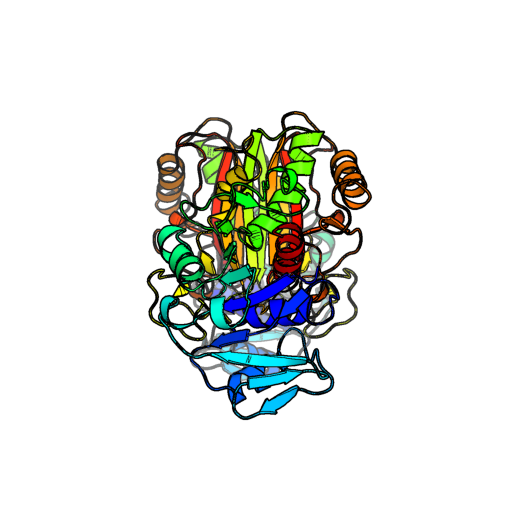ARG B O 1
ATOM 4037 N N . ALA B 1 200 ? -13.133 -4.887 8.109 1 95.5 200 ALA B N 1
ATOM 4038 C CA . ALA B 1 200 ? -13.719 -4.781 6.773 1 95.5 200 ALA B CA 1
ATOM 4039 C C . ALA B 1 200 ? -12.648 -4.453 5.734 1 95.5 200 ALA B C 1
ATOM 4041 O O . ALA B 1 200 ? -12.117 -3.34 5.707 1 95.5 200 ALA B O 1
ATOM 4042 N N . ALA B 1 201 ? -12.453 -5.367 4.777 1 95.12 201 ALA B N 1
ATOM 4043 C CA . ALA B 1 201 ? -11.336 -5.305 3.842 1 95.12 201 ALA B CA 1
ATOM 4044 C C . ALA B 1 201 ? -11.555 -4.219 2.793 1 95.12 201 ALA B C 1
ATOM 4046 O O . ALA B 1 201 ? -10.594 -3.631 2.285 1 95.12 201 ALA B O 1
ATOM 4047 N N . ALA B 1 202 ? -12.781 -3.898 2.512 1 94.88 202 ALA B N 1
ATOM 4048 C CA . ALA B 1 202 ? -13.062 -2.938 1.449 1 94.88 202 ALA B CA 1
ATOM 4049 C C . ALA B 1 202 ? -13.008 -1.506 1.974 1 94.88 202 ALA B C 1
ATOM 4051 O O . ALA B 1 202 ? -13.125 -0.551 1.203 1 94.88 202 ALA B O 1
ATOM 4052 N N . LEU B 1 203 ? -12.734 -1.33 3.293 1 94.69 203 LEU B N 1
ATOM 4053 C CA . LEU B 1 203 ? -12.781 0.003 3.885 1 94.69 203 LEU B CA 1
ATOM 4054 C C . LEU B 1 203 ? -11.422 0.389 4.457 1 94.69 203 LEU B C 1
ATOM 4056 O O . LEU B 1 203 ? -11.227 1.527 4.891 1 94.69 203 LEU B O 1
ATOM 4060 N N . SER B 1 204 ? -10.43 -0.642 4.441 1 96.5 204 SER B N 1
ATOM 4061 C CA . SER B 1 204 ? -9.25 -0.414 5.27 1 96.5 204 SER B CA 1
ATOM 4062 C C . SER B 1 204 ? -7.98 -0.894 4.57 1 96.5 204 SER B C 1
ATOM 4064 O O . SER B 1 204 ? -8.023 -1.805 3.742 1 96.5 204 SER B O 1
ATOM 4066 N N . MET B 1 205 ? -6.898 -0.22 4.855 1 98.44 205 MET B N 1
ATOM 4067 C CA . MET B 1 205 ? -5.582 -0.837 4.73 1 98.44 205 MET B CA 1
ATOM 4068 C C . MET B 1 205 ? -5.285 -1.727 5.934 1 98.44 205 MET B C 1
ATOM 4070 O O . MET B 1 205 ? -5.359 -1.276 7.078 1 98.44 205 MET B O 1
ATOM 4074 N N . ILE B 1 206 ? -4.922 -2.953 5.684 1 98.38 206 ILE B N 1
ATOM 4075 C CA . ILE B 1 206 ? -4.812 -3.939 6.754 1 98.38 206 ILE B CA 1
ATOM 4076 C C . ILE B 1 206 ? -3.434 -4.594 6.715 1 98.38 206 ILE B C 1
ATOM 4078 O O . ILE B 1 206 ? -3.164 -5.438 5.859 1 98.38 206 ILE B O 1
ATOM 4082 N N . PRO B 1 207 ? -2.541 -4.223 7.664 1 97.94 207 PRO B N 1
ATOM 4083 C CA . PRO B 1 207 ? -1.274 -4.953 7.758 1 97.94 207 PRO B CA 1
ATOM 4084 C C . PRO B 1 207 ? -1.461 -6.406 8.188 1 97.94 207 PRO B C 1
ATOM 4086 O O . PRO B 1 207 ? -2.301 -6.699 9.039 1 97.94 207 PRO B O 1
ATOM 4089 N N . THR B 1 208 ? -0.748 -7.25 7.566 1 95.62 208 THR B N 1
ATOM 4090 C CA . THR B 1 208 ? -0.781 -8.664 7.941 1 95.62 208 THR B CA 1
ATOM 4091 C C . THR B 1 208 ? 0.576 -9.32 7.699 1 95.62 208 THR B C 1
ATOM 4093 O O . THR B 1 208 ? 1.411 -8.773 6.969 1 95.62 208 THR B O 1
ATOM 4096 N N . THR B 1 209 ? 0.771 -10.344 8.352 1 92 209 THR B N 1
ATOM 4097 C CA . THR B 1 209 ? 2.02 -11.086 8.203 1 92 209 THR B CA 1
ATOM 4098 C C . THR B 1 209 ? 2.049 -11.828 6.867 1 92 209 THR B C 1
ATOM 4100 O O . THR B 1 209 ? 1.015 -12.297 6.387 1 92 209 THR B O 1
ATOM 4103 N N . THR B 1 210 ? 3.193 -11.727 6.34 1 87.62 210 THR B N 1
ATOM 4104 C CA . THR B 1 210 ? 3.471 -12.578 5.191 1 87.62 210 THR B CA 1
ATOM 4105 C C . THR B 1 210 ? 4.742 -13.391 5.414 1 87.62 210 THR B C 1
ATOM 4107 O O . THR B 1 210 ? 5.691 -12.914 6.039 1 87.62 210 THR B O 1
ATOM 4110 N N . GLY B 1 211 ? 4.723 -14.688 5 1 86.94 211 GLY B N 1
ATOM 4111 C CA . GLY B 1 211 ? 5.918 -15.508 5.082 1 86.94 211 GLY B CA 1
ATOM 4112 C C . GLY B 1 211 ? 6.789 -15.414 3.842 1 86.94 211 GLY B C 1
ATOM 4113 O O . GLY B 1 211 ? 7.863 -16.016 3.783 1 86.94 211 GLY B O 1
ATOM 4114 N N . ALA B 1 212 ? 6.461 -14.57 2.904 1 87.56 212 ALA B N 1
ATOM 4115 C CA . ALA B 1 212 ? 7.074 -14.578 1.578 1 87.56 212 ALA B CA 1
ATOM 4116 C C . ALA B 1 212 ? 8.539 -14.148 1.647 1 87.56 212 ALA B C 1
ATOM 4118 O O . ALA B 1 212 ? 9.398 -14.758 1.006 1 87.56 212 ALA B O 1
ATOM 4119 N N . ALA B 1 213 ? 8.797 -13.117 2.414 1 88 213 ALA B N 1
ATOM 4120 C CA . ALA B 1 213 ? 10.156 -12.586 2.486 1 88 213 ALA B CA 1
ATOM 4121 C C . ALA B 1 213 ? 11.117 -13.617 3.084 1 88 213 ALA B C 1
ATOM 4123 O O . ALA B 1 213 ? 12.203 -13.836 2.553 1 88 213 ALA B O 1
ATOM 4124 N N . LYS B 1 214 ? 10.648 -14.258 4.07 1 88.31 214 LYS B N 1
ATOM 4125 C CA . LYS B 1 214 ? 11.477 -15.289 4.684 1 88.31 214 LYS B CA 1
ATOM 4126 C C . LYS B 1 214 ? 11.508 -16.547 3.822 1 88.31 214 LYS B C 1
ATOM 4128 O O . LYS B 1 214 ? 12.555 -17.188 3.682 1 88.31 214 LYS B O 1
ATOM 4133 N N . ALA B 1 215 ? 10.43 -16.844 3.229 1 90.62 215 ALA B N 1
ATOM 4134 C CA . ALA B 1 215 ? 10.273 -18.078 2.467 1 90.62 215 ALA B CA 1
ATOM 4135 C C . ALA B 1 215 ? 11.086 -18.047 1.176 1 90.62 215 ALA B C 1
ATOM 4137 O O . ALA B 1 215 ? 11.352 -19.078 0.569 1 90.62 215 ALA B O 1
ATOM 4138 N N . VAL B 1 216 ? 11.445 -16.828 0.817 1 95.56 216 VAL B N 1
ATOM 4139 C CA . VAL B 1 216 ? 12.211 -16.703 -0.421 1 95.56 216 VAL B CA 1
ATOM 4140 C C . VAL B 1 216 ? 13.508 -17.484 -0.307 1 95.56 216 VAL B C 1
ATOM 4142 O O . VAL B 1 216 ? 14.062 -17.938 -1.314 1 95.56 216 VAL B O 1
ATOM 4145 N N . SER B 1 217 ? 13.992 -17.75 0.883 1 95.56 217 SER B N 1
ATOM 4146 C CA . SER B 1 217 ? 15.242 -18.469 1.108 1 95.56 217 SER B CA 1
ATOM 4147 C C . SER B 1 217 ? 15.109 -19.938 0.735 1 95.56 217 SER B C 1
ATOM 4149 O O . SER B 1 217 ? 16.109 -20.625 0.508 1 95.56 217 SER B O 1
ATOM 4151 N N . LEU B 1 218 ? 13.867 -20.453 0.693 1 95.06 218 LEU B N 1
ATOM 4152 C CA . LEU B 1 218 ? 13.641 -21.844 0.286 1 95.06 218 LEU B CA 1
ATOM 4153 C C . LEU B 1 218 ? 14.016 -22.047 -1.179 1 95.06 218 LEU B C 1
ATOM 4155 O O . LEU B 1 218 ? 14.406 -23.141 -1.577 1 95.06 218 LEU B O 1
ATOM 4159 N N . VAL B 1 219 ? 13.93 -20.953 -1.968 1 97.31 219 VAL B N 1
ATOM 4160 C CA . VAL B 1 219 ? 14.203 -21.078 -3.395 1 97.31 219 VAL B CA 1
ATOM 4161 C C . VAL B 1 219 ? 15.508 -20.359 -3.738 1 97.31 219 VAL B C 1
ATOM 4163 O O . VAL B 1 219 ? 16.109 -20.609 -4.789 1 97.31 219 VAL B O 1
ATOM 4166 N N . LEU B 1 220 ? 15.922 -19.438 -2.926 1 98 220 LEU B N 1
ATOM 4167 C CA . LEU B 1 220 ? 17.219 -18.781 -2.975 1 98 220 LEU B CA 1
ATOM 4168 C C . LEU B 1 220 ? 17.938 -18.891 -1.637 1 98 220 LEU B C 1
ATOM 4170 O O . LEU B 1 220 ? 18 -17.938 -0.87 1 98 220 LEU B O 1
ATOM 4174 N N . PRO B 1 221 ? 18.578 -20 -1.428 1 97.44 221 PRO B N 1
ATOM 4175 C CA . PRO B 1 221 ? 19.141 -20.297 -0.109 1 97.44 221 PRO B CA 1
ATOM 4176 C C . PRO B 1 221 ? 20.141 -19.234 0.354 1 97.44 221 PRO B C 1
ATOM 4178 O O . PRO B 1 221 ? 20.281 -19 1.557 1 97.44 221 PRO B O 1
ATOM 4181 N N . ALA B 1 222 ? 20.781 -18.562 -0.533 1 97.31 222 ALA B N 1
ATOM 4182 C CA . ALA B 1 222 ? 21.766 -17.547 -0.205 1 97.31 222 ALA B CA 1
ATOM 4183 C C . ALA B 1 222 ? 21.125 -16.375 0.527 1 97.31 222 ALA B C 1
ATOM 4185 O O . ALA B 1 222 ? 21.812 -15.539 1.125 1 97.31 222 ALA B O 1
ATOM 4186 N N . LEU B 1 223 ? 19.828 -16.328 0.549 1 97.94 223 LEU B N 1
ATOM 4187 C CA . LEU B 1 223 ? 19.109 -15.195 1.146 1 97.94 223 LEU B CA 1
ATOM 4188 C C . LEU B 1 223 ? 18.578 -15.555 2.529 1 97.94 223 LEU B C 1
ATOM 4190 O O . LEU B 1 223 ? 17.797 -14.797 3.115 1 97.94 223 LEU B O 1
ATOM 4194 N N . ALA B 1 224 ? 18.969 -16.734 3.051 1 96.88 224 ALA B N 1
ATOM 4195 C CA . ALA B 1 224 ? 18.531 -17.141 4.383 1 96.88 224 ALA B CA 1
ATOM 4196 C C . ALA B 1 224 ? 18.891 -16.078 5.426 1 96.88 224 ALA B C 1
ATOM 4198 O O . ALA B 1 224 ? 20.078 -15.734 5.574 1 96.88 224 ALA B O 1
ATOM 4199 N N . GLY B 1 225 ? 17.875 -15.539 6.082 1 95.69 225 GLY B N 1
ATOM 4200 C CA . GLY B 1 225 ? 18.078 -14.594 7.164 1 95.69 225 GLY B CA 1
ATOM 4201 C C . GLY B 1 225 ? 18.328 -13.18 6.68 1 95.69 225 GLY B C 1
ATOM 4202 O O . GLY B 1 225 ? 18.562 -12.273 7.48 1 95.69 225 GLY B O 1
ATOM 4203 N N . LYS B 1 226 ? 18.188 -12.945 5.391 1 97.25 226 LYS B N 1
ATOM 4204 C CA . LYS B 1 226 ? 18.609 -11.648 4.855 1 97.25 226 LYS B CA 1
ATOM 4205 C C . LYS B 1 226 ? 17.391 -10.766 4.543 1 97.25 226 LYS B C 1
ATOM 4207 O O . LYS B 1 226 ? 17.516 -9.547 4.465 1 97.25 226 LYS B O 1
ATOM 4212 N N . LEU B 1 227 ? 16.266 -11.375 4.348 1 97.62 227 LEU B N 1
ATOM 4213 C CA . LEU B 1 227 ? 15.102 -10.594 3.98 1 97.62 227 LEU B CA 1
ATOM 4214 C C . LEU B 1 227 ? 13.953 -10.828 4.961 1 97.62 227 LEU B C 1
ATOM 4216 O O . LEU B 1 227 ? 13.797 -11.938 5.477 1 97.62 227 LEU B O 1
ATOM 4220 N N . ASP B 1 228 ? 13.195 -9.836 5.254 1 97 228 ASP B N 1
ATOM 4221 C CA . ASP B 1 228 ? 11.953 -9.875 6.023 1 97 228 ASP B CA 1
ATOM 4222 C C . ASP B 1 228 ? 10.961 -8.836 5.523 1 97 228 ASP B C 1
ATOM 4224 O O . ASP B 1 228 ? 11.266 -8.062 4.617 1 97 228 ASP B O 1
ATOM 4228 N N . GLY B 1 229 ? 9.789 -8.914 5.977 1 96.31 229 GLY B N 1
ATOM 4229 C CA . GLY B 1 229 ? 8.773 -7.965 5.551 1 96.31 229 GLY B CA 1
ATOM 4230 C C . GLY B 1 229 ? 7.371 -8.359 5.973 1 96.31 229 GLY B C 1
ATOM 4231 O O . GLY B 1 229 ? 7.191 -9.32 6.723 1 96.31 229 GLY B O 1
ATOM 4232 N N . PHE B 1 230 ? 6.395 -7.566 5.527 1 97 230 PHE B N 1
ATOM 4233 C CA . PHE B 1 230 ? 4.988 -7.84 5.781 1 97 230 PHE B CA 1
ATOM 4234 C C . PHE B 1 230 ? 4.133 -7.461 4.578 1 97 230 PHE B C 1
ATOM 4236 O O . PHE B 1 230 ? 4.664 -7.164 3.504 1 97 230 PHE B O 1
ATOM 4243 N N . ALA B 1 231 ? 2.871 -7.66 4.719 1 97.88 231 ALA B N 1
ATOM 4244 C CA . ALA B 1 231 ? 1.916 -7.305 3.672 1 97.88 231 ALA B CA 1
ATOM 4245 C C . ALA B 1 231 ? 0.921 -6.262 4.172 1 97.88 231 ALA B C 1
ATOM 4247 O O . ALA B 1 231 ? 0.598 -6.223 5.363 1 97.88 231 ALA B O 1
ATOM 4248 N N . THR B 1 232 ? 0.504 -5.406 3.307 1 98.5 232 THR B N 1
ATOM 4249 C CA . THR B 1 232 ? -0.614 -4.5 3.543 1 98.5 232 THR B CA 1
ATOM 4250 C C . THR B 1 232 ? -1.744 -4.766 2.551 1 98.5 232 THR B C 1
ATOM 4252 O O . THR B 1 232 ? -1.624 -4.449 1.366 1 98.5 232 THR B O 1
ATOM 4255 N N . ARG B 1 233 ? -2.848 -5.332 3.117 1 98.56 233 ARG B N 1
ATOM 4256 C CA . ARG B 1 233 ? -4.016 -5.562 2.271 1 98.56 233 ARG B CA 1
ATOM 4257 C C . ARG B 1 233 ? -4.75 -4.258 1.98 1 98.56 233 ARG B C 1
ATOM 4259 O O . ARG B 1 233 ? -4.906 -3.416 2.867 1 98.56 233 ARG B O 1
ATOM 4266 N N . VAL B 1 234 ? -5.102 -4.09 0.735 1 98.5 234 VAL B N 1
ATOM 4267 C CA . VAL B 1 234 ? -5.797 -2.867 0.34 1 98.5 234 VAL B CA 1
ATOM 4268 C C . VAL B 1 234 ? -7.062 -3.223 -0.442 1 98.5 234 VAL B C 1
ATOM 4270 O O . VAL B 1 234 ? -7.227 -4.363 -0.884 1 98.5 234 VAL B O 1
ATOM 4273 N N . PRO B 1 235 ? -7.988 -2.199 -0.68 1 97.38 235 PRO B N 1
ATOM 4274 C CA . PRO B 1 235 ? -9.305 -2.488 -1.248 1 97.38 235 PRO B CA 1
ATOM 4275 C C . PRO B 1 235 ? -9.281 -2.613 -2.77 1 97.38 235 PRO B C 1
ATOM 4277 O O . PRO B 1 235 ? -10.016 -1.905 -3.463 1 97.38 235 PRO B O 1
ATOM 4280 N N . THR B 1 236 ? -8.516 -3.457 -3.303 1 97.31 236 THR B N 1
ATOM 4281 C CA . THR B 1 236 ? -8.578 -3.896 -4.691 1 97.31 236 THR B CA 1
ATOM 4282 C C . THR B 1 236 ? -8.812 -5.402 -4.773 1 97.31 236 THR B C 1
ATOM 4284 O O . THR B 1 236 ? -8.406 -6.148 -3.881 1 97.31 236 THR B O 1
ATOM 4287 N N . PRO B 1 237 ? -9.445 -5.848 -5.852 1 96.12 237 PRO B N 1
ATOM 4288 C CA . PRO B 1 237 ? -9.828 -7.262 -5.895 1 96.12 237 PRO B CA 1
ATOM 4289 C C . PRO B 1 237 ? -8.703 -8.164 -6.41 1 96.12 237 PRO B C 1
ATOM 4291 O O . PRO B 1 237 ? -8.766 -9.383 -6.25 1 96.12 237 PRO B O 1
ATOM 4294 N N . ASP B 1 238 ? -7.77 -7.527 -7.133 1 97.75 238 ASP B N 1
ATOM 4295 C CA . ASP B 1 238 ? -6.668 -8.297 -7.695 1 97.75 238 ASP B CA 1
ATOM 4296 C C . ASP B 1 238 ? -5.508 -7.387 -8.094 1 97.75 238 ASP B C 1
ATOM 4298 O O . ASP B 1 238 ? -5.641 -6.16 -8.078 1 97.75 238 ASP B O 1
ATOM 4302 N N . ALA B 1 239 ? -4.32 -8.039 -8.391 1 98.12 239 ALA B N 1
ATOM 4303 C CA . ALA B 1 239 ? -3.076 -7.355 -8.734 1 98.12 239 ALA B CA 1
ATOM 4304 C C . ALA B 1 239 ? -2.426 -6.758 -7.488 1 98.12 239 ALA B C 1
ATOM 4306 O O . ALA B 1 239 ? -3.105 -6.168 -6.645 1 98.12 239 ALA B O 1
ATOM 4307 N N . SER B 1 240 ? -1.193 -6.996 -7.324 1 98.56 240 SER B N 1
ATOM 4308 C CA . SER B 1 240 ? -0.44 -6.574 -6.148 1 98.56 240 SER B CA 1
ATOM 4309 C C . SER B 1 240 ? 0.967 -6.125 -6.527 1 98.56 240 SER B C 1
ATOM 4311 O O . SER B 1 240 ? 1.397 -6.305 -7.668 1 98.56 240 SER B O 1
ATOM 4313 N N . MET B 1 241 ? 1.63 -5.461 -5.57 1 98.25 241 MET B N 1
ATOM 4314 C CA . MET B 1 241 ? 3 -5.023 -5.816 1 98.25 241 MET B CA 1
ATOM 4315 C C . MET B 1 241 ? 3.91 -5.398 -4.652 1 98.25 241 MET B C 1
ATOM 4317 O O . MET B 1 241 ? 3.498 -5.34 -3.492 1 98.25 241 MET B O 1
ATOM 4321 N N . VAL B 1 242 ? 5.094 -5.875 -4.965 1 98.69 242 VAL B N 1
ATOM 4322 C CA . VAL B 1 242 ? 6.16 -6.043 -3.986 1 98.69 242 VAL B CA 1
ATOM 4323 C C . VAL B 1 242 ? 7.078 -4.82 -4.004 1 98.69 242 VAL B C 1
ATOM 4325 O O . VAL B 1 242 ? 7.66 -4.492 -5.035 1 98.69 242 VAL B O 1
ATOM 4328 N N . ASP B 1 243 ? 7.074 -4.109 -2.926 1 98.69 243 ASP B N 1
ATOM 4329 C CA . ASP B 1 243 ? 8.008 -3.014 -2.67 1 98.69 243 ASP B CA 1
ATOM 4330 C C . ASP B 1 243 ? 9.203 -3.49 -1.853 1 98.69 243 ASP B C 1
ATOM 4332 O O . ASP B 1 243 ? 9.078 -3.75 -0.654 1 98.69 243 ASP B O 1
ATOM 4336 N N . LEU B 1 244 ? 10.344 -3.602 -2.537 1 98.69 244 LEU B N 1
ATOM 4337 C CA . LEU B 1 244 ? 11.531 -4.176 -1.914 1 98.69 244 LEU B CA 1
ATOM 4338 C C . LEU B 1 244 ? 12.617 -3.115 -1.729 1 98.69 244 LEU B C 1
ATOM 4340 O O . LEU B 1 244 ? 13 -2.443 -2.689 1 98.69 244 LEU B O 1
ATOM 4344 N N . THR B 1 245 ? 13.023 -2.836 -0.535 1 98.75 245 THR B N 1
ATOM 4345 C CA . THR B 1 245 ? 14.219 -2.074 -0.202 1 98.75 245 THR B CA 1
ATOM 4346 C C . THR B 1 245 ? 15.344 -3.004 0.243 1 98.75 245 THR B C 1
ATOM 4348 O O . THR B 1 245 ? 15.188 -3.758 1.206 1 98.75 245 THR B O 1
ATOM 4351 N N . VAL B 1 246 ? 16.516 -2.947 -0.463 1 98.56 246 VAL B N 1
ATOM 4352 C CA . VAL B 1 246 ? 17.531 -3.951 -0.193 1 98.56 246 VAL B CA 1
ATOM 4353 C C . VAL B 1 246 ? 18.922 -3.311 -0.271 1 98.56 246 VAL B C 1
ATOM 4355 O O . VAL B 1 246 ? 19.156 -2.438 -1.108 1 98.56 246 VAL B O 1
ATOM 4358 N N . GLN B 1 247 ? 19.766 -3.672 0.643 1 98.75 247 GLN B N 1
ATOM 4359 C CA . GLN B 1 247 ? 21.172 -3.336 0.557 1 98.75 247 GLN B CA 1
ATOM 4360 C C . GLN B 1 247 ? 21.938 -4.371 -0.263 1 98.75 247 GLN B C 1
ATOM 4362 O O . GLN B 1 247 ? 21.922 -5.562 0.057 1 98.75 247 GLN B O 1
ATOM 4367 N N . LEU B 1 248 ? 22.594 -3.932 -1.283 1 98.75 248 LEU B N 1
ATOM 4368 C CA . LEU B 1 248 ? 23.391 -4.785 -2.156 1 98.75 248 LEU B CA 1
ATOM 4369 C C . LEU B 1 248 ? 24.844 -4.852 -1.679 1 98.75 248 LEU B C 1
ATOM 4371 O O . LEU B 1 248 ? 25.234 -4.133 -0.755 1 98.75 248 LEU B O 1
ATOM 4375 N N . SER B 1 249 ? 25.625 -5.746 -2.299 1 98.69 249 SER B N 1
ATOM 4376 C CA . SER B 1 249 ? 27 -5.98 -1.863 1 98.69 249 SER B CA 1
ATOM 4377 C C . SER B 1 249 ? 27.953 -4.961 -2.471 1 98.69 249 SER B C 1
ATOM 4379 O O . SER B 1 249 ? 29.141 -4.938 -2.133 1 98.69 249 SER B O 1
ATOM 4381 N N . ARG B 1 250 ? 27.484 -4.164 -3.371 1 98.44 250 ARG B N 1
ATOM 4382 C CA . ARG B 1 250 ? 28.25 -3.078 -3.969 1 98.44 250 ARG B CA 1
ATOM 4383 C C . ARG B 1 250 ? 27.328 -1.943 -4.414 1 98.44 250 ARG B C 1
ATOM 4385 O O . ARG B 1 250 ? 26.141 -2.158 -4.664 1 98.44 250 ARG B O 1
ATOM 4392 N N . PRO B 1 251 ? 27.922 -0.738 -4.531 1 98.56 251 PRO B N 1
ATOM 4393 C CA . PRO B 1 251 ? 27.109 0.361 -5.07 1 98.56 251 PRO B CA 1
ATOM 4394 C C . PRO B 1 251 ? 26.719 0.143 -6.527 1 98.56 251 PRO B C 1
ATOM 4396 O O . PRO B 1 251 ? 27.484 -0.423 -7.305 1 98.56 251 PRO B O 1
ATOM 4399 N N . VAL B 1 252 ? 25.562 0.607 -6.812 1 98.81 252 VAL B N 1
ATOM 4400 C CA . VAL B 1 252 ? 25.047 0.511 -8.172 1 98.81 252 VAL B CA 1
ATOM 4401 C C . VAL B 1 252 ? 24.359 1.817 -8.562 1 98.81 252 VAL B C 1
ATOM 4403 O O . VAL B 1 252 ? 24.125 2.68 -7.711 1 98.81 252 VAL B O 1
ATOM 4406 N N . THR B 1 253 ? 24.109 1.945 -9.867 1 98.69 253 THR B N 1
ATOM 4407 C CA . THR B 1 253 ? 23.25 3.008 -10.375 1 98.69 253 THR B CA 1
ATOM 4408 C C . THR B 1 253 ? 21.875 2.461 -10.734 1 98.69 253 THR B C 1
ATOM 4410 O O . THR B 1 253 ? 21.688 1.246 -10.852 1 98.69 253 THR B O 1
ATOM 4413 N N . LYS B 1 254 ? 20.984 3.381 -10.906 1 98.5 254 LYS B N 1
ATOM 4414 C CA . LYS B 1 254 ? 19.641 3.01 -11.375 1 98.5 254 LYS B CA 1
ATOM 4415 C C . LYS B 1 254 ? 19.719 2.281 -12.719 1 98.5 254 LYS B C 1
ATOM 4417 O O . LYS B 1 254 ? 19.016 1.294 -12.93 1 98.5 254 LYS B O 1
ATOM 4422 N N . GLU B 1 255 ? 20.516 2.791 -13.562 1 98.56 255 GLU B N 1
ATOM 4423 C CA . GLU B 1 255 ? 20.656 2.223 -14.898 1 98.56 255 GLU B CA 1
ATOM 4424 C C . GLU B 1 255 ? 21.188 0.793 -14.836 1 98.56 255 GLU B C 1
ATOM 4426 O O . GLU B 1 255 ? 20.75 -0.075 -15.594 1 98.56 255 GLU B O 1
ATOM 4431 N N . GLU B 1 256 ? 22.094 0.551 -13.93 1 98.75 256 GLU B N 1
ATOM 4432 C CA . GLU B 1 256 ? 22.656 -0.789 -13.773 1 98.75 256 GLU B CA 1
ATOM 4433 C C . GLU B 1 256 ? 21.594 -1.783 -13.328 1 98.75 256 GLU B C 1
ATOM 4435 O O . GLU B 1 256 ? 21.516 -2.895 -13.852 1 98.75 256 GLU B O 1
ATOM 4440 N N . VAL B 1 257 ? 20.812 -1.38 -12.375 1 98.88 257 VAL B N 1
ATOM 4441 C CA . VAL B 1 257 ? 19.75 -2.242 -11.844 1 98.88 257 VAL B CA 1
ATOM 4442 C C . VAL B 1 257 ? 18.75 -2.561 -12.938 1 98.88 257 VAL B C 1
ATOM 4444 O O . VAL B 1 257 ? 18.406 -3.727 -13.164 1 98.88 257 VAL B O 1
ATOM 4447 N N . ASN B 1 258 ? 18.312 -1.516 -13.641 1 98.88 258 ASN B N 1
ATOM 4448 C CA . ASN B 1 258 ? 17.312 -1.683 -14.695 1 98.88 258 ASN B CA 1
ATOM 4449 C C . ASN B 1 258 ? 17.859 -2.529 -15.844 1 98.88 258 ASN B C 1
ATOM 4451 O O . ASN B 1 258 ? 17.125 -3.344 -16.422 1 98.88 258 ASN B O 1
ATOM 4455 N N . ALA B 1 259 ? 19.062 -2.322 -16.141 1 98.88 259 ALA B N 1
ATOM 4456 C CA . ALA B 1 259 ? 19.672 -3.098 -17.219 1 98.88 259 ALA B CA 1
ATOM 4457 C C . ALA B 1 259 ? 19.734 -4.582 -16.859 1 98.88 259 ALA B C 1
ATOM 4459 O O . ALA B 1 259 ? 19.5 -5.438 -17.719 1 98.88 259 ALA B O 1
ATOM 4460 N N . ALA B 1 260 ? 20.094 -4.887 -15.656 1 98.88 260 ALA B N 1
ATOM 4461 C CA . ALA B 1 260 ? 20.141 -6.277 -15.219 1 98.88 260 ALA B CA 1
ATOM 4462 C C . ALA B 1 260 ? 18.766 -6.938 -15.297 1 98.88 260 ALA B C 1
ATOM 4464 O O . ALA B 1 260 ? 18.656 -8.07 -15.758 1 98.88 260 ALA B O 1
ATOM 4465 N N . MET B 1 261 ? 17.766 -6.227 -14.859 1 98.88 261 MET B N 1
ATOM 4466 C CA . MET B 1 261 ? 16.406 -6.746 -14.898 1 98.88 261 MET B CA 1
ATOM 4467 C C . MET B 1 261 ? 15.938 -6.938 -16.344 1 98.88 261 MET B C 1
ATOM 4469 O O . MET B 1 261 ? 15.312 -7.953 -16.656 1 98.88 261 MET B O 1
ATOM 4473 N N . LYS B 1 262 ? 16.25 -5.945 -17.156 1 98.81 262 LYS B N 1
ATOM 4474 C CA . LYS B 1 262 ? 15.875 -6.016 -18.578 1 98.81 262 LYS B CA 1
ATOM 4475 C C . LYS B 1 262 ? 16.516 -7.223 -19.25 1 98.81 262 LYS B C 1
ATOM 4477 O O . LYS B 1 262 ? 15.859 -7.941 -20 1 98.81 262 LYS B O 1
ATOM 4482 N N . ALA B 1 263 ? 17.734 -7.43 -18.984 1 98.81 263 ALA B N 1
ATOM 4483 C CA . ALA B 1 263 ? 18.469 -8.555 -19.562 1 98.81 263 ALA B CA 1
ATOM 4484 C C . ALA B 1 263 ? 17.875 -9.883 -19.109 1 98.81 263 ALA B C 1
ATOM 4486 O O . ALA B 1 263 ? 17.703 -10.805 -19.922 1 98.81 263 ALA B O 1
ATOM 4487 N N . ALA B 1 264 ? 17.609 -10.031 -17.828 1 98.69 264 ALA B N 1
ATOM 4488 C CA . ALA B 1 264 ? 17.031 -11.258 -17.297 1 98.69 264 ALA B CA 1
ATOM 4489 C C . ALA B 1 264 ? 15.656 -11.531 -17.906 1 98.69 264 ALA B C 1
ATOM 4491 O O . ALA B 1 264 ? 15.336 -12.672 -18.25 1 98.69 264 ALA B O 1
ATOM 4492 N N . ALA B 1 265 ? 14.852 -10.5 -18.062 1 98.75 265 ALA B N 1
ATOM 4493 C CA . ALA B 1 265 ? 13.5 -10.617 -18.594 1 98.75 265 ALA B CA 1
ATOM 4494 C C . ALA B 1 265 ? 13.531 -11.078 -20.047 1 98.75 265 ALA B C 1
ATOM 4496 O O . ALA B 1 265 ? 12.617 -11.773 -20.516 1 98.75 265 ALA B O 1
ATOM 4497 N N . ALA B 1 266 ? 14.586 -10.688 -20.734 1 98.31 266 ALA B N 1
ATOM 4498 C CA . ALA B 1 266 ? 14.727 -11.047 -22.156 1 98.31 266 ALA B CA 1
ATOM 4499 C C . ALA B 1 266 ? 15.453 -12.375 -22.312 1 98.31 266 ALA B C 1
ATOM 4501 O O . ALA B 1 266 ? 15.453 -12.969 -23.391 1 98.31 266 ALA B O 1
ATOM 4502 N N . GLY B 1 267 ? 16.047 -12.859 -21.266 1 97.81 267 GLY B N 1
ATOM 4503 C CA . GLY B 1 267 ? 16.875 -14.047 -21.328 1 97.81 267 GLY B CA 1
ATOM 4504 C C . GLY B 1 267 ? 16.422 -15.156 -20.406 1 97.81 267 GLY B C 1
ATOM 4505 O O . GLY B 1 267 ? 15.336 -15.727 -20.594 1 97.81 267 GLY B O 1
ATOM 4506 N N . ALA B 1 268 ? 17.109 -15.344 -19.312 1 95.81 268 ALA B N 1
ATOM 4507 C CA . ALA B 1 268 ? 16.984 -16.516 -18.438 1 95.81 268 ALA B CA 1
ATOM 4508 C C . ALA B 1 268 ? 15.609 -16.562 -17.797 1 95.81 268 ALA B C 1
ATOM 4510 O O . ALA B 1 268 ? 15.125 -17.641 -17.438 1 95.81 268 ALA B O 1
ATOM 4511 N N . MET B 1 269 ? 14.938 -15.422 -17.672 1 97.69 269 MET B N 1
ATOM 4512 C CA . MET B 1 269 ? 13.664 -15.406 -16.953 1 97.69 269 MET B CA 1
ATOM 4513 C C . MET B 1 269 ? 12.516 -15.016 -17.891 1 97.69 269 MET B C 1
ATOM 4515 O O . MET B 1 269 ? 11.461 -14.578 -17.422 1 97.69 269 MET B O 1
ATOM 4519 N N . LYS B 1 270 ? 12.773 -15.109 -19.203 1 97.88 270 LYS B N 1
ATOM 4520 C CA . LYS B 1 270 ? 11.734 -14.82 -20.188 1 97.88 2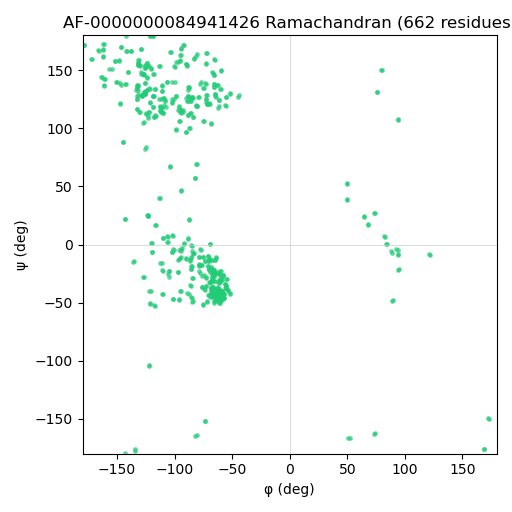70 LYS B CA 1
ATOM 4521 C C . LYS B 1 270 ? 10.469 -15.617 -19.891 1 97.88 270 LYS B C 1
ATOM 4523 O O . LYS B 1 270 ? 10.531 -16.828 -19.656 1 97.88 270 LYS B O 1
ATOM 4528 N N . GLY B 1 271 ? 9.352 -14.914 -19.875 1 97.19 271 GLY B N 1
ATOM 4529 C CA . GLY B 1 271 ? 8.086 -15.57 -19.594 1 97.19 271 GLY B CA 1
ATOM 4530 C C . GLY B 1 271 ? 7.688 -15.5 -18.125 1 97.19 271 GLY B C 1
ATOM 4531 O O . GLY B 1 271 ? 6.508 -15.641 -17.797 1 97.19 271 GLY B O 1
ATOM 4532 N N . TYR B 1 272 ? 8.68 -15.281 -17.219 1 98.56 272 TYR B N 1
ATOM 4533 C CA . TYR B 1 272 ? 8.414 -15.219 -15.781 1 98.56 272 TYR B CA 1
ATOM 4534 C C . TYR B 1 272 ? 8.594 -13.797 -15.258 1 98.56 272 TYR B C 1
ATOM 4536 O O . TYR B 1 272 ? 7.801 -13.328 -14.43 1 98.56 272 TYR B O 1
ATOM 4544 N N . LEU B 1 273 ? 9.648 -13.125 -15.703 1 98.81 273 LEU B N 1
ATOM 4545 C CA . LEU B 1 273 ? 9.938 -11.734 -15.375 1 98.81 273 LEU B CA 1
ATOM 4546 C C . LEU B 1 273 ? 9.703 -10.836 -16.594 1 98.81 273 LEU B C 1
ATOM 4548 O O . LEU B 1 273 ? 10.211 -11.109 -17.672 1 98.81 273 LEU B O 1
ATOM 4552 N N . GLN B 1 274 ? 8.875 -9.852 -16.422 1 98.88 274 GLN B N 1
ATOM 4553 C CA . GLN B 1 274 ? 8.625 -8.867 -17.469 1 98.88 274 GLN B CA 1
ATOM 4554 C C . GLN B 1 274 ? 9.188 -7.504 -17.078 1 98.88 274 GLN B C 1
ATOM 4556 O O . GLN B 1 274 ? 9.07 -7.078 -15.938 1 98.88 274 GLN B O 1
ATOM 4561 N N . TYR B 1 275 ? 9.914 -6.895 -18.031 1 98.81 275 TYR B N 1
ATOM 4562 C CA . TYR B 1 275 ? 10.438 -5.547 -17.844 1 98.81 275 TYR B CA 1
ATOM 4563 C C . TYR B 1 275 ? 9.43 -4.5 -18.312 1 98.81 2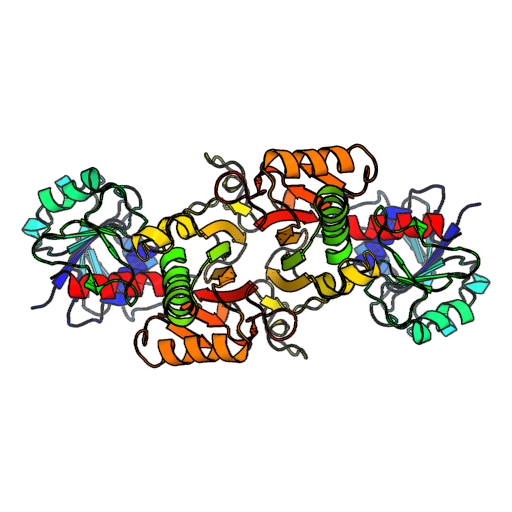75 TYR B C 1
ATOM 4565 O O . TYR B 1 275 ? 8.953 -4.551 -19.453 1 98.81 275 TYR B O 1
ATOM 4573 N N . CYS B 1 276 ? 9.047 -3.584 -17.438 1 98.75 276 CYS B N 1
ATOM 4574 C CA . CYS B 1 276 ? 8.062 -2.562 -17.766 1 98.75 276 CYS B CA 1
ATOM 4575 C C . CYS B 1 276 ? 8.664 -1.166 -17.656 1 98.75 276 CYS B C 1
ATOM 4577 O O . CYS B 1 276 ? 9.242 -0.82 -16.625 1 98.75 276 CYS B O 1
ATOM 4579 N N . ASP B 1 277 ? 8.539 -0.345 -18.688 1 98 277 ASP B N 1
ATOM 4580 C CA . ASP B 1 277 ? 9.008 1.039 -18.688 1 98 277 ASP B CA 1
ATOM 4581 C C . ASP B 1 277 ? 7.867 2 -19.016 1 98 277 ASP B C 1
ATOM 4583 O O . ASP B 1 277 ? 8.102 3.072 -19.578 1 98 277 ASP B O 1
ATOM 4587 N N . GLU B 1 278 ? 6.637 1.605 -18.75 1 97.44 278 GLU B N 1
ATOM 4588 C CA . GLU B 1 278 ? 5.426 2.408 -18.906 1 97.44 278 GLU B CA 1
ATOM 4589 C C . GLU B 1 278 ? 4.789 2.707 -17.547 1 97.44 278 GLU B C 1
ATOM 4591 O O . GLU B 1 278 ? 4.953 1.941 -16.594 1 97.44 278 GLU B O 1
ATOM 4596 N N . PRO B 1 279 ? 4.047 3.809 -17.453 1 97.38 279 PRO B N 1
ATOM 4597 C CA . PRO B 1 279 ? 3.443 4.191 -16.172 1 97.38 279 PRO B CA 1
ATOM 4598 C C . PRO B 1 279 ? 2.152 3.43 -15.883 1 97.38 279 PRO B C 1
ATOM 4600 O O . PRO B 1 279 ? 1.088 4.039 -15.75 1 97.38 279 PRO B O 1
ATOM 4603 N N . ILE B 1 280 ? 2.293 2.164 -15.633 1 97.75 280 ILE B N 1
ATOM 4604 C CA . ILE B 1 280 ? 1.124 1.317 -15.422 1 97.75 280 ILE B CA 1
ATOM 4605 C C . ILE B 1 280 ? 0.663 1.427 -13.969 1 97.75 280 ILE B C 1
ATOM 4607 O O . ILE B 1 280 ? 1.395 1.935 -13.117 1 97.75 280 ILE B O 1
ATOM 4611 N N . VAL B 1 281 ? -0.56 1.067 -13.742 1 98.38 281 VAL B N 1
ATOM 4612 C CA . VAL B 1 281 ? -1.135 0.915 -12.414 1 98.38 281 VAL B CA 1
ATOM 4613 C C . VAL B 1 281 ? -1.584 -0.53 -12.203 1 98.38 281 VAL B C 1
ATOM 4615 O O . VAL B 1 281 ? -1.382 -1.38 -13.07 1 98.38 281 VAL B O 1
ATOM 4618 N N . SER B 1 282 ? -2.127 -0.862 -11.039 1 98.44 282 SER B N 1
ATOM 4619 C CA . SER B 1 282 ? -2.373 -2.248 -10.656 1 98.44 282 SER B CA 1
ATOM 4620 C C . SER B 1 282 ? -3.316 -2.934 -11.648 1 98.44 282 SER B C 1
ATOM 4622 O O . SER B 1 282 ? -3.102 -4.09 -12.016 1 98.44 282 SER B O 1
ATOM 4624 N N . THR B 1 283 ? -4.355 -2.223 -12.117 1 97.38 283 THR B N 1
ATOM 4625 C CA . THR B 1 283 ? -5.375 -2.846 -12.953 1 97.38 283 THR B CA 1
ATOM 4626 C C . THR B 1 283 ? -4.777 -3.291 -14.289 1 97.38 283 THR B C 1
ATOM 4628 O O . THR B 1 283 ? -5.32 -4.18 -14.953 1 97.38 283 THR B O 1
ATOM 4631 N N . ASP B 1 284 ? -3.67 -2.709 -14.68 1 97.94 284 ASP B N 1
ATOM 4632 C CA . ASP B 1 284 ? -3.047 -3.049 -15.953 1 97.94 284 ASP B CA 1
ATOM 4633 C C . ASP B 1 284 ? -2.375 -4.418 -15.891 1 97.94 284 ASP B C 1
ATOM 4635 O O . ASP B 1 284 ? -2.023 -4.992 -16.922 1 97.94 284 ASP B O 1
ATOM 4639 N N . VAL B 1 285 ? -2.191 -4.934 -14.68 1 98.12 285 VAL B N 1
ATOM 4640 C CA . VAL B 1 285 ? -1.463 -6.184 -14.516 1 98.12 285 VAL B CA 1
ATOM 4641 C C . VAL B 1 285 ? -2.447 -7.348 -14.422 1 98.12 285 VAL B C 1
ATOM 4643 O O . VAL B 1 285 ? -2.062 -8.508 -14.555 1 98.12 285 VAL B O 1
ATOM 4646 N N . ILE B 1 286 ? -3.734 -7.027 -14.234 1 98.19 286 ILE B N 1
ATOM 4647 C CA . ILE B 1 286 ? -4.746 -8.078 -14.148 1 98.19 286 ILE B CA 1
ATOM 4648 C C . ILE B 1 286 ? -4.781 -8.867 -15.453 1 98.19 286 ILE B C 1
ATOM 4650 O O . ILE B 1 286 ? -4.895 -8.289 -16.531 1 98.19 286 ILE B O 1
ATOM 4654 N N . GLY B 1 287 ? -4.613 -10.117 -15.375 1 97.69 287 GLY B N 1
ATOM 4655 C CA . GLY B 1 287 ? -4.602 -10.992 -16.547 1 97.69 287 GLY B CA 1
ATOM 4656 C C . GLY B 1 287 ? -3.211 -11.242 -17.094 1 97.69 287 GLY B C 1
ATOM 4657 O O . GLY B 1 287 ? -3.033 -12.047 -18 1 97.69 287 GLY B O 1
ATOM 4658 N N . ASN B 1 288 ? -2.184 -10.492 -16.531 1 98.44 288 ASN B N 1
ATOM 4659 C CA . ASN B 1 288 ? -0.801 -10.719 -16.938 1 98.44 288 ASN B CA 1
ATOM 4660 C C . ASN B 1 288 ? -0.26 -12.031 -16.391 1 98.44 288 ASN B C 1
ATOM 4662 O O . ASN B 1 288 ? -0.349 -12.297 -15.195 1 98.44 288 ASN B O 1
ATOM 4666 N N . SER B 1 289 ? 0.308 -12.875 -17.203 1 98.44 289 SER B N 1
ATOM 4667 C CA . SER B 1 289 ? 0.699 -14.219 -16.797 1 98.44 289 SER B CA 1
ATOM 4668 C C . SER B 1 289 ? 2.082 -14.227 -16.156 1 98.44 289 SER B C 1
ATOM 4670 O O . SER B 1 289 ? 2.492 -15.234 -15.57 1 98.44 289 SER B O 1
ATOM 4672 N N . SER B 1 290 ? 2.834 -13.125 -16.234 1 98.62 290 SER B N 1
ATOM 4673 C CA . SER B 1 290 ? 4.164 -13.102 -15.641 1 98.62 290 SER B CA 1
ATOM 4674 C C . SER B 1 290 ? 4.09 -13.188 -14.117 1 98.62 290 SER B C 1
ATOM 4676 O O . SER B 1 290 ? 3.119 -12.727 -13.516 1 98.62 290 SER B O 1
ATOM 4678 N N . SER B 1 291 ? 5.137 -13.82 -13.547 1 98.75 291 SER B N 1
ATOM 4679 C CA . SER B 1 291 ? 5.23 -13.867 -12.094 1 98.75 291 SER B CA 1
ATOM 4680 C C . SER B 1 291 ? 5.52 -12.484 -11.516 1 98.75 291 SER B C 1
ATOM 4682 O O . SER B 1 291 ? 5.105 -12.18 -10.391 1 98.75 291 SER B O 1
ATOM 4684 N N . CYS B 1 292 ? 6.266 -11.734 -12.297 1 98.81 292 CYS B N 1
ATOM 4685 C CA . CYS B 1 292 ? 6.707 -10.422 -11.844 1 98.81 292 CYS B CA 1
ATOM 4686 C C . CYS B 1 292 ? 6.809 -9.453 -13.016 1 98.81 292 CYS B C 1
ATOM 4688 O O . CYS B 1 292 ? 7.473 -9.742 -14.016 1 98.81 292 CYS B O 1
ATOM 4690 N N . VAL B 1 293 ? 6.109 -8.383 -12.984 1 98.88 293 VAL B N 1
ATOM 4691 C CA . VAL B 1 293 ? 6.273 -7.25 -13.883 1 98.88 293 VAL B CA 1
ATOM 4692 C C . VAL B 1 293 ? 7.105 -6.16 -13.203 1 98.88 293 VAL B C 1
ATOM 4694 O O . VAL B 1 293 ? 6.574 -5.359 -12.438 1 98.88 293 VAL B O 1
ATOM 4697 N N . PHE B 1 294 ? 8.414 -6.141 -13.547 1 98.94 294 PHE B N 1
ATOM 4698 C CA . PHE B 1 294 ? 9.344 -5.207 -12.93 1 98.94 294 PHE B CA 1
ATOM 4699 C C . PHE B 1 294 ? 9.086 -3.783 -13.406 1 98.94 294 PHE B C 1
ATOM 4701 O O . PHE B 1 294 ? 9.172 -3.494 -14.602 1 98.94 294 PHE B O 1
ATOM 4708 N N . ASP B 1 295 ? 8.789 -2.889 -12.523 1 98.88 295 ASP B N 1
ATOM 4709 C CA . ASP B 1 295 ? 8.508 -1.495 -12.859 1 98.88 295 ASP B CA 1
ATOM 4710 C C . ASP B 1 295 ? 9.789 -0.659 -12.828 1 98.88 295 ASP B C 1
ATOM 4712 O O . ASP B 1 295 ? 10.156 -0.123 -11.781 1 98.88 295 ASP B O 1
ATOM 4716 N N . SER B 1 296 ? 10.391 -0.461 -13.938 1 98.75 296 SER B N 1
ATOM 4717 C CA . SER B 1 296 ? 11.688 0.197 -14.023 1 98.75 296 SER B CA 1
ATOM 4718 C C . SER B 1 296 ? 11.594 1.671 -13.641 1 98.75 296 SER B C 1
ATOM 4720 O O . SER B 1 296 ? 12.594 2.297 -13.289 1 98.75 296 SER B O 1
ATOM 4722 N N . MET B 1 297 ? 10.438 2.23 -13.695 1 98 297 MET B N 1
ATOM 4723 C CA . MET B 1 297 ? 10.242 3.648 -13.414 1 98 297 MET B CA 1
ATOM 4724 C C . MET B 1 297 ? 10.242 3.908 -11.906 1 98 297 MET B C 1
ATOM 4726 O O . MET B 1 297 ? 10.352 5.055 -11.469 1 98 297 MET B O 1
ATOM 4730 N N . LEU B 1 298 ? 10.188 2.855 -11.133 1 98.31 298 LEU B N 1
ATOM 4731 C CA . LEU B 1 298 ? 10.109 3.018 -9.68 1 98.31 298 LEU B CA 1
ATOM 4732 C C . LEU B 1 298 ? 11.406 2.574 -9.016 1 98.31 298 LEU B C 1
ATOM 4734 O O . LEU B 1 298 ? 11.492 2.5 -7.789 1 98.31 298 LEU B O 1
ATOM 4738 N N . THR B 1 299 ? 12.445 2.221 -9.844 1 98.69 299 THR B N 1
ATOM 4739 C CA . THR B 1 299 ? 13.758 1.934 -9.289 1 98.69 299 THR B CA 1
ATOM 4740 C C . THR B 1 299 ? 14.359 3.182 -8.656 1 98.69 299 THR B C 1
ATOM 4742 O O . THR B 1 299 ? 14.359 4.258 -9.258 1 98.69 299 THR B O 1
ATOM 4745 N N . MET B 1 300 ? 14.797 3.049 -7.379 1 98.06 300 MET B N 1
ATOM 4746 C CA . MET B 1 300 ? 15.391 4.195 -6.703 1 98.06 300 MET B CA 1
ATOM 4747 C C . MET B 1 300 ? 16.797 3.861 -6.195 1 98.06 300 MET B C 1
ATOM 4749 O O . MET B 1 300 ? 17.016 2.795 -5.617 1 98.06 300 MET B O 1
ATOM 4753 N N . VAL B 1 301 ? 17.719 4.758 -6.465 1 97.69 301 VAL B N 1
ATOM 4754 C CA . VAL B 1 301 ? 19.078 4.75 -5.953 1 97.69 301 VAL B CA 1
ATOM 4755 C C . VAL B 1 301 ? 19.453 6.137 -5.434 1 97.69 301 VAL B C 1
ATOM 4757 O O . VAL B 1 301 ? 19.469 7.105 -6.195 1 97.69 301 VAL B O 1
ATOM 4760 N N . LEU B 1 302 ? 19.703 6.203 -4.164 1 94.38 302 LEU B N 1
ATOM 4761 C CA . LEU B 1 302 ? 20.031 7.484 -3.547 1 94.38 302 LEU B CA 1
ATOM 4762 C C . LEU B 1 302 ? 21.359 8.023 -4.082 1 94.38 302 LEU B C 1
ATOM 4764 O O . LEU B 1 302 ? 22.328 7.281 -4.191 1 94.38 302 LEU B O 1
ATOM 4768 N N . GLY B 1 303 ? 21.422 9.328 -4.414 1 92.5 303 GLY B N 1
ATOM 4769 C CA . GLY B 1 303 ? 22.672 10.008 -4.746 1 92.5 303 GLY B CA 1
ATOM 4770 C C . GLY B 1 303 ? 23.281 9.531 -6.051 1 92.5 303 GLY B C 1
ATOM 4771 O O . GLY B 1 303 ? 24.484 9.672 -6.262 1 92.5 303 GLY B O 1
ATOM 4772 N N . GLY B 1 304 ? 22.609 8.906 -6.863 1 93.06 304 GLY B N 1
ATOM 4773 C CA . GLY B 1 304 ? 23.109 8.469 -8.156 1 93.06 304 GLY B CA 1
ATOM 4774 C C . GLY B 1 304 ? 23.75 7.086 -8.109 1 93.06 304 GLY B C 1
ATOM 4775 O O . GLY B 1 304 ? 23.531 6.273 -9.008 1 93.06 304 GLY B O 1
ATOM 4776 N N . THR B 1 305 ? 24.625 6.902 -7.117 1 97.44 305 THR B N 1
ATOM 4777 C CA . THR B 1 305 ? 25.25 5.605 -6.867 1 97.44 305 THR B CA 1
ATOM 4778 C C . THR B 1 305 ? 25.188 5.25 -5.383 1 97.44 305 THR B C 1
ATOM 4780 O O . THR B 1 305 ? 25.531 6.059 -4.527 1 97.44 305 THR B O 1
ATOM 4783 N N . ASN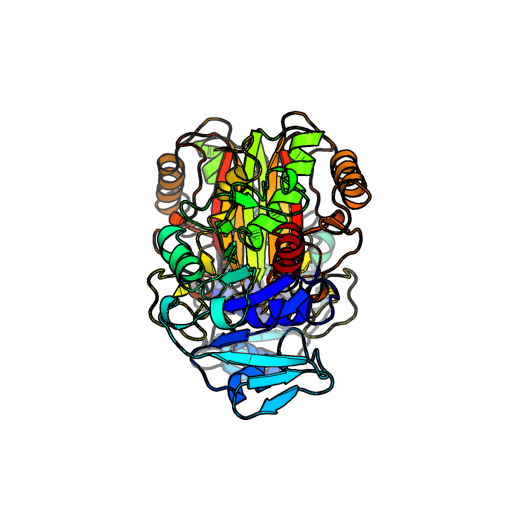 B 1 306 ? 24.672 4.039 -5.18 1 98.06 306 ASN B N 1
ATOM 4784 C CA . ASN B 1 306 ? 24.453 3.592 -3.809 1 98.06 306 ASN B CA 1
ATOM 4785 C C . ASN B 1 306 ? 24.281 2.078 -3.732 1 98.06 306 ASN B C 1
ATOM 4787 O O . ASN B 1 306 ? 24.047 1.423 -4.75 1 98.06 306 ASN B O 1
ATOM 4791 N N . ASP B 1 307 ? 24.469 1.536 -2.516 1 98.56 307 ASP B N 1
ATOM 4792 C CA . ASP B 1 307 ? 24.25 0.097 -2.393 1 98.56 307 ASP B CA 1
ATOM 4793 C C . ASP B 1 307 ? 22.906 -0.207 -1.754 1 98.56 307 ASP B C 1
ATOM 4795 O O . ASP B 1 307 ? 22.516 -1.37 -1.646 1 98.56 307 ASP B O 1
ATOM 4799 N N . LEU B 1 308 ? 22.219 0.84 -1.289 1 98.56 308 LEU B N 1
ATOM 4800 C CA . LEU B 1 308 ? 20.828 0.685 -0.864 1 98.56 308 LEU B CA 1
ATOM 4801 C C . LEU B 1 308 ? 19.875 1.083 -1.981 1 98.56 308 LEU B C 1
ATOM 4803 O O . LEU B 1 308 ? 19.891 2.225 -2.447 1 98.56 308 LEU B O 1
ATOM 4807 N N . VAL B 1 309 ? 19.062 0.134 -2.42 1 98.56 309 VAL B N 1
ATOM 4808 C CA . VAL B 1 309 ? 18.219 0.387 -3.578 1 98.56 309 VAL B CA 1
ATOM 4809 C C . VAL B 1 309 ? 16.781 -0.003 -3.254 1 98.56 309 VAL B C 1
ATOM 4811 O O . VAL B 1 309 ? 16.531 -0.784 -2.332 1 98.56 309 VAL B O 1
ATOM 4814 N N . LYS B 1 310 ? 15.852 0.615 -3.922 1 98.62 310 LYS B N 1
ATOM 4815 C CA . LYS B 1 310 ? 14.438 0.276 -3.879 1 98.62 310 LYS B CA 1
ATOM 4816 C C . LYS B 1 310 ? 13.93 -0.146 -5.254 1 98.62 310 LYS B C 1
ATOM 4818 O O . LYS B 1 310 ? 14.195 0.528 -6.254 1 98.62 310 LYS B O 1
ATOM 4823 N N . VAL B 1 311 ? 13.281 -1.328 -5.312 1 98.75 311 VAL B N 1
ATOM 4824 C CA . VAL B 1 311 ? 12.711 -1.823 -6.562 1 98.75 311 VAL B CA 1
ATOM 4825 C C . VAL B 1 311 ? 11.281 -2.293 -6.328 1 98.75 311 VAL B C 1
ATOM 4827 O O . VAL B 1 311 ? 10.914 -2.648 -5.207 1 98.75 311 VAL B O 1
ATOM 4830 N N . VAL B 1 312 ? 10.508 -2.295 -7.449 1 98.81 312 VAL B N 1
ATOM 4831 C CA . VAL B 1 312 ? 9.094 -2.65 -7.359 1 98.81 312 VAL B CA 1
ATOM 4832 C C . VAL B 1 312 ? 8.742 -3.652 -8.453 1 98.81 312 VAL B C 1
ATOM 4834 O O . VAL B 1 312 ? 9.164 -3.504 -9.602 1 98.81 312 VAL B O 1
ATOM 4837 N N . GLY B 1 313 ? 8.016 -4.664 -8.062 1 98.81 313 GLY B N 1
ATOM 4838 C CA . GLY B 1 313 ? 7.453 -5.621 -9 1 98.81 313 GLY B CA 1
ATOM 4839 C C . GLY B 1 313 ? 5.957 -5.805 -8.836 1 98.81 313 GLY B C 1
ATOM 4840 O O . GLY B 1 313 ? 5.469 -6.027 -7.727 1 98.81 313 GLY B O 1
ATOM 4841 N N . TRP B 1 314 ? 5.219 -5.727 -9.945 1 98.88 314 TRP B N 1
ATOM 4842 C CA . TRP B 1 314 ? 3.781 -5.98 -9.977 1 98.88 314 TRP B CA 1
ATOM 4843 C C . TRP B 1 314 ? 3.492 -7.453 -10.25 1 98.88 314 TRP B C 1
ATOM 4845 O O . TRP B 1 314 ? 4.312 -8.148 -10.852 1 98.88 314 TRP B O 1
ATOM 4855 N N . TYR B 1 315 ? 2.326 -7.883 -9.82 1 98.75 315 TYR B N 1
ATOM 4856 C CA . TYR B 1 315 ? 1.922 -9.234 -10.188 1 98.75 315 TYR B CA 1
ATOM 4857 C C . TYR B 1 315 ? 0.417 -9.414 -10.031 1 98.75 315 TYR B C 1
ATOM 4859 O O . TYR B 1 315 ? -0.192 -8.844 -9.125 1 98.75 315 TYR B O 1
ATOM 4867 N N . ASP B 1 316 ? -0.193 -10.055 -11 1 98.56 316 ASP B N 1
ATOM 4868 C CA . ASP B 1 316 ? -1.504 -10.648 -10.742 1 98.56 316 ASP B CA 1
ATOM 4869 C C . ASP B 1 316 ? -1.401 -11.812 -9.773 1 98.56 316 ASP B C 1
ATOM 4871 O O . ASP B 1 316 ? -0.935 -12.898 -10.133 1 98.56 316 ASP B O 1
ATOM 4875 N N . ASN B 1 317 ? -1.785 -11.57 -8.594 1 97.38 317 ASN B N 1
ATOM 4876 C CA . ASN B 1 317 ? -1.545 -12.539 -7.539 1 97.38 317 ASN B CA 1
ATOM 4877 C C . ASN B 1 317 ? -2.4 -13.789 -7.723 1 97.38 317 ASN B C 1
ATOM 4879 O O . ASN B 1 317 ? -2.328 -14.727 -6.918 1 97.38 317 ASN B O 1
ATOM 4883 N N . GLU B 1 318 ? -3.205 -13.836 -8.758 1 98 318 GLU B N 1
ATOM 4884 C CA . GLU B 1 318 ? -4.043 -15.008 -9 1 98 318 GLU B CA 1
ATOM 4885 C C . GLU B 1 318 ? -3.75 -15.617 -10.367 1 98 318 GLU B C 1
ATOM 4887 O O . GLU B 1 318 ? -3.391 -16.797 -10.461 1 98 318 GLU B O 1
ATOM 4892 N N . TRP B 1 319 ? -3.758 -14.789 -11.391 1 98.5 319 TRP B N 1
ATOM 4893 C CA . TRP B 1 319 ? -3.58 -15.328 -12.734 1 98.5 319 TRP B CA 1
ATOM 4894 C C . TRP B 1 319 ? -2.125 -15.703 -12.984 1 98.5 319 TRP B C 1
ATOM 4896 O O . TRP B 1 319 ? -1.833 -16.797 -13.453 1 98.5 319 TRP B O 1
ATOM 4906 N N . GLY B 1 320 ? -1.216 -14.727 -12.711 1 98.5 320 GLY B N 1
ATOM 4907 C CA . GLY B 1 320 ? 0.194 -15.062 -12.844 1 98.5 320 GLY B CA 1
ATOM 4908 C C . GLY B 1 320 ? 0.592 -16.297 -12.047 1 98.5 320 GLY B C 1
ATOM 4909 O O . GLY B 1 320 ? 1.302 -17.156 -12.555 1 98.5 320 GLY B O 1
ATOM 4910 N N . TYR B 1 321 ? 0.056 -16.391 -10.898 1 98.56 321 TYR B N 1
ATOM 4911 C CA . TYR B 1 321 ? 0.317 -17.516 -10.016 1 98.56 321 TYR B CA 1
ATOM 4912 C C . TYR B 1 321 ? -0.209 -18.812 -10.617 1 98.56 321 TYR B C 1
ATOM 4914 O O . TYR B 1 321 ? 0.492 -19.828 -10.633 1 98.56 321 TYR B O 1
ATOM 4922 N N . SER B 1 322 ? -1.421 -18.812 -11.086 1 98.75 322 SER B N 1
ATOM 4923 C CA . SER B 1 322 ? -2.051 -20 -11.656 1 98.75 322 SER B CA 1
ATOM 4924 C C . SER B 1 322 ? -1.296 -20.484 -12.891 1 98.75 322 SER B C 1
ATOM 4926 O O . SER B 1 322 ? -1.229 -21.688 -13.148 1 98.75 322 SER B O 1
ATOM 4928 N N . ASN B 1 323 ? -0.714 -19.531 -13.609 1 98.69 323 ASN B N 1
ATOM 4929 C CA . ASN B 1 323 ? 0.095 -19.938 -14.75 1 98.69 323 ASN B CA 1
ATOM 4930 C C . ASN B 1 323 ? 1.384 -20.625 -14.312 1 98.69 323 ASN B C 1
ATOM 4932 O O . ASN B 1 323 ? 1.872 -21.531 -14.992 1 98.69 323 ASN B O 1
ATOM 4936 N N . ARG B 1 324 ? 1.917 -20.234 -13.188 1 98.69 324 ARG B N 1
ATOM 4937 C CA . ARG B 1 324 ? 3.08 -20.922 -12.641 1 98.69 324 ARG B CA 1
ATOM 4938 C C . ARG B 1 324 ? 2.711 -22.328 -12.18 1 98.69 324 ARG B C 1
ATOM 4940 O O . ARG B 1 324 ? 3.525 -23.25 -12.273 1 98.69 324 ARG B O 1
ATOM 4947 N N . VAL B 1 325 ? 1.488 -22.453 -11.602 1 98.75 325 VAL B N 1
ATOM 4948 C CA . VAL B 1 325 ? 1.012 -23.781 -11.242 1 98.75 325 VAL B CA 1
ATOM 4949 C C . VAL B 1 325 ? 0.98 -24.688 -12.477 1 98.75 325 VAL B C 1
ATOM 4951 O O . VAL B 1 325 ? 1.457 -25.812 -12.445 1 98.75 325 VAL B O 1
ATOM 4954 N N . LYS B 1 326 ? 0.469 -24.156 -13.594 1 98.62 326 LYS B N 1
ATOM 4955 C CA . LYS B 1 326 ? 0.446 -24.891 -14.852 1 98.62 326 LYS B CA 1
ATOM 4956 C C . LYS B 1 326 ? 1.857 -25.25 -15.312 1 98.62 326 LYS B C 1
ATOM 4958 O O . LYS B 1 326 ? 2.133 -26.391 -15.656 1 98.62 326 LYS B O 1
ATOM 4963 N N . ASP B 1 327 ? 2.758 -24.266 -15.312 1 98.19 327 ASP B N 1
ATOM 4964 C CA . ASP B 1 327 ? 4.121 -24.484 -15.789 1 98.19 327 ASP B CA 1
ATOM 4965 C C . ASP B 1 327 ? 4.836 -25.547 -14.961 1 98.19 327 ASP B C 1
ATOM 4967 O O . ASP B 1 327 ? 5.531 -26.406 -15.508 1 98.19 327 ASP B O 1
ATOM 4971 N N . LEU B 1 328 ? 4.637 -25.453 -13.664 1 98.38 328 LEU B N 1
ATOM 4972 C CA . LEU B 1 328 ? 5.27 -26.422 -12.789 1 98.38 328 LEU B CA 1
ATOM 4973 C C . LEU B 1 328 ? 4.676 -27.812 -13.008 1 98.38 328 LEU B C 1
ATOM 4975 O O . LEU B 1 328 ? 5.406 -28.812 -13.023 1 98.38 328 LEU B O 1
ATOM 4979 N N . THR B 1 329 ? 3.426 -27.891 -13.203 1 98.5 329 THR B N 1
ATOM 4980 C CA . THR B 1 329 ? 2.756 -29.156 -13.477 1 98.5 329 THR B CA 1
ATOM 4981 C C . THR B 1 329 ? 3.383 -29.859 -14.68 1 98.5 329 THR B C 1
ATOM 4983 O O . THR B 1 329 ? 3.57 -31.078 -14.664 1 98.5 329 THR B O 1
ATOM 4986 N N . LYS B 1 330 ? 3.771 -29.141 -15.648 1 97.12 330 LYS B N 1
ATOM 4987 C CA . LYS B 1 330 ? 4.262 -29.688 -16.906 1 97.12 330 LYS B CA 1
ATOM 4988 C C . LYS B 1 330 ? 5.613 -30.359 -16.734 1 97.12 330 LYS B C 1
ATOM 4990 O O . LYS B 1 330 ? 5.98 -31.25 -17.5 1 97.12 330 LYS B O 1
ATOM 4995 N N . ILE B 1 331 ? 6.332 -30 -15.711 1 96.12 331 ILE B N 1
ATOM 4996 C CA . ILE B 1 331 ? 7.656 -30.594 -15.578 1 96.12 331 ILE B CA 1
ATOM 4997 C C . ILE B 1 331 ? 7.617 -31.703 -14.539 1 96.12 331 ILE B C 1
ATOM 4999 O O . ILE B 1 331 ? 8.602 -32.406 -14.336 1 96.12 331 ILE B O 1
ATOM 5003 N N . LEU B 1 332 ? 6.496 -31.859 -13.922 1 96.81 332 LEU B N 1
ATOM 5004 C CA . LEU B 1 332 ? 6.406 -32.844 -12.844 1 96.81 332 LEU B CA 1
ATOM 5005 C C . LEU B 1 332 ? 6.41 -34.25 -13.406 1 96.81 332 LEU B C 1
ATOM 5007 O O . LEU B 1 332 ? 6.766 -35.219 -12.703 1 96.81 332 LEU B O 1
ATOM 5011 N N . MET B 1 333 ? 5.941 -34.438 -14.586 1 91.75 333 MET B N 1
ATOM 5012 C CA . MET B 1 333 ? 5.852 -35.781 -15.172 1 91.75 333 MET B CA 1
ATOM 5013 C C . MET B 1 333 ? 6.832 -35.906 -16.328 1 91.75 333 MET B C 1
ATOM 5015 O O . MET B 1 333 ? 7.16 -34.938 -17 1 91.75 333 MET B O 1
#